Protein AF-A0A0S8E078-F1 (afdb_monomer_lite)

Secondary structure (DSSP, 8-state):
--------------HHHHTSSB-TTS-B-SS-HHHHHHHHS--S-HHHHTT----------SS--SS--HHHHHHHHHHHHH-GGGGGGHHHHHHHHH-TTTT--BTTB-TT-HHHHHHHHHHHHHHHHT-TTT------TTSPPSSHHHHHHHHHHHHHHHHH-TTSTTHHHHHHHHHHHHHHIIIIIB-TTS-BSS-TTTHHHHHHHHHHHHHHHHHHTTS--GGG-HHHHHHHHHHHHTPPSPPP--GGGT-SSPPPGGG--------SS--TTT----THHHHHHHHTTT-HHHHHHHHHHHHHHHTTPPP-TT-HHHHHHH--TTS---------EEETTTEEEEEES-SSTT-EEEEEE-S---SS--S-TT-EEEEETTEEEE-SS-S-S-TT-GGGSSS---TT----PPEEEEEEE--SS--EEEEEE-SS---------------PPPP--

Foldseek 3Di:
DDFDDDDDDDDDDDPVQQQAQADPVGDGHPGRNVVVVCVVPHVDDCVLPVPQPLGDDQPFDPADQQQDDLVCLVVLLVQLCPDPLNVVCNVVSVCRNVVVCVPQDDPPPGCVPVSPVSVVLSCLLSCQQRPPPSQPQDDDVLDHRQQVLVVLVRLLSLCSSLLRRVPRPCSVVSNVSSVVVVCCQLPPQADLQQDGQADLQPRVLSSLLSVLLSQSRCVSVVNDQCLPPSNSLSNLVNQLQQWAQFAFDDVLLVDPDTQDPQRTATFHANFFDHDSNRRFNQSLQLLLQSNCPPPLPSSQCSLQNNCRRPNNHHDQPVHRVSSSSRGRNVRHHDHDDHAWDQDQAFGTKHWDDPPDLQIWIKGAGFAADDHRGALAHRFMWIDGSSYTDAGAQGDDDCNNDNVSTPDDDDPPPDGRWHKGWPDWDDDPVDTDTDMDTDPDRPPSPDDDDDDDDDDDDDDDD

Radius of gyration: 25.48 Å; chains: 1; bounding box: 65×64×65 Å

Structure (mmCIF, N/CA/C/O backbone):
data_AF-A0A0S8E078-F1
#
_entry.id   AF-A0A0S8E078-F1
#
loop_
_atom_site.group_PDB
_atom_site.id
_atom_site.type_symbol
_atom_site.label_atom_id
_atom_site.label_alt_id
_atom_site.label_comp_id
_atom_site.label_asym_id
_atom_site.label_entity_id
_atom_site.label_seq_id
_atom_site.pdbx_PDB_ins_code
_atom_site.Cartn_x
_atom_site.Cartn_y
_atom_site.Cartn_z
_atom_site.occupancy
_atom_site.B_iso_or_equiv
_atom_site.auth_seq_id
_atom_site.auth_comp_id
_atom_site.auth_asym_id
_atom_site.auth_atom_id
_atom_site.pdbx_PDB_model_num
ATOM 1 N N . MET A 1 1 ? -24.178 9.352 31.967 1.00 35.56 1 MET A N 1
ATOM 2 C CA . MET A 1 1 ? -24.873 9.676 30.703 1.00 35.56 1 MET A CA 1
ATOM 3 C C . MET A 1 1 ? -24.328 10.993 30.181 1.00 35.56 1 MET A C 1
ATOM 5 O O . MET A 1 1 ? -24.439 11.988 30.884 1.00 35.56 1 MET A O 1
ATOM 9 N N . ALA A 1 2 ? -23.691 10.998 29.011 1.00 31.86 2 ALA A N 1
ATOM 10 C CA . ALA A 1 2 ? -23.343 12.235 28.316 1.00 31.86 2 ALA A CA 1
ATOM 11 C C . ALA A 1 2 ? -24.502 12.584 27.372 1.00 31.86 2 ALA A C 1
ATOM 13 O O . ALA A 1 2 ? -24.969 11.716 26.642 1.00 31.86 2 ALA A O 1
ATOM 14 N N . ARG A 1 3 ? -24.996 13.823 27.424 1.00 33.81 3 ARG A N 1
ATOM 15 C CA . ARG A 1 3 ? -26.060 14.322 26.546 1.00 33.81 3 ARG A CA 1
ATOM 16 C C . ARG A 1 3 ? -25.437 15.324 25.580 1.00 33.81 3 ARG A C 1
ATOM 18 O O . ARG A 1 3 ? -24.834 16.295 26.033 1.00 33.81 3 ARG A O 1
ATOM 25 N N . ALA A 1 4 ? -25.553 15.081 24.278 1.00 34.31 4 ALA A N 1
ATOM 26 C CA . ALA A 1 4 ? -25.228 16.087 23.274 1.00 34.31 4 ALA A CA 1
ATOM 27 C C . ALA A 1 4 ? -26.279 17.210 23.342 1.00 34.31 4 ALA A C 1
ATOM 29 O O . ALA A 1 4 ? -27.469 16.950 23.529 1.00 34.31 4 ALA A O 1
ATOM 30 N N . VAL A 1 5 ? -25.835 18.466 23.285 1.00 36.66 5 VAL A N 1
ATOM 31 C CA . VAL A 1 5 ? -26.705 19.649 23.277 1.00 36.66 5 VAL A CA 1
ATOM 32 C C . VAL A 1 5 ? -26.365 20.454 22.033 1.00 36.66 5 VAL A C 1
ATOM 34 O O . VAL A 1 5 ? -25.207 20.806 21.814 1.00 36.66 5 VAL A O 1
ATOM 37 N N . ARG A 1 6 ? -27.380 20.733 21.213 1.00 48.06 6 ARG A N 1
ATOM 38 C CA . ARG A 1 6 ? -27.223 21.449 19.948 1.00 48.06 6 ARG A CA 1
ATOM 39 C C . ARG A 1 6 ? -27.369 22.956 20.150 1.00 48.06 6 ARG A C 1
ATOM 41 O O . ARG A 1 6 ? -28.337 23.415 20.751 1.00 48.06 6 ARG A O 1
ATOM 48 N N . HIS A 1 7 ? -26.452 23.721 19.564 1.00 48.81 7 HIS A N 1
ATOM 49 C CA . HIS A 1 7 ? -26.564 25.171 19.425 1.00 48.81 7 HIS A CA 1
ATOM 50 C C . HIS A 1 7 ? -26.656 25.523 17.940 1.00 48.81 7 HIS A C 1
ATOM 52 O O . HIS A 1 7 ? -25.786 25.150 17.155 1.00 48.81 7 HIS A O 1
ATOM 58 N N . TRP A 1 8 ? -27.708 26.240 17.551 1.00 48.28 8 TRP A N 1
ATOM 59 C CA . TRP A 1 8 ? -27.861 26.758 16.193 1.00 48.28 8 TRP A CA 1
ATOM 60 C C . TRP A 1 8 ? -27.457 28.229 16.148 1.00 48.28 8 TRP A C 1
ATOM 62 O O . TRP A 1 8 ? -27.857 29.007 17.012 1.00 48.28 8 TRP A O 1
ATOM 72 N N . LEU A 1 9 ? -26.702 28.613 15.117 1.00 54.69 9 LEU A N 1
ATOM 73 C CA . LEU A 1 9 ? -26.406 30.008 14.804 1.00 54.69 9 LEU A CA 1
ATOM 74 C C . LEU A 1 9 ? -26.975 30.328 13.423 1.00 54.69 9 LEU A C 1
ATOM 76 O O . LEU A 1 9 ? -26.415 29.923 12.406 1.00 54.69 9 LEU A O 1
ATOM 80 N N . LEU A 1 10 ? -28.076 31.073 13.394 1.00 54.59 10 LEU A N 1
ATOM 81 C CA . LEU A 1 10 ? -28.542 31.738 12.184 1.00 54.59 10 LEU A CA 1
ATOM 82 C C . LEU A 1 10 ? -27.888 33.121 12.137 1.00 54.59 10 LEU A C 1
ATOM 84 O O . LEU A 1 10 ? -28.194 33.981 12.958 1.00 54.59 10 LEU A O 1
ATOM 88 N N . ALA A 1 11 ? -26.971 33.324 11.194 1.00 58.12 11 ALA A N 1
ATOM 89 C CA . ALA A 1 11 ? -26.363 34.625 10.949 1.00 58.12 11 ALA A CA 1
ATOM 90 C C . ALA A 1 11 ? -26.954 35.232 9.673 1.00 58.12 11 ALA A C 1
ATOM 92 O O . ALA A 1 11 ? -26.975 34.587 8.626 1.00 58.12 11 ALA A O 1
ATOM 93 N N . VAL A 1 12 ? -27.407 36.481 9.758 1.00 53.91 12 VAL A N 1
ATOM 94 C CA . VAL A 1 12 ? -27.869 37.291 8.624 1.00 53.91 12 VAL A CA 1
ATOM 95 C C . VAL A 1 12 ? -27.044 38.573 8.627 1.00 53.91 12 VAL A C 1
ATOM 97 O O . VAL A 1 12 ? -26.856 39.177 9.681 1.00 53.91 12 VAL A O 1
ATOM 100 N N . GLY A 1 13 ? -26.503 38.982 7.482 1.00 61.31 13 GLY A N 1
ATOM 101 C CA . GLY A 1 13 ? -25.686 40.191 7.415 1.00 61.31 13 GLY A CA 1
ATOM 102 C C . GLY A 1 13 ? -25.222 40.547 6.008 1.00 61.31 13 GLY A C 1
ATOM 103 O O . GLY A 1 13 ? -25.427 39.799 5.052 1.00 61.31 13 GLY A O 1
ATOM 104 N N . ASP A 1 14 ? -24.610 41.725 5.884 1.00 62.34 14 ASP A N 1
ATOM 105 C CA . ASP A 1 14 ? -24.116 42.242 4.609 1.00 62.34 14 ASP A CA 1
ATOM 106 C C . ASP A 1 14 ? -22.886 41.449 4.140 1.00 62.34 14 ASP A C 1
ATOM 108 O O . ASP A 1 14 ? -21.826 41.450 4.776 1.00 62.34 14 ASP A O 1
ATOM 112 N N . LYS A 1 15 ? -23.006 40.832 2.958 1.00 62.50 15 LYS A N 1
ATOM 113 C CA . LYS A 1 15 ? -21.943 40.085 2.273 1.00 62.50 15 LYS A CA 1
ATOM 114 C C . LYS A 1 15 ? -20.612 40.854 2.202 1.00 62.50 15 LYS A C 1
A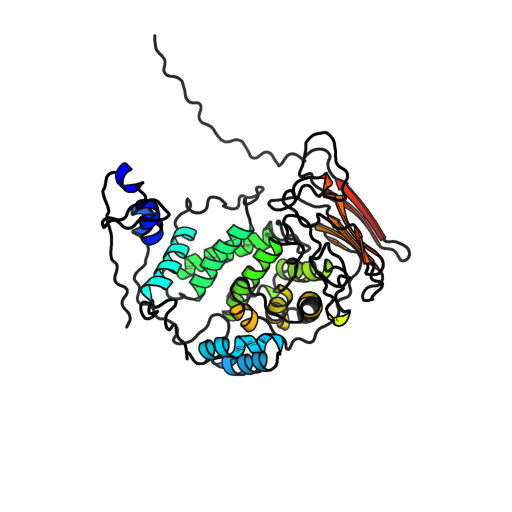TOM 116 O O . LYS A 1 15 ? -19.557 40.226 2.231 1.00 62.50 15 LYS A O 1
ATOM 121 N N . ARG A 1 16 ? -20.635 42.190 2.132 1.00 69.94 16 ARG A N 1
ATOM 122 C CA . ARG A 1 16 ? -19.431 43.042 2.075 1.00 69.94 16 ARG A CA 1
ATOM 123 C C . ARG A 1 16 ? -18.678 43.089 3.403 1.00 69.94 16 ARG A C 1
ATOM 125 O O . ARG A 1 16 ? -17.448 43.045 3.415 1.00 69.94 16 ARG A O 1
ATOM 132 N N . GLN A 1 17 ? -19.395 43.145 4.523 1.00 66.19 17 GLN A N 1
ATOM 133 C CA . GLN A 1 17 ? -18.802 43.102 5.866 1.00 66.19 17 GLN A CA 1
ATOM 134 C C . GLN A 1 17 ? -18.223 41.712 6.157 1.00 66.19 17 GLN A C 1
ATOM 136 O O . GLN A 1 17 ? -17.189 41.559 6.799 1.00 66.19 17 GLN A O 1
ATOM 141 N N . TRP A 1 18 ? -18.857 40.692 5.59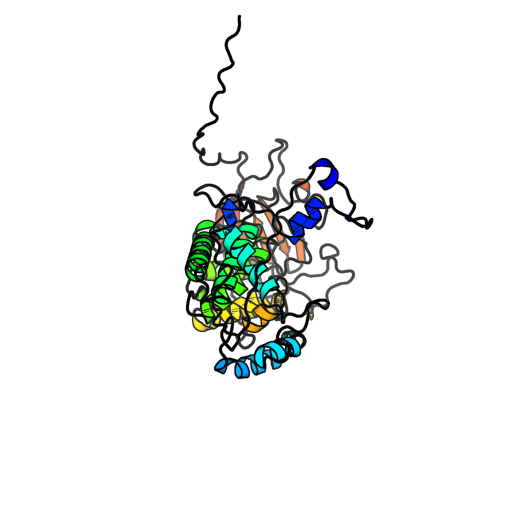2 1.00 62.62 18 TRP A N 1
ATOM 142 C CA . TRP A 1 18 ? -18.525 39.282 5.754 1.00 62.62 18 TRP A CA 1
ATOM 143 C C . TRP A 1 18 ? -17.223 38.881 5.039 1.00 62.62 18 TRP A C 1
ATOM 145 O O . TRP A 1 18 ? -16.538 37.939 5.449 1.00 62.62 18 TRP A O 1
ATOM 155 N N . THR A 1 19 ? -16.831 39.633 4.007 1.00 66.00 19 THR A N 1
ATOM 156 C CA . THR A 1 19 ? -15.552 39.465 3.302 1.00 66.00 19 THR A CA 1
ATOM 157 C C . THR A 1 19 ? -14.361 40.169 3.965 1.00 66.00 19 THR A C 1
ATOM 159 O O . THR A 1 19 ? -13.233 40.020 3.498 1.00 66.00 19 THR A O 1
ATOM 162 N N . GLN A 1 20 ? -14.569 40.926 5.047 1.00 70.69 20 GLN A N 1
ATOM 163 C CA . GLN A 1 20 ? -13.486 41.648 5.720 1.00 70.69 20 GLN A CA 1
ATOM 164 C C . GLN A 1 20 ? -12.628 40.713 6.586 1.00 70.69 20 GLN A C 1
ATOM 166 O O . GLN A 1 20 ? -13.127 39.773 7.200 1.00 70.69 20 GLN A O 1
ATOM 171 N N . LEU A 1 21 ? -11.325 40.992 6.676 1.00 66.94 21 LEU A N 1
ATOM 172 C CA . LEU A 1 21 ? -10.350 40.255 7.500 1.00 66.94 21 LEU A CA 1
ATOM 173 C C . LEU A 1 21 ? -10.396 40.655 8.989 1.00 66.94 21 LEU A C 1
ATOM 175 O O . LEU A 1 21 ? -9.359 40.689 9.651 1.00 66.94 21 LEU A O 1
ATOM 179 N N . ARG A 1 22 ? -11.559 41.054 9.516 1.00 65.25 22 ARG A N 1
ATOM 180 C CA . ARG A 1 22 ? -11.689 41.574 10.886 1.00 65.25 22 ARG A CA 1
ATOM 181 C C . ARG A 1 22 ? -12.854 40.933 11.627 1.00 65.25 22 ARG A C 1
ATOM 183 O O . ARG A 1 22 ? -13.957 40.837 11.102 1.00 65.25 22 ARG A O 1
ATOM 190 N N . TYR A 1 23 ? -12.586 40.538 12.866 1.00 57.78 23 TYR A N 1
ATOM 191 C CA . TYR A 1 23 ? -13.578 40.077 13.833 1.00 57.78 23 TYR A CA 1
ATOM 192 C C . TYR A 1 23 ? -14.400 41.268 14.369 1.00 57.78 23 TYR A C 1
ATOM 194 O O . TYR A 1 23 ? -13.836 42.357 14.543 1.00 57.78 23 TYR A O 1
ATOM 202 N N . PRO A 1 24 ? -15.684 41.086 14.725 1.00 53.03 24 PRO A N 1
ATOM 203 C CA . PRO A 1 24 ? -16.381 41.996 15.632 1.00 53.03 24 PRO A CA 1
ATOM 204 C C . PRO A 1 24 ? -15.608 42.048 16.961 1.00 53.03 24 PRO A C 1
ATOM 206 O O . PRO A 1 24 ? -15.564 41.059 17.686 1.00 53.03 24 PRO A O 1
ATOM 209 N N . GLY A 1 25 ? -14.907 43.154 17.232 1.00 60.78 25 GLY A N 1
ATOM 210 C CA . GLY A 1 25 ? -13.951 43.269 18.348 1.00 60.78 25 GLY A CA 1
ATOM 211 C C . GLY A 1 25 ? -12.499 43.568 17.944 1.00 60.78 25 GLY A C 1
ATOM 212 O O . GLY A 1 25 ? -11.635 43.657 18.808 1.00 60.78 25 GLY A O 1
ATOM 213 N N . GLY A 1 26 ? -12.206 43.749 16.650 1.00 62.81 26 GLY A N 1
ATOM 214 C CA . GLY A 1 26 ? -10.960 44.376 16.179 1.00 62.81 26 GLY A CA 1
ATOM 215 C C . GLY A 1 26 ? -9.787 43.437 15.873 1.00 62.81 26 GLY A C 1
ATOM 216 O O . GLY A 1 26 ? -8.813 43.877 15.264 1.00 62.81 26 GLY A O 1
ATOM 217 N N . ALA A 1 27 ? -9.874 42.146 16.204 1.00 63.56 27 ALA A N 1
ATOM 218 C CA . ALA A 1 27 ? -8.835 41.175 15.855 1.00 63.56 27 ALA A CA 1
ATOM 219 C C . ALA A 1 27 ? -8.795 40.901 14.337 1.00 63.56 27 ALA A C 1
ATOM 221 O O . ALA A 1 27 ? -9.830 40.662 13.710 1.00 63.56 27 ALA A O 1
ATOM 222 N N . GLN A 1 28 ? -7.600 40.919 13.738 1.00 67.12 28 GLN A N 1
ATOM 223 C CA . GLN A 1 28 ? -7.392 40.562 12.330 1.00 67.12 28 GLN A CA 1
ATOM 224 C C . GLN A 1 28 ? -7.300 39.041 12.150 1.00 67.12 28 GLN A C 1
ATOM 226 O O . GLN A 1 28 ? -6.591 38.358 12.889 1.00 67.12 28 GLN A O 1
ATOM 231 N N . THR A 1 29 ? -7.976 38.505 11.136 1.00 64.12 29 THR A N 1
ATOM 232 C CA . THR A 1 29 ? -7.933 37.082 10.770 1.00 64.12 29 THR A CA 1
ATOM 233 C C . THR A 1 29 ? -7.214 36.893 9.434 1.00 64.12 29 THR A C 1
ATOM 235 O O . THR A 1 29 ? -7.281 37.747 8.557 1.00 64.12 29 THR A O 1
ATOM 238 N N . ARG A 1 30 ? -6.539 35.749 9.235 1.00 63.75 30 ARG A N 1
ATOM 239 C CA . ARG A 1 30 ? -5.894 35.413 7.942 1.00 63.75 30 ARG A CA 1
ATOM 240 C C . ARG A 1 30 ? -6.888 35.146 6.805 1.00 63.75 30 ARG A C 1
ATOM 242 O O . ARG A 1 30 ? -6.503 35.162 5.643 1.00 63.75 30 ARG A O 1
ATOM 249 N N . TYR A 1 31 ? -8.146 34.891 7.149 1.00 61.66 31 TYR A N 1
ATOM 250 C CA . TYR A 1 31 ? -9.237 34.628 6.216 1.00 61.66 31 TYR A CA 1
ATOM 251 C C . TYR A 1 31 ? -10.376 35.608 6.478 1.00 61.66 31 TYR A C 1
ATOM 253 O O . TYR A 1 31 ? -10.518 36.043 7.623 1.00 61.66 31 TYR A O 1
ATOM 261 N N . PRO A 1 32 ? -11.201 35.944 5.472 1.00 70.75 32 PRO A N 1
ATOM 262 C CA . PRO A 1 32 ? -12.408 36.731 5.685 1.00 70.75 32 PRO A CA 1
ATOM 263 C C . PRO A 1 32 ? -13.243 36.183 6.843 1.00 70.75 32 PRO A C 1
ATOM 265 O O . PRO A 1 32 ? -13.343 34.963 6.995 1.00 70.75 32 PRO A O 1
ATOM 268 N N . TYR A 1 33 ? -13.844 37.057 7.650 1.00 65.69 33 TYR A N 1
ATOM 269 C CA . TYR A 1 33 ? -14.580 36.678 8.860 1.00 65.69 33 TYR A CA 1
ATOM 270 C C . TYR A 1 33 ? -15.631 35.596 8.587 1.00 65.69 33 TYR A C 1
ATOM 272 O O . TYR A 1 33 ? -15.758 34.642 9.352 1.00 65.69 33 TYR A O 1
ATOM 280 N N . LEU A 1 34 ? -16.306 35.656 7.438 1.00 61.72 34 LEU A N 1
ATOM 281 C CA . LEU A 1 34 ? -17.243 34.610 7.053 1.00 61.72 34 LEU A CA 1
ATOM 282 C C . LEU A 1 34 ? -16.585 33.315 6.609 1.00 61.72 34 LEU A C 1
ATOM 284 O O . LEU A 1 34 ? -17.122 32.257 6.881 1.00 61.72 34 LEU A O 1
ATOM 288 N N . ALA A 1 35 ? -15.437 33.359 5.936 1.00 57.00 35 ALA A N 1
ATOM 289 C CA . ALA A 1 35 ? -14.691 32.141 5.633 1.00 57.00 35 ALA A CA 1
ATOM 290 C C . ALA A 1 35 ? -14.230 31.461 6.933 1.00 57.00 35 ALA A C 1
ATOM 292 O O . ALA A 1 35 ? -14.242 30.234 7.021 1.00 57.00 35 ALA A O 1
ATOM 293 N N . HIS A 1 36 ? -13.906 32.254 7.960 1.00 61.88 36 HIS A N 1
ATOM 294 C CA . HIS A 1 36 ? -13.602 31.773 9.304 1.00 61.88 36 HIS A CA 1
ATOM 295 C C . HIS A 1 36 ? -14.834 31.185 10.017 1.00 61.88 36 HIS A C 1
ATOM 297 O O . HIS A 1 36 ? -14.773 30.063 10.508 1.00 61.88 36 HIS A O 1
ATOM 303 N N . LEU A 1 37 ? -15.978 31.881 10.028 1.00 59.62 37 LEU A N 1
ATOM 304 C CA . LEU A 1 37 ? -17.227 31.338 10.580 1.00 59.62 37 LEU A CA 1
ATOM 305 C C . LEU A 1 37 ? -17.712 30.101 9.807 1.00 59.62 37 LEU A C 1
ATOM 307 O O . LEU A 1 37 ? -18.125 29.131 10.429 1.00 59.62 37 LEU A O 1
ATOM 311 N N . ARG A 1 38 ? -17.594 30.077 8.475 1.00 58.53 38 ARG A N 1
ATOM 312 C CA . ARG A 1 38 ? -17.922 28.921 7.617 1.00 58.53 38 ARG A CA 1
ATOM 313 C C . ARG A 1 38 ? -17.049 27.711 7.932 1.00 58.53 38 ARG A C 1
ATOM 315 O O . ARG A 1 38 ? -17.571 26.610 8.052 1.00 58.53 38 ARG A O 1
ATOM 322 N N . THR A 1 39 ? -15.744 27.910 8.141 1.00 53.66 39 THR A N 1
ATOM 323 C CA . THR A 1 39 ? -14.845 26.823 8.578 1.00 53.66 39 THR A CA 1
ATOM 324 C C . THR A 1 39 ? -15.112 26.365 10.011 1.00 53.66 39 THR A C 1
ATOM 326 O O . THR A 1 39 ? -14.786 25.229 10.346 1.00 53.66 39 THR A O 1
ATOM 329 N N . LYS A 1 40 ? -15.702 27.212 10.865 1.00 52.97 40 LYS A N 1
ATOM 330 C CA . LYS A 1 40 ? -15.987 26.887 12.271 1.00 52.97 40 LYS A CA 1
ATOM 331 C C . LYS A 1 40 ? -17.383 26.308 12.517 1.00 52.97 40 LYS A C 1
ATOM 333 O O . LYS A 1 40 ? -17.514 25.486 13.417 1.00 52.97 40 LYS A O 1
ATOM 338 N N . VAL A 1 41 ? -18.408 26.715 11.763 1.00 56.16 41 VAL A N 1
ATOM 339 C CA . VAL A 1 41 ? -19.818 26.447 12.098 1.00 56.16 41 VAL A CA 1
ATOM 340 C C . VAL A 1 41 ? -20.442 25.387 11.186 1.00 56.16 41 VAL A C 1
ATOM 342 O O . VAL A 1 41 ? -20.814 24.355 11.730 1.00 56.16 41 VAL A O 1
ATOM 345 N N . CYS A 1 42 ? -20.507 25.565 9.859 1.00 54.62 42 CYS A N 1
ATOM 346 C CA . CYS A 1 42 ? -20.803 24.569 8.796 1.00 54.62 42 CYS A CA 1
ATOM 347 C C . CYS A 1 42 ? -21.031 25.335 7.468 1.00 54.62 42 CYS A C 1
ATOM 349 O O . CYS A 1 42 ? -21.510 26.465 7.523 1.00 54.62 42 CYS A O 1
ATOM 351 N N . ASP A 1 43 ? -20.743 24.752 6.295 1.00 61.78 43 ASP A N 1
ATOM 352 C CA . ASP A 1 43 ? -21.048 25.347 4.968 1.00 61.78 43 ASP A CA 1
ATOM 353 C C . ASP A 1 43 ? -22.272 24.712 4.276 1.00 61.78 43 ASP A C 1
ATOM 355 O O . ASP A 1 43 ? -22.565 24.993 3.116 1.00 61.78 43 ASP A O 1
ATOM 359 N N . LEU A 1 44 ? -22.980 23.815 4.967 1.00 63.22 44 LEU A N 1
ATOM 360 C CA . LEU A 1 44 ? -24.079 23.057 4.374 1.00 63.22 44 LEU A CA 1
ATOM 361 C C . LEU A 1 44 ? -25.421 23.777 4.579 1.00 63.22 44 LEU A C 1
ATOM 363 O O . LEU A 1 44 ? -25.713 24.197 5.703 1.00 63.22 44 LEU A O 1
ATOM 367 N N . PRO A 1 45 ? -26.254 23.914 3.526 1.00 65.25 45 PRO A N 1
ATOM 368 C CA . PRO A 1 45 ? -27.599 24.469 3.648 1.00 65.25 45 PRO A CA 1
ATOM 369 C C . PRO A 1 45 ? -28.428 23.716 4.694 1.00 65.25 45 PRO A C 1
ATOM 371 O O . PRO A 1 45 ? -28.337 22.492 4.786 1.00 65.25 45 PRO A O 1
ATOM 374 N N . LEU A 1 46 ? -29.286 24.429 5.435 1.00 66.88 46 LEU A N 1
ATOM 375 C CA . LEU A 1 46 ? -30.152 23.826 6.458 1.00 66.88 46 LEU A CA 1
ATOM 376 C C . LEU A 1 46 ? -30.979 22.662 5.894 1.00 66.88 46 LEU A C 1
ATOM 378 O O . LEU A 1 46 ? -31.085 21.622 6.535 1.00 66.88 46 LEU A O 1
ATOM 382 N N . ASP A 1 47 ? -31.490 22.801 4.671 1.00 69.06 47 ASP A N 1
ATOM 383 C CA . ASP A 1 47 ? -32.250 21.745 3.997 1.00 69.06 47 ASP A CA 1
ATOM 384 C C . ASP A 1 47 ? -31.467 20.451 3.776 1.00 69.06 47 ASP A C 1
ATOM 386 O O . ASP A 1 47 ? -32.085 19.397 3.678 1.00 69.06 47 ASP A O 1
ATOM 390 N N . LYS A 1 48 ? -30.130 20.509 3.737 1.00 69.38 48 LYS A N 1
ATOM 391 C CA . LYS A 1 48 ? -29.282 19.319 3.618 1.00 69.38 48 LYS A CA 1
ATOM 392 C C . LYS A 1 48 ? -29.017 18.641 4.957 1.00 69.38 48 LYS A C 1
ATOM 394 O O . LYS A 1 48 ? -28.749 17.447 4.968 1.00 69.38 48 LYS A O 1
ATOM 399 N N . VAL A 1 49 ? -29.063 19.389 6.063 1.00 72.81 49 VAL A N 1
ATOM 400 C CA . VAL A 1 49 ? -28.630 18.910 7.391 1.00 72.81 49 VAL A CA 1
ATOM 401 C C . VAL A 1 49 ? -29.763 18.735 8.400 1.00 72.81 49 VAL A C 1
ATOM 403 O O . VAL A 1 49 ? -29.546 18.170 9.469 1.00 72.81 49 VAL A O 1
ATOM 406 N N . LYS A 1 50 ? -30.971 19.226 8.099 1.00 72.88 50 LYS A N 1
ATOM 407 C CA . LYS A 1 50 ? -32.122 19.176 9.017 1.00 72.88 50 LYS A CA 1
ATOM 408 C C . LYS A 1 50 ? -32.549 17.751 9.375 1.00 72.88 50 LYS A C 1
ATOM 410 O O . LYS A 1 50 ? -32.980 17.529 10.501 1.00 72.88 50 LYS A O 1
ATOM 415 N N . ASP A 1 51 ? -32.345 16.807 8.458 1.00 78.31 51 ASP A N 1
ATOM 416 C CA . ASP A 1 51 ? -32.711 15.395 8.626 1.00 78.31 51 ASP A CA 1
ATOM 417 C C . ASP A 1 51 ? -31.551 14.546 9.178 1.00 78.31 51 ASP A C 1
ATOM 419 O O . ASP A 1 51 ? -31.633 13.319 9.243 1.00 78.31 51 ASP A O 1
ATOM 423 N N . TRP A 1 52 ? -30.436 15.174 9.569 1.00 80.56 52 TRP A N 1
ATOM 424 C CA . TRP A 1 52 ? -29.319 14.458 10.172 1.00 80.56 52 TRP A CA 1
ATOM 425 C C . TRP A 1 52 ? -29.655 14.066 11.616 1.00 80.56 52 TRP A C 1
ATOM 427 O O . TRP A 1 52 ? -29.897 14.921 12.475 1.00 80.56 52 TRP A O 1
ATOM 437 N N . HIS A 1 53 ? -29.602 12.766 11.913 1.00 78.38 53 HIS A N 1
ATOM 438 C CA . HIS A 1 53 ? -29.577 12.249 13.280 1.00 78.38 53 HIS A CA 1
ATOM 439 C C . HIS A 1 53 ? -28.226 12.601 13.902 1.00 78.38 53 HIS A C 1
ATOM 441 O O . HIS A 1 53 ? -27.241 11.900 13.691 1.00 78.38 53 HIS A O 1
ATOM 447 N N . LEU A 1 54 ? -28.168 13.733 14.600 1.00 75.00 54 LEU A N 1
ATOM 448 C CA . LEU A 1 54 ? -26.986 14.151 15.363 1.00 75.00 54 LEU A CA 1
ATOM 449 C C . LEU A 1 54 ? -27.122 13.847 16.856 1.00 75.00 54 LEU A C 1
ATOM 451 O O . LEU A 1 54 ? -26.132 13.802 17.575 1.00 75.00 54 LEU A O 1
ATOM 455 N N . ASP A 1 55 ? -28.351 13.591 17.299 1.00 74.94 55 ASP A N 1
ATOM 456 C CA . ASP A 1 55 ? -28.686 13.257 18.672 1.00 74.94 55 ASP A CA 1
ATOM 457 C C . ASP A 1 55 ? -29.217 11.818 18.700 1.00 74.94 55 ASP A C 1
ATOM 459 O O . ASP A 1 55 ? -30.221 11.504 18.060 1.00 74.94 55 ASP A O 1
ATOM 463 N N . TRP A 1 56 ? -28.538 10.931 19.426 1.00 79.31 56 TRP A N 1
ATOM 464 C CA . TRP A 1 56 ? -29.011 9.579 19.720 1.00 79.31 56 TRP A CA 1
ATOM 465 C C . TRP A 1 56 ? -28.480 9.135 21.080 1.00 79.31 56 TRP A C 1
ATOM 467 O O . TRP A 1 56 ? -27.501 9.681 21.597 1.00 79.31 56 TRP A O 1
ATOM 477 N N . GLU A 1 57 ? -29.135 8.149 21.686 1.00 77.94 57 GLU A N 1
ATOM 478 C CA . GLU A 1 57 ? -28.610 7.520 22.892 1.00 77.94 57 GLU A CA 1
ATOM 479 C C . GLU A 1 57 ? -27.407 6.656 22.509 1.00 77.94 57 GLU A C 1
ATOM 481 O O . GLU A 1 57 ? -27.556 5.525 22.048 1.00 77.94 57 GLU A O 1
ATOM 486 N N . GLN A 1 58 ? -26.211 7.220 22.672 1.00 68.75 58 GLN A N 1
ATOM 487 C CA . GLN A 1 58 ? -24.980 6.530 22.333 1.00 68.75 58 GLN A CA 1
ATOM 488 C C . GLN A 1 58 ? -24.678 5.438 23.364 1.00 68.75 58 GLN A C 1
ATOM 490 O O . GLN A 1 58 ? -24.242 5.702 24.489 1.00 68.75 58 GLN A O 1
ATOM 495 N N . LYS A 1 59 ? -24.849 4.189 22.951 1.00 70.06 59 LYS A N 1
ATOM 496 C CA . LYS A 1 59 ? -24.381 2.994 23.646 1.00 70.06 59 LYS A CA 1
ATOM 497 C C . LYS A 1 59 ? -22.950 2.737 23.206 1.00 70.06 59 LYS A C 1
ATOM 499 O O . LYS A 1 59 ? -22.667 1.795 22.465 1.00 70.06 59 LYS A O 1
ATOM 504 N N . LEU A 1 60 ? -22.035 3.604 23.649 1.00 58.81 60 LEU A N 1
ATOM 505 C CA . LEU A 1 60 ? -20.620 3.359 23.410 1.00 58.81 60 LEU A CA 1
ATOM 506 C C . LEU A 1 60 ? -20.257 1.984 23.980 1.00 58.81 60 LEU A C 1
ATOM 508 O O . LEU A 1 60 ? -20.568 1.699 25.140 1.00 58.81 60 LEU A O 1
ATOM 512 N N . PRO A 1 61 ? -19.577 1.135 23.196 1.00 56.75 61 PRO A N 1
ATOM 513 C CA . PRO A 1 61 ? -18.798 0.057 23.768 1.00 56.75 61 PRO A CA 1
ATOM 514 C C . PRO A 1 61 ? -17.983 0.563 24.958 1.00 56.75 61 PRO A C 1
ATOM 516 O O . PRO A 1 61 ? -17.285 1.566 24.825 1.00 56.75 61 PRO A O 1
ATOM 519 N N . GLY A 1 62 ? -18.016 -0.137 26.091 1.00 55.94 62 GLY A N 1
ATOM 520 C CA . GLY A 1 62 ? -17.126 0.176 27.213 1.00 55.94 62 GLY A CA 1
ATOM 521 C C . GLY A 1 62 ? -15.639 -0.024 26.890 1.00 55.94 62 GLY A C 1
ATOM 522 O O . GLY A 1 62 ? -14.795 0.357 27.693 1.00 55.94 62 GLY A O 1
ATOM 523 N N . GLU A 1 63 ? -15.308 -0.617 25.736 1.00 58.72 63 GLU A N 1
ATOM 524 C CA . GLU A 1 63 ? -13.964 -1.091 25.403 1.00 58.72 63 GLU A CA 1
ATOM 525 C C . GLU A 1 63 ? -13.629 -0.897 23.909 1.00 58.72 63 GLU A C 1
ATOM 527 O O . GLU A 1 63 ? -14.531 -0.913 23.058 1.00 58.72 63 GLU A O 1
ATOM 532 N N . PRO A 1 64 ? -12.338 -0.729 23.552 1.00 59.81 64 PRO A N 1
ATOM 533 C CA . PRO A 1 64 ? -11.909 -0.589 22.165 1.00 59.81 64 PRO A CA 1
ATOM 534 C C . PRO A 1 64 ? -12.148 -1.893 21.396 1.00 59.81 64 PRO A C 1
ATOM 536 O O . PRO A 1 64 ? -11.586 -2.924 21.742 1.00 59.81 64 PRO A O 1
ATOM 539 N N . ARG A 1 65 ? -12.953 -1.839 20.325 1.00 74.19 65 ARG A N 1
ATOM 540 C CA . ARG A 1 65 ? -13.286 -3.010 19.485 1.00 74.19 65 ARG A CA 1
ATOM 541 C C . ARG A 1 65 ? -12.767 -2.940 18.053 1.00 74.19 65 ARG A C 1
ATOM 543 O O . ARG A 1 65 ? -12.984 -3.859 17.275 1.00 74.19 65 ARG A O 1
ATOM 550 N N . LEU A 1 66 ? -12.104 -1.849 17.669 1.00 86.88 66 LEU A N 1
ATOM 551 C CA . LEU A 1 66 ? -11.831 -1.608 16.251 1.00 86.88 66 LEU A CA 1
ATOM 552 C C . LEU A 1 66 ? -10.803 -2.590 15.663 1.00 86.88 66 LEU A C 1
ATOM 554 O O . LEU A 1 66 ? -10.968 -3.017 14.527 1.00 86.88 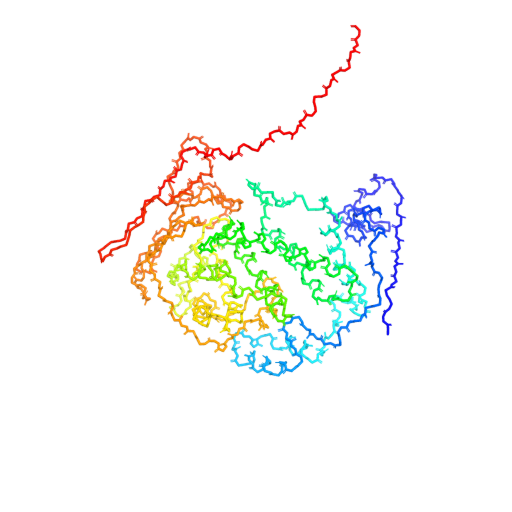66 LEU A O 1
ATOM 558 N N . PHE A 1 67 ? -9.773 -2.963 16.430 1.00 90.44 67 PHE A N 1
ATOM 559 C CA . PHE A 1 67 ? -8.648 -3.779 15.939 1.00 90.44 67 PHE A CA 1
ATOM 560 C C . PHE A 1 67 ? -8.288 -4.980 16.815 1.00 90.44 67 PHE A C 1
ATOM 562 O O . PHE A 1 67 ? -7.436 -5.774 16.426 1.00 90.44 67 PHE A O 1
ATOM 569 N N . PHE A 1 68 ? -8.858 -5.074 18.012 1.00 88.56 68 PHE A N 1
ATOM 570 C CA . PHE A 1 68 ? -8.636 -6.178 18.935 1.00 88.56 68 PHE A CA 1
ATOM 571 C C . PHE A 1 68 ? -9.830 -6.297 19.887 1.00 88.56 68 PHE A C 1
ATOM 573 O O . PHE A 1 68 ? -10.628 -5.364 20.001 1.00 88.56 68 PHE A O 1
ATOM 580 N N . SER A 1 69 ? -9.972 -7.452 20.531 1.00 88.00 69 SER A N 1
ATOM 581 C CA . SER A 1 69 ? -10.897 -7.669 21.646 1.00 88.00 69 SER A CA 1
ATOM 582 C C . SER A 1 69 ? -10.154 -7.590 22.992 1.00 88.00 69 SER A C 1
ATOM 584 O O . SER A 1 69 ? -8.928 -7.755 23.019 1.00 88.00 69 SER A O 1
ATOM 586 N N . PRO A 1 70 ? -10.848 -7.365 24.120 1.00 84.44 70 PRO A N 1
ATOM 587 C CA . PRO A 1 70 ? -10.229 -7.349 25.451 1.00 84.44 70 PRO A CA 1
ATOM 588 C C . PRO A 1 70 ? -9.400 -8.604 25.741 1.00 84.44 70 PRO A C 1
ATOM 590 O O . PRO A 1 70 ? -8.294 -8.520 26.272 1.00 84.44 70 PRO A O 1
ATOM 593 N N . GLU A 1 71 ? -9.878 -9.767 25.300 1.00 88.69 71 GLU A N 1
ATOM 594 C CA . GLU A 1 71 ? -9.198 -11.054 25.469 1.00 88.69 71 GLU A CA 1
ATOM 595 C C . GLU A 1 71 ? -7.878 -11.108 24.685 1.00 88.69 71 GLU A C 1
ATOM 597 O O . GLU A 1 71 ? -6.922 -11.772 25.087 1.00 88.69 71 GLU A O 1
ATOM 602 N N . GLN A 1 72 ? -7.787 -10.372 23.574 1.00 90.38 72 GLN A N 1
ATOM 603 C CA . GLN A 1 72 ? -6.578 -10.284 22.758 1.00 90.38 72 GLN A CA 1
ATOM 604 C C . GLN A 1 72 ? -5.561 -9.273 23.306 1.00 90.38 72 GLN A C 1
ATOM 606 O O . GLN A 1 72 ? -4.381 -9.370 22.955 1.00 90.38 72 GLN A O 1
ATOM 611 N N . ALA A 1 73 ? -5.967 -8.340 24.177 1.00 89.44 73 ALA A N 1
ATOM 612 C CA . ALA A 1 73 ? -5.155 -7.204 24.621 1.00 89.44 73 ALA A CA 1
ATOM 613 C C . ALA A 1 73 ? -3.782 -7.615 25.177 1.00 89.44 73 ALA A C 1
ATOM 615 O O . ALA A 1 73 ? -2.756 -7.044 24.799 1.00 89.44 73 ALA A O 1
ATOM 616 N N . GLN A 1 74 ? -3.733 -8.648 26.025 1.00 91.06 74 GLN A N 1
ATOM 617 C CA . GLN A 1 74 ? -2.476 -9.118 26.615 1.00 91.06 74 GLN A CA 1
ATOM 618 C C . GLN A 1 74 ? -1.545 -9.754 25.571 1.00 91.06 74 GLN A C 1
ATOM 620 O O . GLN A 1 74 ? -0.335 -9.517 25.586 1.00 91.06 74 GLN A O 1
ATOM 625 N N . SER A 1 75 ? -2.094 -10.559 24.655 1.00 93.25 75 SER A N 1
ATOM 626 C CA . SER A 1 75 ? -1.311 -11.180 23.577 1.00 93.25 75 SER A CA 1
ATOM 627 C C . SER A 1 75 ? -0.751 -10.125 22.616 1.00 93.25 75 SER A C 1
ATOM 629 O O . SER A 1 75 ? 0.421 -10.172 22.239 1.00 93.25 75 SER A O 1
ATOM 631 N N . LEU A 1 76 ? -1.563 -9.112 22.307 1.00 93.19 76 LEU A N 1
ATOM 632 C CA . LEU A 1 76 ? -1.208 -7.976 21.474 1.00 93.19 76 LEU A CA 1
ATOM 633 C C . LEU A 1 76 ? -0.101 -7.136 22.113 1.00 93.19 76 LEU A C 1
ATOM 635 O O . LEU A 1 76 ? 0.869 -6.794 21.438 1.00 93.19 76 LEU A O 1
ATOM 639 N N . TRP A 1 77 ? -0.205 -6.859 23.414 1.00 93.81 77 TRP A N 1
ATOM 640 C CA . TRP A 1 77 ? 0.837 -6.169 24.171 1.00 93.81 77 TRP A CA 1
ATOM 641 C C . TRP A 1 77 ? 2.183 -6.887 24.064 1.00 93.81 77 TRP A C 1
ATOM 643 O O . TRP A 1 77 ? 3.159 -6.289 23.616 1.00 93.81 77 TRP A O 1
ATOM 653 N N . LYS A 1 78 ? 2.218 -8.187 24.392 1.00 95.50 78 LYS A N 1
ATOM 654 C CA . LYS A 1 78 ? 3.442 -9.003 24.329 1.00 95.50 78 LYS A CA 1
ATOM 655 C C . LYS A 1 78 ? 4.047 -9.010 22.924 1.00 95.50 78 LYS A C 1
ATOM 657 O O . LYS A 1 78 ? 5.260 -8.893 22.772 1.00 95.50 78 LYS A O 1
ATOM 662 N N . ARG A 1 79 ? 3.205 -9.101 21.889 1.00 95.38 79 ARG A N 1
ATOM 663 C CA . ARG A 1 79 ? 3.631 -9.050 20.482 1.00 95.38 79 ARG A CA 1
ATOM 664 C C . ARG A 1 79 ? 4.317 -7.728 20.133 1.00 95.38 79 ARG A C 1
ATOM 666 O O . ARG A 1 79 ? 5.341 -7.727 19.458 1.00 95.38 79 ARG A O 1
ATOM 673 N N . ILE A 1 80 ? 3.744 -6.609 20.570 1.00 95.12 80 ILE A N 1
ATOM 674 C CA . ILE A 1 80 ? 4.274 -5.262 20.313 1.00 95.12 80 ILE A CA 1
ATOM 675 C C . ILE A 1 80 ? 5.566 -5.038 21.105 1.00 95.12 80 ILE A C 1
ATOM 677 O O . ILE A 1 80 ? 6.522 -4.485 20.569 1.00 95.12 80 ILE A O 1
ATOM 681 N N . GLU A 1 81 ? 5.617 -5.503 22.352 1.00 96.75 81 GLU A N 1
ATOM 682 C CA . GLU A 1 81 ? 6.787 -5.406 23.228 1.00 96.75 81 GLU A CA 1
ATOM 683 C C . GLU A 1 81 ? 7.990 -6.194 22.696 1.00 96.75 81 GLU A C 1
ATOM 685 O O . GLU A 1 81 ? 9.124 -5.710 22.751 1.00 96.75 81 GLU A O 1
ATOM 690 N N . ALA A 1 82 ? 7.742 -7.374 22.123 1.00 97.12 82 ALA A N 1
ATOM 691 C CA . ALA A 1 82 ? 8.775 -8.234 21.556 1.00 97.12 82 ALA A CA 1
ATOM 692 C C . ALA A 1 82 ? 9.384 -7.699 20.245 1.00 97.12 82 ALA A C 1
ATOM 694 O O . ALA A 1 82 ? 10.476 -8.121 19.863 1.00 97.12 82 ALA A O 1
ATOM 695 N N . HIS A 1 83 ? 8.715 -6.778 19.543 1.00 97.38 83 HIS A N 1
ATOM 696 C CA . HIS A 1 83 ? 9.185 -6.252 18.258 1.00 97.38 83 HIS A CA 1
ATOM 697 C C . HIS A 1 83 ? 9.842 -4.880 18.425 1.00 97.38 83 HIS A C 1
ATOM 699 O O . HIS A 1 83 ? 9.166 -3.866 18.587 1.00 97.38 83 HIS A O 1
ATOM 705 N N . GLU A 1 84 ? 11.174 -4.831 18.337 1.00 97.44 84 GLU A N 1
ATOM 706 C CA . GLU A 1 84 ? 11.983 -3.611 18.521 1.00 97.44 84 GLU A CA 1
ATOM 707 C C . GLU A 1 84 ? 11.446 -2.366 17.781 1.00 97.44 84 GLU A C 1
ATOM 709 O O . GLU A 1 84 ? 11.241 -1.333 18.424 1.00 97.44 84 GLU A O 1
ATOM 714 N N . PRO A 1 85 ? 11.117 -2.422 16.469 1.00 96.75 85 PRO A N 1
ATOM 715 C CA . PRO A 1 85 ? 10.546 -1.276 15.756 1.00 96.75 85 PRO A CA 1
ATOM 716 C C . PRO A 1 85 ? 9.230 -0.731 16.330 1.00 96.75 85 PRO A C 1
ATOM 718 O O . PRO A 1 85 ? 8.856 0.395 15.995 1.00 96.75 85 PRO A O 1
ATOM 721 N N . PHE A 1 86 ? 8.509 -1.504 17.149 1.00 97.00 86 PHE A N 1
ATOM 722 C CA . PHE A 1 86 ? 7.241 -1.097 17.754 1.00 97.00 86 PHE A CA 1
ATOM 723 C C . PHE A 1 86 ? 7.377 -0.540 19.172 1.00 97.00 86 PHE A C 1
ATOM 725 O O . PHE A 1 86 ? 6.477 0.177 19.618 1.00 97.00 86 PHE A O 1
ATOM 732 N N . LYS A 1 87 ? 8.506 -0.766 19.855 1.00 95.88 87 LYS A N 1
ATOM 733 C CA . LYS A 1 87 ? 8.746 -0.263 21.217 1.00 95.88 87 LYS A CA 1
ATOM 734 C C . LYS A 1 87 ? 8.472 1.237 21.409 1.00 95.88 87 LYS A C 1
ATOM 736 O O . LYS A 1 87 ? 7.849 1.577 22.417 1.00 95.88 87 LYS A O 1
ATOM 741 N N . PRO A 1 88 ? 8.807 2.142 20.461 1.00 96.25 88 PRO A N 1
ATOM 742 C CA . PRO A 1 88 ? 8.487 3.569 20.592 1.00 96.25 88 PRO A CA 1
ATOM 743 C C . PRO A 1 88 ? 6.989 3.889 20.730 1.00 96.25 88 PRO A C 1
ATOM 745 O O . PRO A 1 88 ? 6.629 5.003 21.108 1.00 96.25 88 PRO A O 1
ATOM 748 N N . TYR A 1 89 ? 6.108 2.940 20.410 1.00 94.44 89 TYR A N 1
ATOM 749 C CA . TYR A 1 89 ? 4.658 3.107 20.458 1.00 94.44 89 TYR A CA 1
ATOM 750 C C . TYR A 1 89 ? 4.006 2.438 21.676 1.00 94.44 89 TYR A C 1
ATOM 752 O O . TYR A 1 89 ? 2.805 2.618 21.875 1.00 94.44 89 TYR A O 1
ATOM 760 N N . LEU A 1 90 ? 4.771 1.723 22.514 1.00 92.81 90 LEU A N 1
ATOM 761 C CA . LEU A 1 90 ? 4.244 0.965 23.656 1.00 92.81 90 LEU A CA 1
ATOM 762 C C . LEU A 1 90 ? 3.443 1.828 24.626 1.00 92.81 90 LEU A C 1
ATOM 764 O O . LEU A 1 90 ? 2.363 1.425 25.026 1.00 92.81 90 LEU A O 1
ATOM 768 N N . SER A 1 91 ? 3.903 3.032 24.973 1.00 90.31 91 SER A N 1
ATOM 769 C CA . SER A 1 91 ? 3.164 3.906 25.900 1.00 90.31 91 SER A CA 1
ATOM 770 C C . SER A 1 91 ? 1.780 4.293 25.367 1.00 90.31 91 SER A C 1
ATOM 772 O O . SER A 1 91 ? 0.796 4.251 26.101 1.00 90.31 91 SER A O 1
ATOM 774 N N . LYS A 1 92 ? 1.687 4.605 24.068 1.00 89.25 92 LYS A N 1
ATOM 775 C CA . LYS A 1 92 ? 0.423 4.938 23.396 1.00 89.25 92 LYS A CA 1
ATOM 776 C C . LYS A 1 92 ? -0.498 3.727 23.299 1.00 89.25 92 LYS A C 1
ATOM 778 O O . LYS A 1 92 ? -1.690 3.853 23.546 1.00 89.25 92 LYS A O 1
ATOM 783 N N . VAL A 1 93 ? 0.053 2.563 22.959 1.00 88.19 93 VAL A N 1
ATOM 784 C CA . VAL A 1 93 ? -0.702 1.305 22.929 1.00 88.19 93 VAL A CA 1
ATOM 785 C C . VAL A 1 93 ? -1.196 0.951 24.331 1.00 88.19 93 VAL A C 1
ATOM 787 O O . VAL A 1 93 ? -2.361 0.605 24.475 1.00 88.19 93 VAL A O 1
ATOM 790 N N . LYS A 1 94 ? -0.363 1.105 25.369 1.00 87.19 94 LYS A N 1
ATOM 791 C CA . LYS A 1 94 ? -0.735 0.824 26.762 1.00 87.19 94 LYS A CA 1
ATOM 792 C C . LYS A 1 94 ? -1.967 1.619 27.152 1.00 87.19 94 LYS A C 1
ATOM 794 O O . LYS A 1 94 ? -2.933 1.022 27.599 1.00 87.19 94 LYS A O 1
ATOM 799 N N . GLY A 1 95 ? -1.956 2.928 26.897 1.00 83.56 95 GLY A N 1
ATOM 800 C CA . GLY A 1 95 ? -3.090 3.787 27.226 1.00 83.56 95 GLY A CA 1
ATOM 801 C C . GLY A 1 95 ? -4.379 3.438 26.477 1.00 83.56 95 GLY A C 1
ATOM 802 O O . GLY A 1 95 ? -5.467 3.638 27.008 1.00 83.56 95 GLY A O 1
ATOM 803 N N . LEU A 1 96 ? -4.280 2.862 25.273 1.00 81.94 96 LEU A N 1
ATOM 804 C CA . LEU A 1 96 ? -5.442 2.321 24.561 1.00 81.94 96 LEU A CA 1
ATOM 805 C C . LEU A 1 96 ? -5.944 1.007 25.167 1.00 81.94 96 LEU A C 1
ATOM 807 O O . LEU A 1 96 ? -7.150 0.801 25.221 1.00 81.94 96 LEU A O 1
ATOM 811 N N . LEU A 1 97 ? -5.040 0.127 25.605 1.00 80.25 97 LEU A N 1
ATOM 812 C CA . LEU A 1 97 ? -5.390 -1.176 26.178 1.00 80.25 97 LEU A CA 1
ATOM 813 C C . LEU A 1 97 ? -5.944 -1.064 27.601 1.00 80.25 97 LEU A C 1
ATOM 815 O O . LEU A 1 97 ? -6.846 -1.811 27.958 1.00 80.25 97 LEU A O 1
ATOM 819 N N . THR A 1 98 ? -5.405 -0.155 28.414 1.00 75.50 98 THR A N 1
ATOM 820 C CA . THR A 1 98 ? -5.813 0.029 29.816 1.00 75.50 98 THR A CA 1
ATOM 821 C C . THR A 1 98 ? -6.898 1.091 29.984 1.00 75.50 98 THR A C 1
ATOM 823 O O . THR A 1 98 ? -7.430 1.257 31.077 1.00 75.50 98 THR A O 1
ATOM 826 N N . GLY A 1 99 ? -7.191 1.865 28.933 1.00 67.19 99 GLY A N 1
ATOM 827 C CA . GLY A 1 99 ? -8.005 3.079 29.026 1.00 67.19 99 GLY A CA 1
ATOM 828 C C . GLY A 1 99 ? -7.306 4.240 29.755 1.00 67.19 99 GLY A C 1
ATOM 829 O O . GLY A 1 99 ? -7.860 5.342 29.835 1.00 67.19 99 GLY A O 1
ATOM 830 N N . GLU A 1 100 ? -6.081 4.042 30.263 1.00 60.47 100 GLU A N 1
ATOM 831 C CA . GLU A 1 100 ? -5.283 5.072 30.931 1.00 60.47 100 GLU A CA 1
ATOM 832 C C . GLU A 1 100 ? -4.783 6.089 29.898 1.00 60.47 100 GLU A C 1
ATOM 834 O O . GLU A 1 100 ? -3.780 5.898 29.215 1.00 60.47 100 GLU A O 1
ATOM 839 N N . GLY A 1 101 ? -5.504 7.198 29.764 1.00 50.59 101 GLY A N 1
ATOM 840 C CA . GLY A 1 101 ? -5.245 8.199 28.726 1.00 50.59 101 GLY A CA 1
ATOM 841 C C . GLY A 1 101 ? -6.437 8.455 27.812 1.00 50.59 101 GLY A C 1
ATOM 842 O O . GLY A 1 101 ? -6.304 9.265 26.892 1.00 50.59 101 GLY A O 1
ATOM 843 N N . GLY A 1 102 ? -7.593 7.826 28.095 1.00 47.03 102 GLY A N 1
ATOM 844 C CA . GLY A 1 102 ? -8.894 8.208 27.544 1.00 47.03 102 GLY A CA 1
ATOM 845 C C . GLY A 1 102 ? -8.982 9.726 27.425 1.00 47.03 102 GLY A C 1
ATOM 846 O O . GLY A 1 102 ? -8.699 10.433 28.391 1.00 47.03 102 GLY A O 1
ATOM 847 N N . ALA A 1 103 ? -9.227 10.183 26.196 1.00 43.56 103 ALA A N 1
ATOM 848 C CA . ALA A 1 103 ? -8.875 11.492 25.663 1.00 43.56 103 ALA A CA 1
ATOM 849 C C . ALA A 1 103 ? -8.768 12.612 26.725 1.00 43.56 103 ALA A C 1
ATOM 851 O O . ALA A 1 103 ? -9.716 13.328 27.044 1.00 43.56 103 ALA A O 1
ATOM 852 N N . LYS A 1 104 ? -7.566 12.787 27.280 1.00 38.50 104 LYS A N 1
ATOM 853 C CA . LYS A 1 104 ? -7.225 13.972 28.067 1.00 38.50 104 LYS A CA 1
ATOM 854 C C . LYS A 1 104 ? -6.633 14.991 27.110 1.00 38.50 104 LYS A C 1
ATOM 856 O O . LYS A 1 104 ? -5.455 14.945 26.790 1.00 38.50 104 LYS A O 1
ATOM 861 N N . THR A 1 105 ? -7.507 15.879 26.644 1.00 35.31 105 THR A N 1
ATOM 862 C CA . THR A 1 105 ? -7.206 17.168 26.000 1.00 35.31 105 THR A CA 1
ATOM 863 C C . THR A 1 105 ? -6.224 17.164 24.824 1.00 35.31 105 THR A C 1
ATOM 865 O O . THR A 1 105 ? -5.014 17.092 25.012 1.00 35.31 105 THR A O 1
ATOM 868 N N . VAL A 1 106 ? -6.719 17.419 23.610 1.00 35.31 106 VAL A N 1
ATOM 869 C CA . VAL A 1 106 ? -5.869 17.927 22.518 1.00 35.31 106 VAL A CA 1
ATOM 870 C C . VAL A 1 106 ? -5.891 19.456 22.611 1.00 35.31 106 VAL A C 1
ATOM 872 O O . VAL A 1 106 ? -6.950 20.062 22.479 1.00 35.31 106 VAL A O 1
ATOM 875 N N . ASN A 1 107 ? -4.742 20.087 22.878 1.00 33.09 107 ASN A N 1
ATOM 876 C CA . ASN A 1 107 ? -4.582 21.551 22.967 1.00 33.09 107 ASN A CA 1
ATOM 877 C C . ASN A 1 107 ? -5.518 22.258 23.973 1.00 33.09 107 ASN A C 1
ATOM 879 O O . ASN A 1 107 ? -6.107 23.288 23.658 1.00 33.09 107 ASN A O 1
ATOM 883 N N . GLY A 1 108 ? -5.692 21.702 25.176 1.00 29.66 108 GLY A N 1
ATOM 884 C CA . GLY A 1 108 ? -6.526 22.321 26.219 1.00 29.66 108 GLY A CA 1
ATOM 885 C C . GLY A 1 108 ? -8.040 22.205 25.998 1.00 29.66 108 GLY A C 1
ATOM 886 O O . GLY A 1 108 ? -8.808 22.662 26.839 1.00 29.66 108 GLY A O 1
ATOM 887 N N . VAL A 1 109 ? -8.492 21.547 24.924 1.00 31.55 109 VAL A N 1
ATOM 888 C CA . VAL A 1 109 ? -9.910 21.221 24.716 1.00 31.55 109 VAL A CA 1
ATOM 889 C C . VAL A 1 109 ? -10.194 19.871 25.354 1.00 31.55 109 VAL A C 1
ATOM 891 O O . VAL A 1 109 ? -9.737 18.843 24.856 1.00 31.55 109 VAL A O 1
ATOM 894 N N . SER A 1 110 ? -10.908 19.858 26.478 1.00 29.53 110 SER A N 1
ATOM 895 C CA . SER A 1 110 ? -11.272 18.628 27.179 1.00 29.53 110 SER A CA 1
ATOM 896 C C . SER A 1 110 ? -12.091 17.720 26.263 1.00 29.53 110 SER A C 1
ATOM 898 O O . SER A 1 110 ? -13.178 18.068 25.805 1.00 29.53 110 SER A O 1
ATOM 900 N N . ALA A 1 111 ? -11.601 16.504 26.025 1.00 36.69 111 ALA A N 1
ATOM 901 C CA . ALA A 1 111 ? -12.371 15.488 25.313 1.00 36.69 111 ALA A CA 1
ATOM 902 C C . ALA A 1 111 ? -13.452 14.823 26.192 1.00 36.69 111 ALA A C 1
ATOM 904 O O . ALA A 1 111 ? -14.117 13.883 25.771 1.00 36.69 111 ALA A O 1
ATOM 905 N N . HIS A 1 112 ? -13.738 15.424 27.355 1.00 31.22 112 HIS A N 1
ATOM 906 C CA . HIS A 1 112 ? -15.033 15.312 28.028 1.00 31.22 112 HIS A CA 1
ATOM 907 C C . HIS A 1 112 ? -16.169 16.055 27.301 1.00 31.22 112 HIS A C 1
ATOM 909 O O . HIS A 1 112 ? -17.325 15.913 27.684 1.00 31.22 112 HIS A O 1
ATOM 915 N N . THR A 1 113 ? -15.887 16.768 26.207 1.00 35.22 113 THR A N 1
ATOM 916 C CA . THR A 1 113 ? -16.906 17.120 25.208 1.00 35.22 113 THR A CA 1
ATOM 917 C C . THR A 1 113 ? -16.883 16.104 24.066 1.00 35.22 113 THR A C 1
ATOM 919 O O . THR A 1 113 ? -16.443 16.397 22.956 1.00 35.22 113 THR A O 1
ATOM 922 N N . GLY A 1 114 ? -17.379 14.889 24.325 1.00 34.84 114 GLY A N 1
ATOM 923 C CA . GLY A 1 114 ? -17.619 13.875 23.286 1.00 34.84 114 GLY A CA 1
ATOM 924 C C . GLY A 1 114 ? -18.399 14.409 22.073 1.00 34.84 114 GLY A C 1
ATOM 925 O O . GLY A 1 114 ? -18.243 13.877 20.982 1.00 34.84 114 GLY A O 1
ATOM 926 N N . GLY A 1 115 ? -19.126 15.524 22.233 1.00 39.19 115 GLY A N 1
ATOM 927 C CA . GLY A 1 115 ? -19.780 16.267 21.156 1.00 39.19 115 GLY A CA 1
ATOM 928 C C . GLY A 1 115 ? -18.850 16.692 20.017 1.00 39.19 115 GLY A C 1
ATOM 929 O O . GLY A 1 115 ? -19.154 16.395 18.881 1.00 39.19 115 GLY A O 1
ATOM 930 N N . ASN A 1 116 ? -17.670 17.283 20.247 1.00 48.41 116 ASN A N 1
ATOM 931 C CA . ASN A 1 116 ? -16.924 17.902 19.130 1.00 48.41 116 ASN A CA 1
ATOM 932 C C . ASN A 1 116 ? -16.305 16.907 18.131 1.00 48.41 116 ASN A C 1
ATOM 934 O O . ASN A 1 116 ? -16.249 17.190 16.936 1.00 48.41 116 ASN A O 1
ATOM 938 N N . MET A 1 117 ? -15.806 15.758 18.600 1.00 51.53 117 MET A N 1
ATOM 939 C CA . MET A 1 117 ? -15.220 14.749 17.705 1.00 51.53 117 MET A CA 1
ATOM 940 C C . MET A 1 117 ? -16.303 13.893 17.055 1.00 51.53 117 MET A C 1
ATOM 942 O O . MET A 1 117 ? -16.206 13.582 15.872 1.00 51.53 117 MET A O 1
ATOM 946 N N . VAL A 1 118 ? -17.345 13.542 17.812 1.00 54.78 118 VAL A N 1
ATOM 947 C CA . VAL A 1 118 ? -18.502 12.835 17.267 1.00 54.78 118 VAL A CA 1
ATOM 948 C C . VAL A 1 118 ? -19.206 13.728 16.246 1.00 54.78 118 VAL A C 1
ATOM 950 O O . VAL A 1 118 ? -19.351 13.299 15.114 1.00 54.78 118 VAL A O 1
ATOM 953 N N . ASP A 1 119 ? -19.485 14.996 16.545 1.00 56.75 119 ASP A N 1
ATOM 954 C CA . ASP A 1 119 ? -20.062 15.958 15.594 1.00 56.75 119 ASP A CA 1
ATOM 955 C C . ASP A 1 119 ? -19.205 16.124 14.335 1.00 56.75 119 ASP A C 1
ATOM 957 O O . ASP A 1 119 ? -19.745 16.234 13.234 1.00 56.75 119 ASP A O 1
ATOM 961 N N . LEU A 1 120 ? -17.872 16.128 14.460 1.00 59.91 120 LEU A N 1
ATOM 962 C CA . LEU A 1 120 ? -16.978 16.164 13.301 1.00 59.91 120 LEU A CA 1
ATOM 963 C C . LEU A 1 120 ? -17.100 14.890 12.454 1.00 59.91 120 LEU A C 1
ATOM 965 O O . LEU A 1 120 ? -17.191 14.983 11.231 1.00 59.91 120 LEU A O 1
ATOM 969 N N . LEU A 1 121 ? -17.127 13.718 13.091 1.00 62.09 121 LEU A N 1
ATOM 970 C CA . LEU A 1 121 ? -17.318 12.438 12.410 1.00 62.09 121 LEU A CA 1
ATOM 971 C C . LEU A 1 121 ? -18.683 12.389 11.720 1.00 62.09 121 LEU A C 1
ATOM 973 O O . LEU A 1 121 ? -18.745 12.084 10.534 1.00 62.09 121 LEU A O 1
ATOM 977 N N . LEU A 1 122 ? -19.753 12.787 12.410 1.00 63.88 122 LEU A N 1
ATOM 978 C CA . LEU A 1 122 ? -21.102 12.868 11.857 1.00 63.88 122 LEU A CA 1
ATOM 979 C C . LEU A 1 122 ? -21.141 13.794 10.644 1.00 63.88 122 LEU A C 1
ATOM 981 O O . LEU A 1 122 ? -21.668 13.404 9.606 1.00 63.88 122 LEU A O 1
ATOM 985 N N . ARG A 1 123 ? -20.529 14.983 10.725 1.00 65.31 123 ARG A N 1
ATOM 986 C CA . ARG A 1 123 ? -20.429 15.890 9.573 1.00 65.31 123 ARG A CA 1
ATOM 987 C C . ARG A 1 123 ? -19.804 15.183 8.383 1.00 65.31 123 ARG A C 1
ATOM 989 O O . ARG A 1 123 ? -20.378 15.257 7.307 1.00 65.31 123 ARG A O 1
ATOM 996 N N . VAL A 1 124 ? -18.695 14.464 8.552 1.00 66.12 124 VAL A N 1
ATOM 997 C CA . VAL A 1 124 ? -18.091 13.687 7.456 1.00 66.12 124 VAL A CA 1
ATOM 998 C C . VAL A 1 124 ? -19.064 12.620 6.949 1.00 66.12 124 VAL A C 1
ATOM 1000 O O . VAL A 1 124 ? -19.384 12.601 5.766 1.00 66.12 124 VAL A O 1
ATOM 1003 N N . GLY A 1 125 ? -19.599 11.785 7.838 1.00 62.12 125 GLY A N 1
ATOM 1004 C CA . GLY A 1 125 ? -20.527 10.709 7.501 1.00 62.12 125 GLY A CA 1
ATOM 1005 C C . GLY A 1 125 ? -21.715 11.145 6.664 1.00 62.12 125 GLY A C 1
ATOM 1006 O O . GLY A 1 125 ? -22.010 10.572 5.615 1.00 62.12 125 GLY A O 1
ATOM 1007 N N . TYR A 1 126 ? -22.387 12.193 7.119 1.00 68.69 126 TYR A N 1
ATOM 1008 C CA . TYR A 1 126 ? -23.545 12.719 6.431 1.00 68.69 126 TYR A CA 1
ATOM 1009 C C . TYR A 1 126 ? -23.184 13.499 5.163 1.00 68.69 126 TYR A C 1
ATOM 1011 O O . TYR A 1 126 ? -23.834 13.290 4.140 1.00 68.69 126 TYR A O 1
ATOM 1019 N N . SER A 1 127 ? -22.141 14.336 5.176 1.00 63.31 127 SER A N 1
ATOM 1020 C CA . SER A 1 127 ? -21.723 15.076 3.968 1.00 63.31 127 SER A CA 1
ATOM 1021 C C . SER A 1 127 ? -21.368 14.128 2.826 1.00 63.31 127 SER A C 1
ATOM 1023 O O . SER A 1 127 ? -21.619 14.432 1.671 1.00 63.31 127 SER A O 1
ATOM 1025 N N . VAL A 1 128 ? -20.801 12.964 3.144 1.00 65.75 128 VAL A N 1
ATOM 1026 C CA . VAL A 1 128 ? -20.402 11.973 2.142 1.00 65.75 128 VAL A CA 1
ATOM 1027 C C . VAL A 1 128 ? -21.579 11.159 1.626 1.00 65.75 128 VAL A C 1
ATOM 1029 O O . VAL A 1 128 ? -21.698 10.940 0.424 1.00 65.75 128 VAL A O 1
ATOM 1032 N N . VAL A 1 129 ? -22.428 10.664 2.528 1.00 64.88 129 VAL A N 1
ATOM 1033 C CA . VAL A 1 129 ? -23.450 9.669 2.166 1.00 64.88 129 VAL A CA 1
ATOM 1034 C C . VAL A 1 129 ? -24.779 10.310 1.772 1.00 64.88 129 VAL A C 1
ATOM 1036 O O . VAL A 1 129 ? -25.537 9.714 1.011 1.00 64.88 129 VAL A O 1
ATOM 1039 N N . THR A 1 130 ? -25.073 11.513 2.271 1.00 60.69 130 THR A N 1
ATOM 1040 C CA . THR A 1 130 ? -26.371 12.178 2.055 1.00 60.69 130 THR A CA 1
ATOM 1041 C C . THR A 1 130 ? -26.302 13.395 1.138 1.00 60.69 130 THR A C 1
ATOM 1043 O O . THR A 1 130 ? -27.324 13.753 0.558 1.00 60.69 130 THR A O 1
ATOM 1046 N N . ASP A 1 131 ? -25.124 13.995 0.937 1.00 64.44 131 ASP A N 1
ATOM 1047 C CA . ASP A 1 131 ? -24.954 15.135 0.032 1.00 64.44 131 ASP A CA 1
ATOM 1048 C C . ASP A 1 131 ? -24.191 14.743 -1.245 1.00 64.44 131 ASP A C 1
ATOM 1050 O O . ASP A 1 131 ? -22.967 14.844 -1.332 1.00 64.44 131 ASP A O 1
ATOM 1054 N N . GLY A 1 132 ? -24.938 14.329 -2.273 1.00 58.25 132 GLY A N 1
ATOM 1055 C CA . GLY A 1 132 ? -24.388 13.970 -3.586 1.00 58.25 132 GLY A CA 1
ATOM 1056 C C . GLY A 1 132 ? -23.654 15.105 -4.316 1.00 58.25 132 GLY A C 1
ATOM 1057 O O . GLY A 1 132 ? -22.922 14.826 -5.265 1.00 58.25 132 GLY A O 1
ATOM 1058 N N . ASP A 1 133 ? -23.798 16.363 -3.876 1.00 60.72 133 ASP A N 1
ATOM 1059 C CA . ASP A 1 133 ? -23.084 17.506 -4.460 1.00 60.72 133 ASP A CA 1
ATOM 1060 C C . ASP A 1 133 ? -21.709 17.739 -3.818 1.00 60.72 133 ASP A C 1
ATOM 1062 O O . ASP A 1 133 ? -20.865 18.423 -4.408 1.00 60.72 133 ASP A O 1
ATOM 1066 N N . TYR A 1 134 ? -21.481 17.212 -2.607 1.00 62.34 134 TYR A N 1
ATOM 1067 C CA . TYR A 1 134 ? -20.264 17.471 -1.833 1.00 62.34 134 TYR A CA 1
ATOM 1068 C C . TYR A 1 134 ? -19.035 16.808 -2.460 1.00 62.34 134 TYR A C 1
ATOM 1070 O O . TYR A 1 134 ? -17.925 17.339 -2.387 1.00 62.34 134 TYR A O 1
ATOM 1078 N N . TRP A 1 135 ? -19.235 15.667 -3.125 1.00 65.38 135 TRP A N 1
ATOM 1079 C CA . TRP A 1 135 ? -18.166 14.917 -3.769 1.00 65.38 135 TRP A CA 1
ATOM 1080 C C . TRP A 1 135 ? -18.463 14.648 -5.245 1.00 65.38 135 TRP A C 1
ATOM 1082 O O . TRP A 1 135 ? -19.085 13.658 -5.624 1.00 65.38 135 TRP A O 1
ATOM 1092 N N . GLN A 1 136 ? -17.974 15.536 -6.111 1.00 59.03 136 GLN A N 1
ATOM 1093 C CA . GLN A 1 136 ? -18.249 15.508 -7.555 1.00 59.03 136 GLN A CA 1
ATOM 1094 C C . GLN A 1 136 ? -17.461 14.432 -8.324 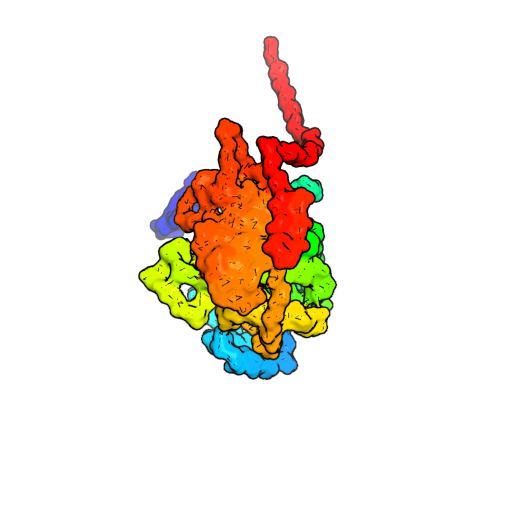1.00 59.03 136 GLN A C 1
ATOM 1096 O O . GLN A 1 136 ? -17.635 14.276 -9.533 1.00 59.03 136 GLN A O 1
ATOM 1101 N N . TYR A 1 137 ? -16.608 13.666 -7.641 1.00 61.34 137 TYR A N 1
ATOM 1102 C CA . TYR A 1 137 ? -15.736 12.656 -8.247 1.00 61.34 137 TYR A CA 1
ATOM 1103 C C . TYR A 1 137 ? -16.330 11.245 -8.203 1.00 61.34 137 TYR A C 1
ATOM 1105 O O . TYR A 1 137 ? -15.609 10.256 -8.076 1.00 61.34 137 TYR A O 1
ATOM 1113 N N . ALA A 1 138 ? -17.656 11.144 -8.319 1.00 57.16 138 ALA A N 1
ATOM 1114 C CA . ALA A 1 138 ? -18.352 9.868 -8.376 1.00 57.16 138 ALA A CA 1
ATOM 1115 C C . ALA A 1 138 ? -17.829 8.999 -9.534 1.00 57.16 138 ALA A C 1
ATOM 1117 O O . ALA A 1 138 ? -17.723 9.445 -10.686 1.00 57.16 138 ALA A O 1
ATOM 1118 N N . TRP A 1 139 ? -17.525 7.734 -9.226 1.00 57.47 139 TRP A N 1
ATOM 1119 C CA . TRP A 1 139 ? -17.137 6.758 -10.237 1.00 57.47 139 TRP A CA 1
ATOM 1120 C C . TRP A 1 139 ? -18.243 6.599 -11.280 1.00 57.47 139 TRP A C 1
ATOM 1122 O O . TRP A 1 139 ? -19.417 6.423 -10.955 1.00 57.47 139 TRP A O 1
ATOM 1132 N N . ASN A 1 140 ? -17.854 6.609 -12.549 1.00 56.56 140 ASN A N 1
ATOM 1133 C CA . ASN A 1 140 ? -18.749 6.407 -13.676 1.00 56.56 140 ASN A CA 1
ATOM 1134 C C . ASN A 1 140 ? -18.210 5.247 -14.511 1.00 56.56 140 ASN A C 1
ATOM 1136 O O . ASN A 1 140 ? -17.061 5.284 -14.935 1.00 56.56 140 ASN A O 1
ATOM 1140 N N . LYS A 1 141 ? -19.030 4.231 -14.799 1.00 51.34 141 LYS A N 1
ATOM 1141 C CA . LYS A 1 141 ? -18.602 3.062 -15.584 1.00 51.34 141 LYS A CA 1
ATOM 1142 C C . LYS A 1 141 ? -18.002 3.480 -16.932 1.00 51.34 141 LYS A C 1
ATOM 1144 O O . LYS A 1 141 ? -18.638 4.191 -17.705 1.00 51.34 141 LYS A O 1
ATOM 1149 N N . GLY A 1 142 ? -16.778 3.030 -17.216 1.00 50.22 142 GLY A N 1
ATOM 1150 C CA . GLY A 1 142 ? -16.048 3.376 -18.447 1.00 50.22 142 GLY A CA 1
ATOM 1151 C C . GLY A 1 142 ? -15.456 4.792 -18.462 1.00 50.22 142 GLY A C 1
ATOM 1152 O O . GLY A 1 142 ? -14.769 5.159 -19.412 1.00 50.22 142 GLY A O 1
ATOM 1153 N N . ARG A 1 143 ? -15.686 5.570 -17.404 1.00 51.12 143 ARG A N 1
ATOM 1154 C CA . ARG A 1 143 ? -14.938 6.777 -17.074 1.00 51.12 143 ARG A CA 1
ATOM 1155 C C . ARG A 1 143 ? -14.101 6.483 -15.837 1.00 51.12 143 ARG A C 1
ATOM 1157 O O . ARG A 1 143 ? -14.261 5.477 -15.155 1.00 51.12 143 ARG A O 1
ATOM 1164 N N . THR A 1 144 ? -13.180 7.370 -15.570 1.00 50.62 144 THR A N 1
ATOM 1165 C CA . THR A 1 144 ? -12.314 7.301 -14.407 1.00 50.62 144 THR A CA 1
ATOM 1166 C C . THR A 1 144 ? -12.813 8.286 -13.361 1.00 50.62 144 THR A C 1
ATOM 1168 O O . THR A 1 144 ? -13.319 9.354 -13.720 1.00 50.62 144 THR A O 1
ATOM 1171 N N . SER A 1 145 ? -12.697 7.950 -12.077 1.00 57.03 145 SER A N 1
ATOM 1172 C CA . SER A 1 145 ? -12.851 8.955 -11.027 1.00 57.03 145 SER A CA 1
ATOM 1173 C C . SER A 1 145 ? -11.639 9.873 -11.097 1.00 57.03 145 SER A C 1
ATOM 1175 O O . SER A 1 145 ? -10.514 9.408 -10.940 1.00 57.03 145 SER A O 1
ATOM 1177 N N . TYR A 1 146 ? -11.842 11.160 -11.358 1.00 62.62 146 TYR A N 1
ATOM 1178 C CA . TYR A 1 146 ? -10.772 12.138 -11.183 1.00 62.62 146 TYR A CA 1
ATOM 1179 C C . TYR A 1 146 ? -10.308 12.061 -9.720 1.00 62.62 146 TYR A C 1
ATOM 1181 O O . TYR A 1 146 ? -11.133 12.248 -8.831 1.00 62.62 146 TYR A O 1
ATOM 1189 N N . LEU A 1 147 ? -9.029 11.729 -9.500 1.00 72.62 147 LEU A N 1
ATOM 1190 C CA . LEU A 1 147 ? -8.393 11.543 -8.185 1.00 72.62 147 LEU A CA 1
ATOM 1191 C C . LEU A 1 147 ? -8.905 10.339 -7.341 1.00 72.62 147 LEU A C 1
ATOM 1193 O O . LEU A 1 147 ? -9.531 10.541 -6.294 1.00 72.62 147 LEU A O 1
ATOM 1197 N N . PRO A 1 148 ? -8.641 9.080 -7.760 1.00 78.06 148 PRO A N 1
ATOM 1198 C CA . PRO A 1 148 ? -9.069 7.870 -7.046 1.00 78.06 148 PRO A CA 1
ATOM 1199 C C . PRO A 1 148 ? -8.680 7.823 -5.560 1.00 78.06 148 PRO A C 1
ATOM 1201 O O . PRO A 1 148 ? -9.531 7.493 -4.735 1.00 78.06 148 PRO A O 1
ATOM 1204 N N . ASN A 1 149 ? -7.455 8.215 -5.186 1.00 83.75 149 ASN A N 1
ATOM 1205 C CA . ASN A 1 149 ? -6.998 8.214 -3.793 1.00 83.75 149 ASN A CA 1
ATOM 1206 C C . ASN A 1 149 ? -7.899 9.020 -2.859 1.00 83.75 149 ASN A C 1
ATOM 1208 O O . ASN A 1 149 ? -8.167 8.578 -1.747 1.00 83.75 149 ASN A O 1
ATOM 1212 N N . PHE A 1 150 ? -8.396 10.178 -3.296 1.00 84.00 150 PHE A N 1
ATOM 1213 C CA . PHE A 1 150 ? -9.301 10.971 -2.470 1.00 84.00 150 PHE A CA 1
ATOM 1214 C C . PHE A 1 150 ? -10.676 10.303 -2.336 1.00 84.00 150 PHE A C 1
ATOM 1216 O O . PHE A 1 150 ? -11.329 10.439 -1.303 1.00 84.00 150 PHE A O 1
ATOM 1223 N N . GLY A 1 151 ? -11.112 9.551 -3.353 1.00 82.75 151 GLY A N 1
ATOM 1224 C CA . GLY A 1 151 ? -12.268 8.664 -3.228 1.00 82.75 151 GLY A CA 1
ATOM 1225 C C . GLY A 1 151 ? -12.057 7.631 -2.119 1.00 82.75 151 GLY A C 1
ATOM 1226 O O . GLY A 1 151 ? -12.947 7.434 -1.290 1.00 82.75 151 GLY A O 1
ATOM 1227 N N . SER A 1 152 ? -10.858 7.047 -2.045 1.00 86.75 152 SER A N 1
ATOM 1228 C CA . SER A 1 152 ? -10.479 6.112 -0.984 1.00 86.75 152 SER A CA 1
ATOM 1229 C C . SER A 1 152 ? -10.427 6.731 0.407 1.00 86.75 152 SER A C 1
ATOM 1231 O O . SER A 1 152 ? -10.930 6.111 1.345 1.00 86.75 152 SER A O 1
ATOM 1233 N N . ASP A 1 153 ? -9.903 7.953 0.553 1.00 86.06 153 ASP A N 1
ATOM 1234 C CA . ASP A 1 153 ? -9.939 8.705 1.818 1.00 86.06 153 ASP A CA 1
ATOM 1235 C C . ASP A 1 153 ? -11.383 8.807 2.348 1.00 86.06 153 ASP A C 1
ATOM 1237 O O . ASP A 1 153 ? -11.652 8.624 3.540 1.00 86.06 153 ASP A O 1
ATOM 1241 N N . LEU A 1 154 ? -12.325 9.060 1.433 1.00 84.44 154 LEU A N 1
ATOM 1242 C CA . LEU A 1 154 ? -13.725 9.324 1.729 1.00 84.44 154 LEU A CA 1
ATOM 1243 C C . LEU A 1 154 ? -14.450 8.101 2.294 1.00 84.44 154 LEU A C 1
ATOM 1245 O O . LEU A 1 154 ? -14.951 8.127 3.422 1.00 84.44 154 LEU A O 1
ATOM 1249 N N . TYR A 1 155 ? -14.511 7.016 1.519 1.00 87.25 155 TYR A N 1
ATOM 1250 C CA . TYR A 1 155 ? -15.261 5.833 1.935 1.00 87.25 155 TYR A CA 1
ATOM 1251 C C . TYR A 1 155 ? -14.593 5.122 3.110 1.00 87.25 155 TYR A C 1
ATOM 1253 O O . TYR A 1 155 ? -15.272 4.469 3.903 1.00 87.25 155 TYR A O 1
ATOM 1261 N N . LEU A 1 156 ? -13.278 5.284 3.276 1.00 90.00 156 LEU A N 1
ATOM 1262 C CA . LEU A 1 156 ? -12.568 4.782 4.438 1.00 90.00 156 LEU A CA 1
ATOM 1263 C C . LEU A 1 156 ? -12.946 5.519 5.714 1.00 90.00 156 LEU A C 1
ATOM 1265 O O . LEU A 1 156 ? -13.204 4.866 6.726 1.00 90.00 156 LEU A O 1
ATOM 1269 N N . ALA A 1 157 ? -13.008 6.852 5.677 1.00 86.56 157 ALA A N 1
ATOM 1270 C CA . ALA A 1 157 ? -13.443 7.635 6.827 1.00 86.56 157 ALA A CA 1
ATOM 1271 C C . ALA A 1 157 ? -14.869 7.243 7.244 1.00 86.56 157 ALA A C 1
ATOM 1273 O O . ALA A 1 157 ? -15.125 6.997 8.425 1.00 86.56 157 ALA A O 1
ATOM 1274 N N . VAL A 1 158 ? -15.772 7.095 6.269 1.00 87.94 158 VAL A N 1
ATOM 1275 C CA . VAL A 1 158 ? -17.157 6.663 6.506 1.00 87.94 158 VAL A CA 1
ATOM 1276 C C . VAL A 1 158 ? -17.229 5.235 7.057 1.00 87.94 158 VAL A C 1
ATOM 1278 O O . VAL A 1 158 ? -17.956 4.988 8.020 1.00 87.94 158 VAL A O 1
ATOM 1281 N N . GLY A 1 159 ? -16.452 4.303 6.502 1.00 91.94 159 GLY A N 1
ATOM 1282 C CA . GLY A 1 159 ? -16.405 2.916 6.964 1.00 91.94 159 GLY A CA 1
ATOM 1283 C C . GLY A 1 159 ? -15.873 2.783 8.393 1.00 91.94 159 GLY A C 1
ATOM 1284 O O . GLY A 1 159 ? -16.482 2.102 9.216 1.00 91.94 159 GLY A O 1
ATOM 1285 N N . LEU A 1 160 ? -14.780 3.478 8.726 1.00 90.75 160 LEU A N 1
ATOM 1286 C CA . LEU A 1 160 ? -14.237 3.495 10.088 1.00 90.75 160 LEU A CA 1
ATOM 1287 C C . LEU A 1 160 ? -15.209 4.141 11.079 1.00 90.75 160 LEU A C 1
ATOM 1289 O O . LEU A 1 160 ? -15.372 3.638 12.188 1.00 90.75 160 LEU A O 1
ATOM 1293 N N . MET A 1 161 ? -15.889 5.218 10.685 1.00 87.62 161 MET A N 1
ATOM 1294 C CA . MET A 1 161 ? -16.911 5.844 11.520 1.00 87.62 161 MET A CA 1
ATOM 1295 C C . MET A 1 161 ? -18.070 4.883 11.808 1.00 87.62 161 MET A C 1
ATOM 1297 O O . MET A 1 161 ? -18.500 4.797 12.955 1.00 87.62 161 MET A O 1
ATOM 1301 N N . ALA A 1 162 ? -18.542 4.128 10.814 1.00 89.75 162 ALA A N 1
ATOM 1302 C CA . ALA A 1 162 ? -19.583 3.123 11.022 1.00 89.75 162 ALA A CA 1
ATOM 1303 C C . ALA A 1 162 ? -19.156 2.036 12.030 1.00 89.75 162 ALA A C 1
ATOM 1305 O O . ALA A 1 162 ? -19.955 1.620 12.865 1.00 89.75 162 ALA A O 1
ATOM 1306 N N . LEU A 1 163 ? -17.880 1.629 12.022 1.00 89.94 163 LEU A N 1
ATOM 1307 C CA . LEU A 1 163 ? -17.337 0.685 13.012 1.00 89.94 163 LEU A CA 1
ATOM 1308 C C . LEU A 1 163 ? -17.226 1.283 14.421 1.00 89.94 163 LEU A C 1
ATOM 1310 O O . LEU A 1 163 ? -17.410 0.574 15.407 1.00 89.94 163 LEU A O 1
ATOM 1314 N N . VAL A 1 164 ? -16.901 2.574 14.526 1.00 85.56 164 VAL A N 1
ATOM 1315 C CA . VAL A 1 164 ? -16.772 3.279 15.813 1.00 85.56 164 VAL A CA 1
ATOM 1316 C C . VAL A 1 164 ? -18.138 3.605 16.421 1.00 85.56 164 VAL A C 1
ATOM 1318 O O . VAL A 1 164 ? -18.279 3.598 17.643 1.00 85.56 164 VAL A O 1
ATOM 1321 N N . LEU A 1 165 ? -19.142 3.865 15.582 1.00 85.75 165 LEU A N 1
ATOM 1322 C CA . LEU A 1 165 ? -20.505 4.229 15.971 1.00 85.75 165 LEU A CA 1
ATOM 1323 C C . LEU A 1 165 ? -21.506 3.168 15.478 1.00 85.75 165 LEU A C 1
ATOM 1325 O O . LEU A 1 165 ? -22.362 3.476 14.647 1.00 85.75 165 LEU A O 1
ATOM 1329 N N . PRO A 1 166 ? -21.408 1.901 15.921 1.00 86.75 166 PRO A N 1
ATOM 1330 C CA . PRO A 1 166 ? -22.211 0.811 15.363 1.00 86.75 166 PRO A CA 1
ATOM 1331 C C . PRO A 1 166 ? -23.712 0.938 15.669 1.00 86.75 166 PRO A C 1
ATOM 1333 O O . PRO A 1 166 ? -24.535 0.378 14.951 1.00 86.75 166 PRO A O 1
ATOM 1336 N N . ASP A 1 167 ? -24.073 1.669 16.723 1.00 86.56 167 ASP A N 1
ATOM 1337 C CA . ASP A 1 167 ? -25.442 1.892 17.195 1.00 86.56 167 ASP A CA 1
ATOM 1338 C C . ASP A 1 167 ? -26.094 3.160 16.619 1.00 86.56 167 ASP A C 1
ATOM 1340 O O . ASP A 1 167 ? -27.283 3.398 16.829 1.00 86.56 167 ASP A O 1
ATOM 1344 N N . HIS A 1 168 ? -25.332 3.977 15.889 1.00 87.00 168 HIS A N 1
ATOM 1345 C CA . HIS A 1 168 ? -25.861 5.177 15.259 1.00 87.00 168 HIS A CA 1
ATOM 1346 C C . HIS A 1 168 ? -26.905 4.806 14.181 1.00 87.00 168 HIS A C 1
ATOM 1348 O O . HIS A 1 168 ? -26.637 3.900 13.381 1.00 87.00 168 HIS A O 1
ATOM 1354 N N . PRO A 1 169 ? -28.048 5.521 14.064 1.00 88.88 169 PRO A N 1
ATOM 1355 C CA . PRO A 1 169 ? -29.132 5.172 13.132 1.00 88.88 169 PRO A CA 1
ATOM 1356 C C . PRO A 1 169 ? -28.693 4.965 11.674 1.00 88.88 169 PRO A C 1
ATOM 1358 O O . PRO A 1 169 ? -29.208 4.093 10.977 1.00 88.88 169 PRO A O 1
ATOM 1361 N N . ASN A 1 170 ? -27.685 5.720 11.227 1.00 86.88 170 ASN A N 1
ATOM 1362 C CA . ASN A 1 170 ? -27.167 5.646 9.857 1.00 86.88 170 ASN A CA 1
ATOM 1363 C C . ASN A 1 170 ? -25.928 4.753 9.699 1.00 86.88 170 ASN A C 1
ATOM 1365 O O . ASN A 1 170 ? -25.421 4.610 8.588 1.00 86.88 170 ASN A O 1
ATOM 1369 N N . SER A 1 171 ? -25.436 4.125 10.770 1.00 88.62 171 SER A N 1
ATOM 1370 C CA . SER A 1 171 ? -24.202 3.328 10.733 1.00 88.62 171 SER A CA 1
ATOM 1371 C C . SER A 1 171 ? -24.248 2.212 9.691 1.00 88.62 171 SER A C 1
ATOM 1373 O O . SER A 1 171 ? -23.320 2.033 8.901 1.00 88.62 171 SER A O 1
ATOM 1375 N N . LYS A 1 172 ? -25.390 1.523 9.591 1.00 91.69 172 LYS A N 1
ATOM 1376 C CA . LYS A 1 172 ? -25.610 0.484 8.579 1.00 91.69 172 LYS A CA 1
ATOM 1377 C C . LYS A 1 172 ? -25.508 1.032 7.153 1.00 91.69 172 LYS A C 1
ATOM 1379 O O . LYS A 1 172 ? -24.885 0.396 6.307 1.00 91.69 172 LYS A O 1
ATOM 1384 N N . GLN A 1 173 ? -26.089 2.203 6.891 1.00 89.31 173 GLN A N 1
ATOM 1385 C CA . GLN A 1 173 ? -26.034 2.848 5.577 1.00 89.31 173 GLN A CA 1
ATOM 1386 C C . GLN A 1 173 ? -24.600 3.272 5.229 1.00 89.31 173 GLN A C 1
ATOM 1388 O O . GLN A 1 173 ? -24.137 3.040 4.115 1.00 89.31 173 GLN A O 1
ATOM 1393 N N . TRP A 1 174 ? -23.877 3.845 6.191 1.00 89.56 174 TRP A N 1
ATOM 1394 C CA . TRP A 1 174 ? -22.473 4.225 6.043 1.00 89.56 174 TRP A CA 1
ATOM 1395 C C . TRP A 1 174 ? -21.575 3.024 5.746 1.00 89.56 174 TRP A C 1
ATOM 1397 O O . TRP A 1 174 ? -20.763 3.071 4.823 1.00 89.56 174 TRP A O 1
ATOM 1407 N N . MET A 1 175 ? -21.766 1.922 6.474 1.00 94.06 175 MET A N 1
ATOM 1408 C CA . MET A 1 175 ? -21.042 0.679 6.228 1.00 94.06 175 MET A CA 1
ATOM 1409 C C . MET A 1 175 ? -21.345 0.122 4.832 1.00 94.06 175 MET A C 1
ATOM 1411 O O . MET A 1 175 ? -20.428 -0.239 4.100 1.00 94.06 175 MET A O 1
ATOM 1415 N N . GLN A 1 176 ? -22.617 0.092 4.424 1.00 93.44 176 GLN A N 1
ATOM 1416 C CA . GLN A 1 176 ? -23.010 -0.357 3.083 1.00 93.44 176 GLN A CA 1
ATOM 1417 C C . GLN A 1 176 ? -22.371 0.492 1.980 1.00 93.44 176 GLN A C 1
ATOM 1419 O O . GLN A 1 176 ? -21.855 -0.063 1.011 1.00 93.44 176 GLN A O 1
ATOM 1424 N N . TYR A 1 177 ? -22.358 1.817 2.144 1.00 89.44 177 TYR A N 1
ATOM 1425 C CA . TYR A 1 177 ? -21.664 2.722 1.232 1.00 89.44 177 TYR A CA 1
ATOM 1426 C C . TYR A 1 177 ? -20.172 2.376 1.140 1.00 89.44 177 TYR A C 1
ATOM 1428 O O . TYR A 1 177 ? -19.676 2.119 0.042 1.00 89.44 177 TYR A O 1
ATOM 1436 N N . ALA A 1 178 ? -19.484 2.271 2.281 1.00 92.38 178 ALA A N 1
ATOM 1437 C CA . ALA A 1 178 ? -18.056 1.972 2.324 1.00 92.38 178 ALA A CA 1
ATOM 1438 C C . ALA A 1 178 ? -17.707 0.631 1.660 1.00 92.38 178 ALA A C 1
ATOM 1440 O O . ALA A 1 178 ? -16.762 0.555 0.878 1.00 92.38 178 ALA A O 1
ATOM 1441 N N . LEU A 1 179 ? -18.499 -0.415 1.914 1.00 95.12 179 LEU A N 1
ATOM 1442 C CA . LEU A 1 179 ? -18.321 -1.721 1.276 1.00 95.12 179 LEU A CA 1
ATOM 1443 C C . LEU A 1 179 ? -18.590 -1.670 -0.234 1.00 95.12 179 LEU A C 1
ATOM 1445 O O . LEU A 1 179 ? -17.898 -2.341 -0.997 1.00 95.12 179 LEU A O 1
ATOM 1449 N N . SER A 1 180 ? -19.557 -0.862 -0.680 1.00 91.88 180 SER A N 1
ATOM 1450 C CA . SER A 1 180 ? -19.848 -0.699 -2.109 1.00 91.88 180 SER A CA 1
ATOM 1451 C C . SER A 1 180 ? -18.723 0.016 -2.863 1.00 91.88 180 SER A C 1
ATOM 1453 O O . SER A 1 180 ? -18.403 -0.364 -3.988 1.00 91.88 180 SER A O 1
ATOM 1455 N N . GLU A 1 181 ? -18.085 1.015 -2.249 1.00 90.00 181 GLU A N 1
ATOM 1456 C CA . GLU A 1 181 ? -16.922 1.686 -2.833 1.00 90.00 181 GLU A CA 1
ATOM 1457 C C . GLU A 1 181 ? -15.679 0.793 -2.791 1.00 90.00 181 GLU A C 1
ATOM 1459 O O . GLU A 1 181 ? -14.933 0.726 -3.765 1.00 90.00 181 GLU A O 1
ATOM 1464 N N . LEU A 1 182 ? -15.498 0.017 -1.720 1.00 93.06 182 LEU A N 1
ATOM 1465 C CA . LEU A 1 182 ? -14.421 -0.965 -1.634 1.00 93.06 182 LEU A CA 1
ATOM 1466 C C . LEU A 1 182 ? -14.553 -2.081 -2.691 1.00 93.06 182 LEU A C 1
ATOM 1468 O O . LEU A 1 182 ? -13.551 -2.512 -3.262 1.00 93.06 182 LEU A O 1
ATOM 1472 N N . ASP A 1 183 ? -15.773 -2.532 -3.005 1.00 93.00 183 ASP A N 1
ATOM 1473 C CA . ASP A 1 183 ? -16.006 -3.448 -4.131 1.00 93.00 183 ASP A CA 1
ATOM 1474 C C . ASP A 1 183 ? -15.610 -2.801 -5.467 1.00 93.00 183 ASP A C 1
ATOM 1476 O O . ASP A 1 183 ? -14.956 -3.446 -6.291 1.00 93.00 183 ASP A O 1
ATOM 1480 N N . LYS A 1 184 ? -15.924 -1.513 -5.676 1.00 89.81 184 LYS A N 1
ATOM 1481 C CA . LYS A 1 184 ? -15.484 -0.777 -6.875 1.00 89.81 184 LYS A CA 1
ATOM 1482 C C . LYS A 1 184 ? -13.963 -0.671 -6.947 1.00 89.81 184 LYS A C 1
ATOM 1484 O O . LYS A 1 184 ? -13.413 -0.891 -8.025 1.00 89.81 184 LYS A O 1
ATOM 1489 N N . GLU A 1 185 ? -13.293 -0.404 -5.828 1.00 90.69 185 GLU A N 1
ATOM 1490 C CA . GLU A 1 185 ? -11.831 -0.366 -5.731 1.00 90.69 185 GLU A CA 1
ATOM 1491 C C . GLU A 1 185 ? -11.213 -1.677 -6.220 1.00 90.69 185 GLU A C 1
ATOM 1493 O O . GLU A 1 185 ? -10.422 -1.693 -7.168 1.00 90.69 185 GLU A O 1
ATOM 1498 N N . PHE A 1 186 ? -11.654 -2.806 -5.664 1.00 92.81 186 PHE A N 1
ATOM 1499 C CA . PHE A 1 186 ? -11.148 -4.108 -6.083 1.00 92.81 186 PHE A CA 1
ATOM 1500 C C . PHE A 1 186 ? -11.527 -4.478 -7.518 1.00 92.81 186 PHE A C 1
ATOM 1502 O O . PHE A 1 186 ? -10.757 -5.158 -8.200 1.00 92.81 186 PHE A O 1
ATOM 1509 N N . ARG A 1 187 ? -12.710 -4.075 -7.986 1.00 89.50 187 ARG A N 1
ATOM 1510 C CA . ARG A 1 187 ? -13.229 -4.474 -9.297 1.00 89.50 187 ARG A CA 1
ATOM 1511 C C . ARG A 1 187 ? -12.660 -3.647 -10.445 1.00 89.50 187 ARG A C 1
ATOM 1513 O O . ARG A 1 187 ? -12.437 -4.201 -11.524 1.00 89.50 187 ARG A O 1
ATOM 1520 N N . TYR A 1 188 ? -12.456 -2.349 -10.233 1.00 85.50 188 TYR A N 1
ATOM 1521 C CA . TYR A 1 188 ? -12.183 -1.390 -11.303 1.00 85.50 188 TYR A CA 1
ATOM 1522 C C . TYR A 1 188 ? -10.843 -0.671 -11.170 1.00 85.50 188 TYR A C 1
ATOM 1524 O O . TYR A 1 188 ? -10.215 -0.435 -12.202 1.00 85.50 188 TYR A O 1
ATOM 1532 N N . TYR A 1 189 ? -10.392 -0.350 -9.955 1.00 87.69 189 TYR A N 1
ATOM 1533 C CA . TYR A 1 189 ? -9.154 0.415 -9.755 1.00 87.69 189 TYR A CA 1
ATOM 1534 C C . TYR A 1 189 ? -7.921 -0.467 -9.583 1.00 87.69 189 TYR A C 1
ATOM 1536 O O . TYR A 1 189 ? -6.816 -0.053 -9.921 1.00 87.69 189 TYR A O 1
ATOM 1544 N N . ILE A 1 190 ? -8.101 -1.708 -9.132 1.00 91.25 190 ILE A N 1
ATOM 1545 C CA . ILE A 1 190 ? -7.018 -2.685 -9.016 1.00 91.25 190 ILE A CA 1
ATOM 1546 C C . ILE A 1 190 ? -7.120 -3.670 -10.173 1.00 91.25 190 ILE A C 1
ATOM 1548 O O . ILE A 1 190 ? -8.100 -4.399 -10.313 1.00 91.25 190 ILE A O 1
ATOM 1552 N N . SER A 1 191 ? -6.093 -3.718 -11.013 1.00 92.50 191 SER A N 1
ATOM 1553 C CA . SER A 1 191 ? -5.992 -4.638 -12.150 1.00 92.50 191 SER A CA 1
ATOM 1554 C C . SER A 1 191 ? -5.815 -6.110 -11.711 1.00 92.50 191 SER A C 1
ATOM 1556 O O . SER A 1 191 ? -5.538 -6.382 -10.541 1.00 92.50 191 SER A O 1
ATOM 1558 N N . PRO A 1 192 ? -6.014 -7.105 -12.606 1.00 94.75 192 PRO A N 1
ATOM 1559 C CA . PRO A 1 192 ? -5.984 -8.519 -12.211 1.00 94.75 192 PRO A CA 1
ATOM 1560 C C . PRO A 1 192 ? -4.638 -8.986 -11.653 1.00 94.75 192 PRO A C 1
ATOM 1562 O O . PRO A 1 192 ? -4.594 -9.960 -10.910 1.00 94.75 192 PRO A O 1
ATOM 1565 N N . ASP A 1 193 ? -3.552 -8.306 -12.018 1.00 95.31 193 ASP A N 1
ATOM 1566 C CA . ASP A 1 193 ? -2.204 -8.572 -11.515 1.00 95.31 193 ASP A CA 1
ATOM 1567 C C . ASP A 1 193 ? -1.805 -7.688 -10.327 1.00 95.31 193 ASP A C 1
ATOM 1569 O O . ASP A 1 193 ? -0.691 -7.833 -9.831 1.00 95.31 193 ASP A O 1
ATOM 1573 N N . GLY A 1 194 ? -2.715 -6.836 -9.843 1.00 95.19 194 GLY A N 1
ATOM 1574 C CA . GLY A 1 194 ? -2.556 -6.066 -8.616 1.00 95.19 194 GLY A CA 1
ATOM 1575 C C . GLY A 1 194 ? -2.045 -4.637 -8.784 1.00 95.19 194 GLY A C 1
ATOM 1576 O O . GLY A 1 194 ? -1.973 -3.923 -7.783 1.00 95.19 194 GLY A O 1
ATOM 1577 N N . ALA A 1 195 ? -1.718 -4.191 -10.001 1.00 93.06 195 ALA A N 1
ATOM 157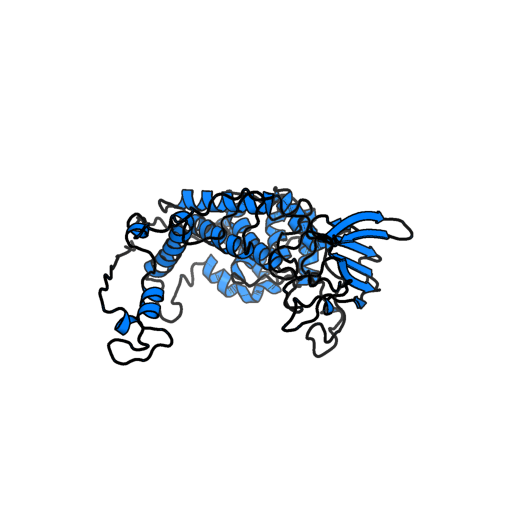8 C CA . ALA A 1 195 ? -1.390 -2.784 -10.232 1.00 93.06 195 ALA A CA 1
ATOM 1579 C C . ALA A 1 195 ? -2.635 -1.901 -10.041 1.00 93.06 195 ALA A C 1
ATOM 1581 O O . ALA A 1 195 ? -3.716 -2.258 -10.521 1.00 93.06 195 ALA A O 1
ATOM 1582 N N . GLY A 1 196 ? -2.478 -0.773 -9.353 1.00 89.94 196 GLY A N 1
ATOM 1583 C CA . GLY A 1 196 ? -3.531 0.220 -9.145 1.00 89.94 196 GLY A CA 1
ATOM 1584 C C . GLY A 1 196 ? -3.642 1.200 -10.310 1.00 89.94 196 GLY A C 1
ATOM 1585 O O . GLY A 1 196 ? -2.729 1.309 -11.128 1.00 89.94 196 GLY A O 1
ATOM 1586 N N . GLU A 1 197 ? -4.767 1.910 -10.385 1.00 85.94 197 GLU A N 1
ATOM 1587 C CA . GLU A 1 197 ? -5.022 2.891 -11.447 1.00 85.94 197 GLU A CA 1
ATOM 1588 C C . GLU A 1 197 ? -4.110 4.126 -11.327 1.00 85.94 197 GLU A C 1
ATOM 1590 O O . GLU A 1 197 ? -3.669 4.677 -12.335 1.00 85.94 197 GLU A O 1
ATOM 1595 N N . GLU A 1 198 ? -3.763 4.533 -10.105 1.00 87.31 198 GLU A N 1
ATOM 1596 C CA . GLU A 1 198 ? -2.839 5.643 -9.859 1.00 87.31 198 GLU A CA 1
ATOM 1597 C C . GLU A 1 198 ? -1.375 5.215 -9.848 1.00 87.31 198 GLU A C 1
ATOM 1599 O O . GLU A 1 198 ? -1.039 4.029 -9.864 1.00 87.31 198 GLU A O 1
ATOM 1604 N N . ASN A 1 199 ? -0.472 6.195 -9.858 1.00 88.56 199 ASN A N 1
ATOM 1605 C CA . ASN A 1 199 ? 0.940 5.900 -9.993 1.00 88.56 199 ASN A CA 1
ATOM 1606 C C . ASN A 1 199 ? 1.455 5.103 -8.784 1.00 88.56 199 ASN A C 1
ATOM 1608 O O . ASN A 1 199 ? 1.124 5.350 -7.618 1.00 88.56 199 ASN A O 1
ATOM 1612 N N . ILE A 1 200 ? 2.307 4.129 -9.080 1.00 89.69 200 ILE A N 1
ATOM 1613 C CA . ILE A 1 200 ? 2.736 3.122 -8.109 1.00 89.69 200 ILE A CA 1
ATOM 1614 C C . ILE A 1 200 ? 3.684 3.695 -7.053 1.00 89.69 200 ILE A C 1
ATOM 1616 O O . ILE A 1 200 ? 3.780 3.163 -5.953 1.00 89.69 200 ILE A O 1
ATOM 1620 N N . ALA A 1 201 ? 4.385 4.783 -7.366 1.00 87.00 201 ALA A N 1
ATOM 1621 C CA . ALA A 1 201 ? 5.461 5.305 -6.536 1.00 87.00 201 ALA A CA 1
ATOM 1622 C C . ALA A 1 201 ? 4.985 6.195 -5.379 1.00 87.00 201 ALA A C 1
ATOM 1624 O O . ALA A 1 201 ? 5.777 6.478 -4.474 1.00 87.00 201 ALA A O 1
ATOM 1625 N N . ASN A 1 202 ? 3.719 6.633 -5.385 1.00 87.50 202 ASN A N 1
ATOM 1626 C CA . ASN A 1 202 ? 3.188 7.512 -4.345 1.00 87.50 202 ASN A CA 1
ATOM 1627 C C . ASN A 1 202 ? 1.691 7.328 -4.083 1.00 87.50 202 ASN A C 1
ATOM 1629 O O . ASN A 1 202 ? 1.330 6.940 -2.974 1.00 87.50 202 ASN A O 1
ATOM 1633 N N . TYR A 1 203 ? 0.822 7.591 -5.062 1.00 88.69 203 TYR A N 1
ATOM 1634 C CA . TYR A 1 203 ? -0.615 7.700 -4.795 1.00 88.69 203 TYR A CA 1
ATOM 1635 C C . TYR A 1 203 ? -1.297 6.340 -4.644 1.00 88.69 203 TYR A C 1
ATOM 1637 O O . TYR A 1 203 ? -2.090 6.162 -3.722 1.00 88.69 203 TYR A O 1
ATOM 1645 N N . TYR A 1 204 ? -0.889 5.317 -5.402 1.00 90.75 204 TYR A N 1
ATOM 1646 C CA . TYR A 1 204 ? -1.381 3.965 -5.126 1.00 90.75 204 TYR A CA 1
ATOM 1647 C C . TYR A 1 204 ? -0.867 3.432 -3.773 1.00 90.75 204 TYR A C 1
ATOM 1649 O O . TYR A 1 204 ? -1.619 2.812 -3.020 1.00 90.75 204 TYR A O 1
ATOM 1657 N N . LEU A 1 205 ? 0.380 3.753 -3.396 1.00 89.06 205 LEU A N 1
ATOM 1658 C CA . LEU A 1 205 ? 0.897 3.466 -2.050 1.00 89.06 205 LEU A CA 1
ATOM 1659 C C . LEU A 1 205 ? 0.082 4.187 -0.965 1.00 89.06 205 LEU A C 1
ATOM 1661 O O . LEU A 1 205 ? -0.207 3.601 0.077 1.00 89.06 205 LEU A O 1
ATOM 1665 N N . TRP A 1 206 ? -0.298 5.444 -1.196 1.00 88.00 206 TRP A N 1
ATOM 1666 C CA . TRP A 1 206 ? -1.131 6.234 -0.288 1.00 88.00 206 TRP A CA 1
ATOM 1667 C C . TRP A 1 206 ? -2.496 5.585 -0.054 1.00 88.00 206 TRP A C 1
ATOM 1669 O O . TRP A 1 206 ? -2.879 5.353 1.096 1.00 88.00 206 TRP A O 1
ATOM 1679 N N . THR A 1 207 ? -3.195 5.224 -1.129 1.00 90.25 207 THR A N 1
ATOM 1680 C CA . THR A 1 207 ? -4.465 4.494 -1.062 1.00 90.25 207 THR A CA 1
ATOM 1681 C C . THR A 1 207 ? -4.304 3.185 -0.293 1.00 90.25 207 THR A C 1
ATOM 1683 O O . THR A 1 207 ? -5.068 2.897 0.631 1.00 90.25 207 THR A O 1
ATOM 1686 N N . TRP A 1 208 ? -3.249 2.419 -0.584 1.00 90.62 208 TRP A N 1
ATOM 1687 C CA . TRP A 1 208 ? -3.020 1.118 0.045 1.00 90.62 208 TRP A CA 1
ATOM 1688 C C . TRP A 1 208 ? -2.714 1.200 1.547 1.00 90.62 208 TRP A C 1
ATOM 1690 O O . TRP A 1 208 ? -3.154 0.343 2.324 1.00 90.62 208 TRP A O 1
ATOM 1700 N N . ARG A 1 209 ? -2.015 2.256 1.990 1.00 88.38 209 ARG A N 1
ATOM 1701 C CA . ARG A 1 209 ? -1.788 2.538 3.422 1.00 88.38 209 ARG A CA 1
ATOM 1702 C C . ARG A 1 209 ? -3.096 2.675 4.172 1.00 88.38 209 ARG A C 1
ATOM 1704 O O . ARG A 1 209 ? -3.261 2.087 5.234 1.00 88.38 209 ARG A O 1
ATOM 1711 N N . GLN A 1 210 ? -4.026 3.432 3.612 1.00 90.12 210 GLN A N 1
ATOM 1712 C CA . GLN A 1 210 ? -5.318 3.669 4.239 1.00 90.12 210 GLN A CA 1
ATOM 1713 C C . GLN A 1 210 ? -6.159 2.410 4.215 1.00 90.12 210 GLN A C 1
ATOM 1715 O O . GLN A 1 210 ? -6.605 1.956 5.266 1.00 90.12 210 GLN A O 1
ATOM 1720 N N . LEU A 1 211 ? -6.289 1.788 3.043 1.00 93.38 211 LEU A N 1
ATOM 1721 C CA . LEU A 1 211 ? -7.041 0.550 2.886 1.00 93.38 211 LEU A CA 1
ATOM 1722 C C . LEU A 1 211 ? -6.609 -0.511 3.894 1.00 93.38 211 LEU A C 1
ATOM 1724 O O . LEU A 1 211 ? -7.466 -1.129 4.508 1.00 93.38 211 LEU A O 1
ATOM 1728 N N . THR A 1 212 ? -5.309 -0.654 4.158 1.00 94.69 212 THR A N 1
ATOM 1729 C CA . THR A 1 212 ? -4.799 -1.561 5.199 1.00 94.69 212 THR A CA 1
ATOM 1730 C C . THR A 1 212 ? -5.491 -1.349 6.554 1.00 94.69 212 THR A C 1
ATOM 1732 O O . THR A 1 212 ? -5.837 -2.324 7.217 1.00 94.69 212 THR A O 1
ATOM 1735 N N . VAL A 1 213 ? -5.727 -0.097 6.960 1.00 94.44 213 VAL A N 1
ATOM 1736 C CA . VAL A 1 213 ? -6.399 0.244 8.222 1.00 94.44 213 VAL A CA 1
ATOM 1737 C C . VAL A 1 213 ? -7.863 -0.188 8.207 1.00 94.44 213 VAL A C 1
ATOM 1739 O O . VAL A 1 213 ? -8.292 -0.898 9.114 1.00 94.44 213 VAL A O 1
ATOM 1742 N N . LEU A 1 214 ? -8.625 0.188 7.176 1.00 95.38 214 LEU A N 1
ATOM 1743 C CA . LEU A 1 214 ? -10.030 -0.217 7.065 1.00 95.38 214 LEU A CA 1
ATOM 1744 C C . LEU A 1 214 ? -10.170 -1.739 6.975 1.00 95.38 214 LEU A C 1
ATOM 1746 O O . LEU A 1 214 ? -10.985 -2.317 7.681 1.00 95.38 214 LEU A O 1
ATOM 1750 N N . LEU A 1 215 ? -9.359 -2.394 6.147 1.00 97.19 215 LEU A N 1
ATOM 1751 C CA . LEU A 1 215 ? -9.401 -3.841 5.946 1.00 97.19 215 LEU A CA 1
ATOM 1752 C C . LEU A 1 215 ? -9.043 -4.608 7.220 1.00 97.19 215 LEU A C 1
ATOM 1754 O O . LEU A 1 215 ? -9.701 -5.594 7.537 1.00 97.19 215 LEU A O 1
ATOM 1758 N N . GLY A 1 216 ? -8.049 -4.136 7.978 1.00 96.06 216 GLY A N 1
ATOM 1759 C CA . GLY A 1 216 ? -7.730 -4.695 9.290 1.00 96.06 216 GLY A CA 1
ATOM 1760 C C . GLY A 1 216 ? -8.905 -4.579 10.266 1.00 96.06 216 GLY A C 1
ATOM 1761 O O . GLY A 1 216 ? -9.236 -5.549 10.945 1.00 96.06 216 GLY A O 1
ATOM 1762 N N . ALA A 1 217 ? -9.578 -3.424 10.285 1.00 95.50 217 ALA A N 1
ATOM 1763 C CA . ALA A 1 217 ? -10.746 -3.203 11.133 1.00 95.50 217 ALA A CA 1
ATOM 1764 C C . ALA A 1 217 ? -11.947 -4.074 10.721 1.00 95.50 217 ALA A C 1
ATOM 1766 O O . ALA A 1 217 ? -12.579 -4.703 11.569 1.00 95.50 217 ALA A O 1
ATOM 1767 N N . LEU A 1 218 ? -12.244 -4.154 9.419 1.00 96.88 218 LEU A N 1
ATOM 1768 C CA . LEU A 1 218 ? -13.332 -4.972 8.878 1.00 96.88 218 LEU A CA 1
ATOM 1769 C C . LEU A 1 218 ? -13.109 -6.468 9.129 1.00 96.88 218 LEU A C 1
ATOM 1771 O O . LEU A 1 218 ? -14.063 -7.155 9.498 1.00 96.88 218 LEU A O 1
ATOM 1775 N N . LYS A 1 219 ? -11.870 -6.959 8.971 1.00 96.44 219 LYS A N 1
ATOM 1776 C CA . LYS A 1 219 ? -11.516 -8.359 9.249 1.00 96.44 219 LYS A CA 1
ATOM 1777 C C . LYS A 1 219 ? -11.726 -8.681 10.723 1.00 96.44 219 LYS A C 1
ATOM 1779 O O . LYS A 1 219 ? -12.385 -9.664 11.042 1.00 96.44 219 LYS A O 1
ATOM 1784 N N . HIS A 1 220 ? -11.205 -7.836 11.615 1.00 94.88 220 HIS A N 1
ATOM 1785 C CA . HIS A 1 220 ? -11.340 -8.029 13.061 1.00 94.88 220 HIS A CA 1
ATOM 1786 C C . HIS A 1 220 ? -12.806 -8.046 13.517 1.00 94.88 220 HIS A C 1
ATOM 1788 O O . HIS A 1 220 ? -13.192 -8.861 14.347 1.00 94.88 220 HIS A O 1
ATOM 1794 N N . ASN A 1 221 ? -13.643 -7.195 12.921 1.00 93.56 221 ASN A N 1
ATOM 1795 C CA . ASN A 1 221 ? -15.074 -7.135 13.226 1.00 93.56 221 ASN A CA 1
ATOM 1796 C C . ASN A 1 221 ? -15.912 -8.195 12.483 1.00 93.56 221 ASN A C 1
ATOM 1798 O O . ASN A 1 221 ? -17.137 -8.157 12.555 1.00 93.56 221 ASN A O 1
ATOM 1802 N N . GLY A 1 222 ? -15.285 -9.129 11.756 1.00 94.25 222 GLY A N 1
ATOM 1803 C CA . GLY A 1 222 ? -15.980 -10.212 11.054 1.00 94.25 222 GLY A CA 1
ATOM 1804 C C . GLY A 1 222 ? -16.871 -9.755 9.892 1.00 94.25 222 GLY A C 1
ATOM 1805 O O . GLY A 1 222 ? -17.766 -10.490 9.487 1.00 94.25 222 GLY A O 1
ATOM 1806 N N . ILE A 1 223 ? -16.655 -8.546 9.364 1.00 96.38 223 ILE A N 1
ATOM 1807 C CA . ILE A 1 223 ? -17.489 -7.956 8.303 1.00 96.38 223 ILE A CA 1
ATOM 1808 C C . ILE A 1 223 ? -16.953 -8.311 6.915 1.00 96.38 223 ILE A C 1
ATOM 1810 O O . ILE A 1 223 ? -17.725 -8.643 6.018 1.00 96.38 223 ILE A O 1
ATOM 1814 N N . LEU A 1 224 ? -15.635 -8.227 6.722 1.00 97.06 224 LEU A N 1
ATOM 1815 C CA . LEU A 1 224 ? -14.986 -8.551 5.453 1.00 97.06 224 LEU A CA 1
ATOM 1816 C C . LEU A 1 224 ? -13.558 -9.029 5.699 1.00 97.06 224 LEU A C 1
ATOM 1818 O O . LEU A 1 224 ? -12.745 -8.284 6.245 1.00 97.06 224 LEU A O 1
ATOM 1822 N N . ASP A 1 225 ? -13.226 -10.220 5.204 1.00 97.38 225 ASP A N 1
ATOM 1823 C CA . ASP A 1 225 ? -11.841 -10.683 5.129 1.00 97.38 225 ASP A CA 1
ATOM 1824 C C . ASP A 1 225 ? -11.281 -10.520 3.710 1.00 97.38 225 ASP A C 1
ATOM 1826 O O . ASP A 1 225 ? -11.398 -11.402 2.852 1.00 97.38 225 ASP A O 1
ATOM 1830 N N . ALA A 1 226 ? -10.629 -9.381 3.466 1.00 97.06 226 ALA A N 1
ATOM 1831 C CA . ALA A 1 226 ? -9.991 -9.105 2.182 1.00 97.06 226 ALA A CA 1
ATOM 1832 C C . ALA A 1 226 ? -8.843 -10.069 1.852 1.00 97.06 226 ALA A C 1
ATOM 1834 O O . ALA A 1 226 ? -8.495 -10.192 0.680 1.00 97.06 226 ALA A O 1
ATOM 1835 N N . ALA A 1 227 ? -8.291 -10.805 2.826 1.00 97.81 227 ALA A N 1
ATOM 1836 C CA . ALA A 1 227 ? -7.253 -11.797 2.562 1.00 97.81 227 ALA A CA 1
ATOM 1837 C C . ALA A 1 227 ? -7.729 -12.901 1.607 1.00 97.81 227 ALA A C 1
ATOM 1839 O O . ALA A 1 227 ? -6.919 -13.487 0.893 1.00 97.81 227 ALA A O 1
ATOM 1840 N N . THR A 1 228 ? -9.038 -13.147 1.541 1.00 96.56 228 THR A N 1
ATOM 1841 C CA . THR A 1 228 ? -9.655 -14.115 0.623 1.00 96.56 228 THR A CA 1
ATOM 1842 C C . THR A 1 228 ? -9.934 -13.537 -0.770 1.00 96.56 228 THR A C 1
ATOM 1844 O O . THR A 1 228 ? -10.163 -14.287 -1.718 1.00 96.56 228 THR A O 1
ATOM 1847 N N . HIS A 1 229 ? -9.876 -12.211 -0.935 1.00 97.62 229 HIS A N 1
ATOM 1848 C CA . HIS A 1 229 ? -10.223 -11.560 -2.191 1.00 97.62 229 HIS A CA 1
ATOM 1849 C C . HIS A 1 229 ? -9.061 -11.635 -3.203 1.00 97.62 229 HIS A C 1
ATOM 1851 O O . HIS A 1 229 ? -7.958 -11.153 -2.915 1.00 97.62 229 HIS A O 1
ATOM 1857 N N . PRO A 1 230 ? -9.274 -12.146 -4.434 1.00 97.44 230 PRO A N 1
ATOM 1858 C CA . PRO A 1 230 ? -8.187 -12.384 -5.389 1.00 97.44 230 PRO A CA 1
ATOM 1859 C C . PRO A 1 230 ? -7.447 -11.103 -5.792 1.00 97.44 230 PRO A C 1
ATOM 1861 O O . PRO A 1 230 ? -6.231 -11.122 -5.960 1.00 97.44 230 PRO A O 1
ATOM 1864 N N . ARG A 1 231 ? -8.148 -9.965 -5.892 1.00 96.69 231 ARG A N 1
ATOM 1865 C CA . ARG A 1 231 ? -7.520 -8.669 -6.227 1.00 96.69 231 ARG A CA 1
ATOM 1866 C C . ARG A 1 231 ? -6.674 -8.113 -5.089 1.00 96.69 231 ARG A C 1
ATOM 1868 O O . ARG A 1 231 ? -5.649 -7.499 -5.357 1.00 96.69 231 ARG A O 1
ATOM 1875 N N . TYR A 1 232 ? -7.061 -8.373 -3.840 1.00 97.50 232 TYR A N 1
ATOM 1876 C CA . TYR A 1 232 ? -6.263 -7.973 -2.686 1.00 97.50 232 TYR A CA 1
ATOM 1877 C C . TYR A 1 232 ? -4.964 -8.782 -2.638 1.00 97.50 232 TYR A C 1
ATOM 1879 O O . TYR A 1 232 ? -3.883 -8.203 -2.561 1.00 97.50 232 TYR A O 1
ATOM 1887 N N . GLN A 1 233 ? -5.047 -10.108 -2.798 1.00 98.31 233 GLN A N 1
ATOM 1888 C CA . GLN A 1 233 ? -3.857 -10.961 -2.876 1.00 98.31 233 GLN A CA 1
ATOM 1889 C C . GLN A 1 233 ? -2.954 -10.583 -4.061 1.00 98.31 233 GLN A C 1
ATOM 1891 O O . GLN A 1 233 ? -1.735 -10.496 -3.902 1.00 98.31 233 GLN A O 1
ATOM 1896 N N . ALA A 1 234 ? -3.538 -10.301 -5.232 1.00 97.81 234 ALA A N 1
ATOM 1897 C CA . ALA A 1 234 ? -2.795 -9.830 -6.396 1.00 97.81 234 ALA A CA 1
ATOM 1898 C C . ALA A 1 234 ? -2.074 -8.504 -6.110 1.00 97.81 234 ALA A C 1
ATOM 1900 O O . ALA A 1 234 ? -0.887 -8.401 -6.399 1.00 97.81 234 ALA A O 1
ATOM 1901 N N . ALA A 1 235 ? -2.737 -7.527 -5.480 1.00 97.00 235 ALA A N 1
ATOM 1902 C CA . ALA A 1 235 ? -2.127 -6.257 -5.081 1.00 97.00 235 ALA A CA 1
ATOM 1903 C C . ALA A 1 235 ? -0.990 -6.442 -4.063 1.00 97.00 235 ALA A C 1
ATOM 1905 O O . ALA A 1 235 ? 0.087 -5.871 -4.225 1.00 97.00 235 ALA A O 1
ATOM 1906 N N . CYS A 1 236 ? -1.172 -7.290 -3.044 1.00 98.00 236 CYS A N 1
ATOM 1907 C CA . CYS A 1 236 ? -0.095 -7.631 -2.111 1.00 98.00 236 CYS A CA 1
ATOM 1908 C C . CYS A 1 236 ? 1.114 -8.228 -2.843 1.00 98.00 236 CYS A C 1
ATOM 1910 O O . CYS A 1 236 ? 2.246 -7.806 -2.604 1.00 98.00 236 CYS A O 1
ATOM 1912 N N . ARG A 1 237 ? 0.883 -9.160 -3.778 1.00 97.94 237 ARG A N 1
ATOM 1913 C CA . ARG A 1 237 ? 1.954 -9.759 -4.582 1.00 97.94 237 ARG A CA 1
ATOM 1914 C C . ARG A 1 237 ? 2.605 -8.742 -5.521 1.00 97.94 237 ARG A C 1
ATOM 1916 O O . ARG A 1 237 ? 3.828 -8.740 -5.628 1.00 97.94 237 ARG A O 1
ATOM 1923 N N . PHE A 1 238 ? 1.827 -7.873 -6.161 1.00 97.69 238 PHE A N 1
ATOM 1924 C CA . PHE A 1 238 ? 2.306 -6.832 -7.072 1.00 97.69 238 PHE A CA 1
ATOM 1925 C C . PHE A 1 238 ? 3.394 -5.970 -6.433 1.00 97.69 238 PHE A C 1
ATOM 1927 O O . PHE A 1 238 ? 4.472 -5.815 -7.007 1.00 97.69 238 PHE A O 1
ATOM 1934 N N . TRP A 1 239 ? 3.154 -5.487 -5.210 1.00 96.56 239 TRP A N 1
ATOM 1935 C CA . TRP A 1 239 ? 4.122 -4.666 -4.485 1.00 96.56 239 TRP A CA 1
ATOM 1936 C C . TRP A 1 239 ? 5.460 -5.372 -4.261 1.00 96.56 239 TRP A C 1
ATOM 1938 O O . TRP A 1 239 ? 6.502 -4.731 -4.348 1.00 96.56 239 TRP A O 1
ATOM 1948 N N . ILE A 1 240 ? 5.440 -6.686 -4.017 1.00 97.94 240 ILE A N 1
ATOM 1949 C CA . ILE A 1 240 ? 6.646 -7.506 -3.840 1.00 97.94 240 ILE A CA 1
ATOM 1950 C C . ILE A 1 240 ? 7.368 -7.699 -5.184 1.00 97.94 240 ILE A C 1
ATOM 1952 O O . ILE A 1 240 ? 8.594 -7.598 -5.250 1.00 97.94 240 ILE A O 1
ATOM 1956 N N . GLU A 1 241 ? 6.622 -7.952 -6.263 1.00 97.69 241 GLU A N 1
ATOM 1957 C CA . GLU A 1 241 ? 7.179 -8.224 -7.597 1.00 97.69 241 GLU A CA 1
ATOM 1958 C C . GLU A 1 241 ? 7.997 -7.054 -8.143 1.00 97.69 241 GLU A C 1
ATOM 1960 O O . GLU A 1 241 ? 9.060 -7.255 -8.742 1.00 97.69 241 GLU A O 1
ATOM 1965 N N . ILE A 1 242 ? 7.544 -5.825 -7.905 1.00 96.12 242 ILE A N 1
ATOM 1966 C CA . ILE A 1 242 ? 8.176 -4.625 -8.457 1.00 96.12 242 ILE A CA 1
ATOM 1967 C C . ILE A 1 242 ? 9.327 -4.080 -7.606 1.00 96.12 242 ILE A C 1
ATOM 1969 O O . ILE A 1 242 ? 9.955 -3.108 -8.012 1.00 96.12 242 ILE A O 1
ATOM 1973 N N . LEU A 1 243 ? 9.642 -4.685 -6.454 1.00 95.75 243 LEU A N 1
ATOM 1974 C CA . LEU A 1 243 ? 10.708 -4.190 -5.580 1.00 95.75 243 LEU A CA 1
ATOM 1975 C C . LEU A 1 243 ? 12.058 -4.121 -6.296 1.00 95.75 243 LEU A C 1
ATOM 1977 O O . LEU A 1 243 ? 12.596 -5.134 -6.741 1.00 95.75 243 LEU A O 1
ATOM 1981 N N . THR A 1 244 ? 12.672 -2.943 -6.330 1.00 94.12 244 THR A N 1
ATOM 1982 C CA . THR A 1 244 ? 14.015 -2.778 -6.899 1.00 94.12 244 THR A CA 1
ATOM 1983 C C . THR A 1 244 ? 15.046 -3.635 -6.146 1.00 94.12 244 THR A C 1
ATOM 1985 O O . THR A 1 244 ? 14.804 -4.054 -5.003 1.00 94.12 244 THR A O 1
ATOM 1988 N N . PRO A 1 245 ? 16.249 -3.848 -6.706 1.00 93.62 245 PRO A N 1
ATOM 1989 C CA . PRO A 1 245 ? 17.407 -4.234 -5.912 1.00 93.62 245 PRO A CA 1
ATOM 1990 C C . PRO A 1 245 ? 17.617 -3.253 -4.743 1.00 93.62 245 PRO A C 1
ATOM 1992 O O . PRO A 1 245 ? 17.171 -2.098 -4.820 1.00 93.62 245 PRO A O 1
ATOM 1995 N N . PRO A 1 246 ? 18.287 -3.671 -3.652 1.00 89.69 246 PRO A N 1
ATOM 1996 C CA . PRO A 1 246 ? 18.625 -2.761 -2.567 1.00 89.69 246 PRO A CA 1
ATOM 1997 C C . PRO A 1 246 ? 19.457 -1.591 -3.097 1.00 89.69 246 PRO A C 1
ATOM 1999 O O . PRO A 1 246 ? 20.546 -1.794 -3.633 1.00 89.69 246 PRO A O 1
ATOM 2002 N N . GLN A 1 247 ? 18.940 -0.373 -2.951 1.00 77.44 247 GLN A N 1
ATOM 2003 C CA . GLN A 1 247 ? 19.510 0.816 -3.577 1.00 77.44 247 GLN A CA 1
ATOM 2004 C C . GLN A 1 247 ? 20.948 1.065 -3.099 1.00 77.44 247 GLN A C 1
ATOM 2006 O O . GLN A 1 247 ? 21.179 1.184 -1.888 1.00 77.44 247 GLN A O 1
ATOM 2011 N N . PRO A 1 248 ? 21.932 1.160 -4.008 1.00 65.81 248 PRO A N 1
ATOM 2012 C CA . PRO A 1 248 ? 23.249 1.675 -3.677 1.00 65.81 248 PRO A CA 1
ATOM 2013 C C . PRO A 1 248 ? 23.257 3.213 -3.738 1.00 65.81 248 PRO A C 1
ATOM 2015 O O . PRO A 1 248 ? 22.376 3.837 -4.324 1.00 65.81 248 PRO A O 1
ATOM 2018 N N . LYS A 1 249 ? 24.279 3.808 -3.109 1.00 63.47 249 LYS A N 1
ATOM 2019 C CA . LYS A 1 249 ? 24.662 5.235 -3.144 1.00 63.47 249 LYS A CA 1
ATOM 2020 C C . LYS A 1 249 ? 24.191 5.955 -4.420 1.00 63.47 249 LYS A C 1
ATOM 2022 O O . LYS A 1 249 ? 24.679 5.587 -5.476 1.00 63.47 249 LYS A O 1
ATOM 2027 N N . LEU A 1 250 ? 23.405 7.032 -4.315 1.00 53.62 250 LEU A N 1
ATOM 2028 C CA . LEU A 1 250 ? 23.420 8.152 -5.275 1.00 53.62 250 LEU A CA 1
ATOM 2029 C C . LEU A 1 250 ? 22.828 9.424 -4.656 1.00 53.62 250 LEU A C 1
ATOM 2031 O O . LEU A 1 250 ? 21.886 9.360 -3.868 1.00 53.62 250 LEU A O 1
ATOM 2035 N N . SER A 1 251 ? 23.353 10.576 -5.080 1.00 45.28 251 SER A N 1
ATOM 2036 C CA . SER A 1 251 ? 22.783 11.913 -4.850 1.00 45.28 251 SER A CA 1
ATOM 2037 C C . SER A 1 251 ? 21.328 12.011 -5.324 1.00 45.28 251 SER A C 1
ATOM 2039 O O . SER A 1 251 ? 20.524 12.685 -4.687 1.00 45.28 251 SER A O 1
ATOM 2041 N N . ALA A 1 252 ? 20.972 11.248 -6.365 1.00 52.34 252 ALA A N 1
ATOM 2042 C CA . ALA A 1 252 ? 19.600 11.039 -6.827 1.00 52.34 252 ALA A CA 1
ATOM 2043 C C . ALA A 1 252 ? 18.637 10.589 -5.707 1.00 52.34 252 ALA A C 1
ATOM 2045 O O . ALA A 1 252 ? 17.468 10.949 -5.734 1.00 52.34 252 ALA A O 1
ATOM 2046 N N . TYR A 1 253 ? 19.123 9.862 -4.689 1.00 54.59 253 TYR A N 1
ATOM 2047 C CA . TYR A 1 253 ? 18.344 9.388 -3.533 1.00 54.59 253 TYR A CA 1
ATOM 2048 C C . TYR A 1 253 ? 18.426 10.304 -2.298 1.00 54.59 253 TYR A C 1
ATOM 2050 O O . TYR A 1 253 ? 18.108 9.864 -1.193 1.00 54.59 253 TYR A O 1
ATOM 2058 N N . ALA A 1 254 ? 18.850 11.565 -2.459 1.00 54.81 254 ALA A N 1
ATOM 2059 C CA . ALA A 1 254 ? 18.950 12.566 -1.388 1.00 54.81 254 ALA A CA 1
ATOM 2060 C C . ALA A 1 254 ? 19.821 12.144 -0.180 1.00 54.81 254 ALA A C 1
ATOM 2062 O O . ALA A 1 254 ? 19.621 12.617 0.938 1.00 54.81 254 ALA A O 1
ATOM 2063 N N . ALA A 1 255 ? 20.799 11.257 -0.389 1.00 56.38 255 ALA A N 1
ATOM 2064 C CA . ALA A 1 255 ? 21.765 10.871 0.636 1.00 56.38 255 ALA A CA 1
ATOM 2065 C C . ALA A 1 255 ? 23.077 11.647 0.448 1.00 56.38 255 ALA A C 1
ATOM 2067 O O . ALA A 1 255 ? 23.701 11.574 -0.610 1.00 56.38 255 ALA A O 1
ATOM 2068 N N . SER A 1 256 ? 23.521 12.355 1.490 1.00 63.16 256 SER A N 1
ATOM 2069 C CA . SER A 1 256 ? 24.791 13.099 1.505 1.00 63.16 256 SER A CA 1
ATOM 2070 C C . SER A 1 256 ? 26.032 12.198 1.584 1.00 63.16 256 SER A C 1
ATOM 2072 O O . SER A 1 256 ? 27.143 12.659 1.340 1.00 63.16 256 SER A O 1
ATOM 2074 N N . ALA A 1 257 ? 25.859 10.908 1.896 1.00 64.25 257 ALA A N 1
ATOM 2075 C CA . ALA A 1 257 ? 26.931 9.923 2.008 1.00 64.25 257 ALA A CA 1
ATOM 2076 C C . ALA A 1 257 ? 26.489 8.539 1.485 1.00 64.25 257 ALA A C 1
ATOM 2078 O O . ALA A 1 257 ? 25.289 8.249 1.432 1.00 64.25 257 ALA A O 1
ATOM 2079 N N . PRO A 1 258 ? 27.431 7.649 1.108 1.00 69.88 258 PRO A N 1
ATOM 2080 C CA . PRO A 1 258 ? 27.111 6.273 0.737 1.00 69.88 258 PRO A CA 1
ATOM 2081 C C . PRO A 1 258 ? 26.345 5.539 1.846 1.00 69.88 258 PRO A C 1
ATOM 2083 O O . PRO A 1 258 ? 26.787 5.489 2.993 1.00 69.88 258 PRO A O 1
ATOM 2086 N N . ILE A 1 259 ? 25.220 4.914 1.491 1.00 76.12 259 ILE A N 1
ATOM 2087 C CA . ILE A 1 259 ? 24.444 4.088 2.421 1.00 76.12 259 ILE A CA 1
ATOM 2088 C C . ILE A 1 259 ? 25.235 2.808 2.719 1.00 76.12 259 ILE A C 1
ATOM 2090 O O . ILE A 1 259 ? 25.595 2.056 1.799 1.00 76.12 259 ILE A O 1
ATOM 2094 N N . LYS A 1 260 ? 25.500 2.555 4.007 1.00 79.56 260 LYS A N 1
ATOM 2095 C CA . LYS A 1 260 ? 26.196 1.344 4.461 1.00 79.56 260 LYS A CA 1
ATOM 2096 C C . LYS A 1 260 ? 25.431 0.101 3.980 1.00 79.56 260 LYS A C 1
ATOM 2098 O O . LYS A 1 260 ? 24.202 0.154 3.942 1.00 79.56 260 LYS A O 1
ATOM 2103 N N . PRO A 1 261 ? 26.095 -1.010 3.605 1.00 80.00 261 PRO A N 1
ATOM 2104 C CA . PRO A 1 261 ? 25.425 -2.194 3.058 1.00 80.00 261 PRO A CA 1
ATOM 2105 C C . PRO A 1 261 ? 24.207 -2.655 3.865 1.00 80.00 261 PRO A C 1
ATOM 2107 O O . PRO A 1 261 ? 23.148 -2.888 3.289 1.00 80.00 261 PRO A O 1
ATOM 2110 N N . GLN A 1 262 ? 24.322 -2.675 5.193 1.00 81.69 262 GLN A N 1
ATOM 2111 C CA . GLN A 1 262 ? 23.232 -3.014 6.102 1.00 81.69 262 GLN A CA 1
ATOM 2112 C C . GLN A 1 262 ? 22.027 -2.079 5.956 1.00 81.69 262 GLN A C 1
ATOM 2114 O O . GLN A 1 262 ? 20.889 -2.510 6.130 1.00 81.69 262 GLN A O 1
ATOM 2119 N N . ASP A 1 263 ? 22.239 -0.804 5.638 1.00 81.75 263 ASP A N 1
ATOM 2120 C CA . ASP A 1 263 ? 21.220 0.244 5.578 1.00 81.75 263 ASP A CA 1
ATOM 2121 C C . ASP A 1 263 ? 20.542 0.369 4.208 1.00 81.75 263 ASP A C 1
ATOM 2123 O O . ASP A 1 263 ? 19.564 1.106 4.083 1.00 81.75 263 ASP A O 1
ATOM 2127 N N . ARG A 1 264 ? 20.994 -0.394 3.204 1.00 85.38 264 ARG A N 1
ATOM 2128 C CA . ARG A 1 264 ? 20.377 -0.420 1.873 1.00 85.38 264 ARG A CA 1
ATOM 2129 C C . ARG A 1 264 ? 18.977 -1.021 1.936 1.00 85.38 264 ARG A C 1
ATOM 2131 O O . ARG A 1 264 ? 18.722 -1.967 2.685 1.00 85.38 264 ARG A O 1
ATOM 2138 N N . ARG A 1 265 ? 18.061 -0.455 1.152 1.00 88.25 265 ARG A N 1
ATOM 2139 C CA . ARG A 1 265 ? 16.650 -0.859 1.103 1.00 88.25 265 ARG A CA 1
ATOM 2140 C C . ARG A 1 265 ? 16.189 -1.044 -0.323 1.00 88.25 265 ARG A C 1
ATOM 2142 O O . ARG A 1 265 ? 16.644 -0.332 -1.217 1.00 88.25 265 ARG A O 1
ATOM 2149 N N . ARG A 1 266 ? 15.254 -1.968 -0.505 1.00 92.19 266 ARG A N 1
ATOM 2150 C CA . ARG A 1 266 ? 14.455 -2.064 -1.728 1.00 92.19 266 ARG A CA 1
ATOM 2151 C C . ARG A 1 266 ? 13.400 -0.959 -1.732 1.00 92.19 266 ARG A C 1
ATOM 2153 O O . ARG A 1 266 ? 12.941 -0.549 -0.662 1.00 92.19 266 ARG A O 1
ATOM 2160 N N . ARG A 1 267 ? 13.017 -0.476 -2.913 1.00 90.31 267 ARG A N 1
ATOM 2161 C CA . ARG A 1 267 ? 11.960 0.533 -3.088 1.00 90.31 267 ARG A CA 1
ATOM 2162 C C . ARG A 1 267 ? 11.017 0.150 -4.216 1.00 90.31 267 ARG A C 1
ATOM 2164 O O . ARG A 1 267 ? 11.265 -0.811 -4.940 1.00 90.31 267 ARG A O 1
ATOM 2171 N N . ILE A 1 268 ? 9.961 0.939 -4.361 1.00 92.12 268 ILE A N 1
ATOM 2172 C CA . ILE A 1 268 ? 9.090 0.916 -5.530 1.00 92.12 268 ILE A CA 1
ATOM 2173 C C . ILE A 1 268 ? 9.720 1.752 -6.661 1.00 92.12 268 ILE A C 1
ATOM 2175 O O . ILE A 1 268 ? 10.227 2.842 -6.378 1.00 92.12 268 ILE A O 1
ATOM 2179 N N . PRO A 1 269 ? 9.706 1.282 -7.923 1.00 91.25 269 PRO A N 1
ATOM 2180 C CA . PRO A 1 269 ? 10.149 2.070 -9.065 1.00 91.25 269 PRO A CA 1
ATOM 2181 C C . PRO A 1 269 ? 9.393 3.408 -9.132 1.00 91.25 269 PRO A C 1
ATOM 2183 O O . PRO A 1 269 ? 8.174 3.421 -8.957 1.00 91.25 269 PRO A O 1
ATOM 2186 N N . PRO A 1 270 ? 10.093 4.527 -9.351 1.00 88.31 270 PRO A N 1
ATOM 2187 C CA . PRO A 1 270 ? 9.583 5.882 -9.167 1.00 88.31 270 PRO A CA 1
ATOM 2188 C C . PRO A 1 270 ? 8.758 6.403 -10.364 1.00 88.31 270 PRO A C 1
ATOM 2190 O O . PRO A 1 270 ? 8.981 7.512 -10.818 1.00 88.31 270 PRO A O 1
ATOM 2193 N N . PHE A 1 271 ? 7.810 5.620 -10.881 1.00 89.69 271 PHE A N 1
ATOM 2194 C CA . PHE A 1 271 ? 6.953 6.057 -11.996 1.00 89.69 271 PHE A CA 1
ATOM 2195 C C . PHE A 1 271 ? 5.799 6.967 -11.531 1.00 89.69 271 PHE A C 1
ATOM 2197 O O . PHE A 1 271 ? 5.164 6.700 -10.497 1.00 89.69 271 PHE A O 1
ATOM 2204 N N . GLY A 1 272 ? 5.488 8.003 -12.321 1.00 87.62 272 GLY A N 1
ATOM 2205 C CA . GLY A 1 272 ? 4.492 9.050 -12.022 1.00 87.62 272 GLY A CA 1
ATOM 2206 C C . GLY A 1 272 ? 4.840 9.956 -10.833 1.00 87.62 272 GLY A C 1
ATOM 2207 O O . GLY A 1 272 ? 5.960 9.909 -10.341 1.00 87.62 272 GLY A O 1
ATOM 2208 N N . ASP A 1 273 ? 3.895 10.755 -10.328 1.00 85.94 273 ASP A N 1
ATOM 2209 C CA . ASP A 1 273 ? 4.147 11.773 -9.295 1.00 85.94 273 ASP A CA 1
ATOM 2210 C C . ASP A 1 273 ? 4.726 11.142 -8.029 1.00 85.94 273 ASP A C 1
ATOM 2212 O O . ASP A 1 273 ? 4.057 10.368 -7.338 1.00 85.94 273 ASP A O 1
ATOM 2216 N N . HIS A 1 274 ? 5.963 11.477 -7.671 1.00 82.25 274 HIS A N 1
ATOM 2217 C CA . HIS A 1 274 ? 6.608 10.839 -6.532 1.00 82.25 274 HIS A CA 1
ATOM 2218 C C . HIS A 1 274 ? 7.638 11.725 -5.833 1.00 82.25 274 HIS A C 1
ATOM 2220 O O . HIS A 1 274 ? 8.311 12.570 -6.416 1.00 82.25 274 HIS A O 1
ATOM 2226 N N . GLY A 1 275 ? 7.811 11.479 -4.534 1.00 72.25 275 GLY A N 1
ATOM 2227 C CA . GLY A 1 275 ? 9.019 11.877 -3.823 1.00 72.25 275 GLY A CA 1
ATOM 2228 C C . GLY A 1 275 ? 10.000 10.713 -3.847 1.00 72.25 275 GLY A C 1
ATOM 2229 O O . GLY A 1 275 ? 9.728 9.688 -3.229 1.00 72.25 275 GLY A O 1
ATOM 2230 N N . PHE A 1 276 ? 11.141 10.854 -4.517 1.00 62.38 276 PHE A N 1
ATOM 2231 C CA . PHE A 1 276 ? 12.101 9.758 -4.732 1.00 62.38 276 PHE A CA 1
ATOM 2232 C C . PHE A 1 276 ? 12.641 9.129 -3.428 1.00 62.38 276 PHE A C 1
ATOM 2234 O O . PHE A 1 276 ? 13.001 7.958 -3.399 1.00 62.38 276 PHE A O 1
ATOM 2241 N N . SER A 1 277 ? 12.629 9.869 -2.311 1.00 60.75 277 SER A N 1
ATOM 2242 C CA . SER A 1 277 ? 12.966 9.369 -0.966 1.00 60.75 277 SER A CA 1
ATOM 2243 C C . SER A 1 277 ? 11.795 8.716 -0.207 1.00 60.75 277 SER A C 1
ATOM 2245 O O . SER A 1 277 ? 12.004 8.132 0.859 1.00 60.75 277 SER A O 1
ATOM 2247 N N . LYS A 1 278 ? 10.565 8.811 -0.728 1.00 67.94 278 LYS A N 1
ATOM 2248 C CA . LYS A 1 278 ? 9.304 8.418 -0.072 1.00 67.94 278 LYS A CA 1
ATOM 2249 C C . LYS A 1 278 ? 8.619 7.191 -0.693 1.00 67.94 278 LYS A C 1
ATOM 2251 O O . LYS A 1 278 ? 7.613 6.738 -0.148 1.00 67.94 278 LYS A O 1
ATOM 2256 N N . ASN A 1 279 ? 9.180 6.603 -1.751 1.00 76.19 279 ASN A N 1
ATOM 2257 C CA . ASN A 1 279 ? 8.701 5.385 -2.431 1.00 76.19 279 ASN A CA 1
ATOM 2258 C C . ASN A 1 279 ? 8.960 4.082 -1.633 1.00 76.19 279 ASN A C 1
ATOM 2260 O O . ASN A 1 279 ? 9.321 3.033 -2.177 1.00 76.19 279 ASN A O 1
ATOM 2264 N N . VAL A 1 280 ? 8.812 4.154 -0.309 1.00 85.62 280 VAL A N 1
ATOM 2265 C CA . VAL A 1 280 ? 8.924 3.022 0.616 1.00 85.62 280 VAL A CA 1
ATOM 2266 C C . VAL A 1 280 ? 7.555 2.376 0.770 1.00 85.62 280 VAL A C 1
ATOM 2268 O O . VAL A 1 280 ? 6.614 3.040 1.204 1.00 85.62 280 VAL A O 1
ATOM 2271 N N . CYS A 1 281 ? 7.452 1.080 0.479 1.00 88.50 281 CYS A N 1
ATOM 2272 C CA . CYS A 1 281 ? 6.241 0.314 0.761 1.00 88.50 281 CYS A CA 1
ATOM 2273 C C . CYS A 1 281 ? 6.263 -0.156 2.224 1.00 88.50 281 CYS A C 1
ATOM 2275 O O . CYS A 1 281 ? 6.997 -1.086 2.574 1.00 88.50 281 CYS A O 1
ATOM 2277 N N . LEU A 1 282 ? 5.528 0.545 3.094 1.00 89.94 282 LEU A N 1
ATOM 2278 C CA . LEU A 1 282 ? 5.397 0.238 4.529 1.00 89.94 282 LEU A CA 1
ATOM 2279 C C . LEU A 1 282 ? 4.221 -0.718 4.793 1.00 89.94 282 LEU A C 1
ATOM 2281 O O . LEU A 1 282 ? 4.098 -1.300 5.869 1.00 89.94 282 LEU A O 1
ATOM 2285 N N . GLU A 1 283 ? 3.366 -0.898 3.793 1.00 88.81 283 GLU A N 1
ATOM 2286 C CA . GLU A 1 283 ? 2.069 -1.570 3.866 1.00 88.81 283 GLU A CA 1
ATOM 2287 C C . GLU A 1 283 ? 2.241 -3.085 3.948 1.00 88.81 283 GLU A C 1
ATOM 2289 O O . GLU A 1 283 ? 1.369 -3.783 4.461 1.00 88.81 283 GLU A O 1
ATOM 2294 N N . HIS A 1 284 ? 3.408 -3.587 3.537 1.00 96.31 284 HIS A N 1
ATOM 2295 C CA . HIS A 1 284 ? 3.827 -4.967 3.750 1.00 96.31 284 HIS A CA 1
ATOM 2296 C C . HIS A 1 284 ? 3.687 -5.420 5.210 1.00 96.31 284 HIS A C 1
ATOM 2298 O O . HIS A 1 284 ? 3.376 -6.582 5.441 1.00 96.31 284 HIS A O 1
ATOM 2304 N N . GLY A 1 285 ? 3.839 -4.517 6.189 1.00 96.25 285 GLY A N 1
ATOM 2305 C CA . GLY A 1 285 ? 3.603 -4.846 7.595 1.00 96.25 285 GLY A CA 1
ATOM 2306 C C . GLY A 1 285 ? 2.147 -5.194 7.897 1.00 96.25 285 GLY A C 1
ATOM 2307 O O . GLY A 1 285 ? 1.875 -6.202 8.533 1.00 96.25 285 GLY A O 1
ATOM 2308 N N . GLY A 1 286 ? 1.187 -4.412 7.399 1.00 95.88 286 GLY A N 1
ATOM 2309 C CA . GLY A 1 286 ? -0.232 -4.728 7.596 1.00 95.88 286 GLY A CA 1
ATOM 2310 C C . GLY A 1 286 ? -0.668 -5.993 6.852 1.00 95.88 286 GLY A C 1
ATOM 2311 O O . GLY A 1 286 ? -1.506 -6.746 7.344 1.00 95.88 286 GLY A O 1
ATOM 2312 N N . GLN A 1 287 ? -0.035 -6.274 5.709 1.00 97.75 287 GLN A N 1
ATOM 2313 C CA . GLN A 1 287 ? -0.259 -7.507 4.954 1.00 97.75 287 GLN A CA 1
ATOM 2314 C C . GLN A 1 287 ? 0.068 -8.755 5.781 1.00 97.75 287 GLN A C 1
ATOM 2316 O O . GLN A 1 287 ? -0.641 -9.746 5.634 1.00 97.75 287 GLN A O 1
ATOM 2321 N N . THR A 1 288 ? 1.066 -8.720 6.678 1.00 98.25 288 THR A N 1
ATOM 2322 C CA . THR A 1 288 ? 1.399 -9.896 7.500 1.00 98.25 288 THR A CA 1
ATOM 2323 C C . THR A 1 288 ? 0.235 -10.297 8.405 1.00 98.25 288 THR A C 1
ATOM 2325 O O . THR A 1 288 ? -0.130 -11.467 8.440 1.00 98.25 288 THR A O 1
ATOM 2328 N N . GLY A 1 289 ? -0.407 -9.337 9.076 1.00 97.06 289 GLY A N 1
ATOM 2329 C CA . GLY A 1 289 ? -1.536 -9.615 9.966 1.00 97.06 289 GLY A CA 1
ATOM 2330 C C . GLY A 1 289 ? -2.837 -9.935 9.232 1.00 97.06 289 GLY A C 1
ATOM 2331 O O . GLY A 1 289 ? -3.602 -10.792 9.675 1.00 97.06 289 GLY A O 1
ATOM 2332 N N . ILE A 1 290 ? -3.082 -9.297 8.084 1.00 98.06 290 ILE A N 1
ATOM 2333 C CA . ILE A 1 290 ? -4.285 -9.567 7.287 1.00 98.06 290 ILE A CA 1
ATOM 2334 C C . ILE A 1 290 ? -4.191 -10.946 6.615 1.00 98.06 290 ILE A C 1
ATOM 2336 O O . ILE A 1 290 ? -5.158 -11.701 6.654 1.00 98.06 290 ILE A O 1
ATOM 2340 N N . LEU A 1 291 ? -3.041 -11.318 6.045 1.00 98.56 291 LEU A N 1
ATOM 2341 C CA . LEU A 1 291 ? -2.907 -12.535 5.236 1.00 98.56 291 LEU A CA 1
ATOM 2342 C C . LEU A 1 291 ? -2.579 -13.807 6.025 1.00 98.56 291 LEU A C 1
ATOM 2344 O O . LEU A 1 291 ? -2.783 -14.883 5.471 1.00 98.56 291 LEU A O 1
ATOM 2348 N N . LYS A 1 292 ? -2.054 -13.723 7.259 1.00 97.88 292 LYS A N 1
ATOM 2349 C CA . LYS A 1 292 ? -1.432 -14.876 7.950 1.00 97.88 292 LYS A CA 1
ATOM 2350 C C . LYS A 1 292 ? -2.274 -16.155 7.974 1.00 97.88 292 LYS A C 1
ATOM 2352 O O . LYS A 1 292 ? -1.705 -17.231 7.833 1.00 97.88 292 LYS A O 1
ATOM 2357 N N . ASP A 1 293 ? -3.593 -16.033 8.108 1.00 96.94 293 ASP A N 1
ATOM 2358 C CA . ASP A 1 293 ? -4.489 -17.187 8.221 1.00 96.94 293 ASP A CA 1
ATOM 2359 C C . ASP A 1 293 ? -4.906 -17.716 6.838 1.00 96.94 293 ASP A C 1
ATOM 2361 O O . ASP A 1 293 ? -4.860 -18.915 6.585 1.00 96.94 293 ASP A O 1
ATOM 2365 N N . ALA A 1 294 ? -5.276 -16.820 5.916 1.00 98.06 294 ALA A N 1
ATOM 2366 C CA . ALA A 1 294 ? -5.835 -17.191 4.612 1.00 98.06 294 ALA A CA 1
ATOM 2367 C C . ALA A 1 294 ? -4.770 -17.486 3.540 1.00 98.06 294 ALA A C 1
ATOM 2369 O O . ALA A 1 294 ? -5.006 -18.271 2.624 1.00 98.06 294 ALA A O 1
ATOM 2370 N N . ASN A 1 295 ? -3.602 -16.845 3.620 1.00 98.50 295 ASN A N 1
ATOM 2371 C CA . ASN A 1 295 ? -2.480 -17.058 2.708 1.00 98.50 295 ASN A CA 1
ATOM 2372 C C . ASN A 1 295 ? -1.141 -16.888 3.457 1.00 98.50 295 ASN A C 1
ATOM 2374 O O . ASN A 1 295 ? -0.457 -15.867 3.300 1.00 98.50 295 ASN A O 1
ATOM 2378 N N . PRO A 1 296 ? -0.741 -17.883 4.272 1.00 98.44 296 PRO A N 1
ATOM 2379 C CA . PRO A 1 296 ? 0.468 -17.809 5.094 1.00 98.44 296 PRO A CA 1
ATOM 2380 C C . PRO A 1 296 ? 1.749 -17.659 4.266 1.00 98.44 296 PRO A C 1
ATOM 2382 O O . PRO A 1 296 ? 2.703 -17.026 4.716 1.00 98.44 296 PRO A O 1
ATOM 2385 N N . GLN A 1 297 ? 1.781 -18.194 3.038 1.00 98.56 297 GLN A N 1
ATOM 2386 C CA . GLN A 1 297 ? 2.926 -18.002 2.151 1.00 98.56 297 GLN A CA 1
ATOM 2387 C C . GLN A 1 297 ? 3.079 -16.528 1.769 1.00 98.56 297 GLN A C 1
ATOM 2389 O O . GLN A 1 297 ? 4.164 -15.972 1.938 1.00 98.56 297 GLN A O 1
ATOM 2394 N N . LEU A 1 298 ? 2.015 -15.891 1.275 1.00 98.69 298 LEU A N 1
ATOM 2395 C CA . LEU A 1 298 ? 2.079 -14.485 0.886 1.00 98.69 298 LEU A CA 1
ATOM 2396 C C . LEU A 1 298 ? 2.311 -13.585 2.103 1.00 98.69 298 LEU A C 1
ATOM 2398 O O . LEU A 1 298 ? 3.077 -12.637 2.001 1.00 98.69 298 LEU A O 1
ATOM 2402 N N . ALA A 1 299 ? 1.747 -13.918 3.269 1.00 98.75 299 ALA A N 1
ATOM 2403 C CA . ALA A 1 299 ? 2.042 -13.222 4.522 1.00 98.75 299 ALA A CA 1
ATOM 2404 C C . ALA A 1 299 ? 3.542 -13.260 4.869 1.00 98.75 299 ALA A C 1
ATOM 2406 O O . ALA A 1 299 ? 4.122 -12.235 5.230 1.00 98.75 299 ALA A O 1
ATOM 2407 N N . ALA A 1 300 ? 4.186 -14.423 4.725 1.00 98.81 300 ALA A N 1
ATOM 2408 C CA . ALA A 1 300 ? 5.617 -14.593 4.972 1.00 98.81 300 ALA A CA 1
ATOM 2409 C C . ALA A 1 300 ? 6.489 -13.859 3.936 1.00 98.81 300 ALA A C 1
ATOM 2411 O O . ALA A 1 300 ? 7.519 -13.277 4.286 1.00 98.81 300 ALA A O 1
ATOM 2412 N N . GLU A 1 301 ? 6.072 -13.835 2.669 1.00 98.81 301 GLU A N 1
ATOM 2413 C CA . GLU A 1 301 ? 6.726 -13.050 1.615 1.00 98.81 301 GLU A CA 1
ATOM 2414 C C . GLU A 1 301 ? 6.566 -11.536 1.843 1.00 98.81 301 GLU A C 1
ATOM 2416 O O . GLU A 1 301 ? 7.529 -10.781 1.681 1.00 98.81 301 GLU A O 1
ATOM 2421 N N . SER A 1 302 ? 5.396 -11.085 2.306 1.00 98.62 302 SER A N 1
ATOM 2422 C CA . SER A 1 302 ? 5.167 -9.708 2.754 1.00 98.62 302 SER A CA 1
ATOM 2423 C C . SER A 1 302 ? 6.022 -9.367 3.973 1.00 98.62 302 SER A C 1
ATOM 2425 O O . SER A 1 302 ? 6.600 -8.285 4.017 1.00 98.62 302 SER A O 1
ATOM 2427 N N . ALA A 1 303 ? 6.192 -10.285 4.929 1.00 98.62 303 ALA A N 1
ATOM 2428 C CA . ALA A 1 303 ? 7.088 -10.080 6.067 1.00 98.62 303 ALA A CA 1
ATOM 2429 C C . ALA A 1 303 ? 8.544 -9.882 5.607 1.00 98.62 303 ALA A C 1
ATOM 2431 O O . ALA A 1 303 ? 9.222 -8.968 6.079 1.00 98.62 303 ALA A O 1
ATOM 2432 N N . TRP A 1 304 ? 9.019 -10.664 4.629 1.00 98.38 304 TRP A N 1
ATOM 2433 C CA . TRP A 1 304 ? 10.326 -10.432 3.999 1.00 98.38 304 TRP A CA 1
ATOM 2434 C C . TRP A 1 304 ? 10.407 -9.058 3.331 1.00 98.38 304 TRP A C 1
ATOM 2436 O O . TRP A 1 304 ? 11.351 -8.307 3.587 1.00 98.38 304 TRP A O 1
ATOM 2446 N N . ALA A 1 305 ? 9.406 -8.699 2.528 1.00 97.94 305 ALA A N 1
ATOM 2447 C CA . ALA A 1 305 ? 9.373 -7.420 1.829 1.00 97.94 305 ALA A CA 1
ATOM 2448 C C . ALA A 1 305 ? 9.391 -6.242 2.814 1.00 97.94 305 ALA A C 1
ATOM 2450 O O . ALA A 1 305 ? 10.149 -5.292 2.635 1.00 97.94 305 ALA A O 1
ATOM 2451 N N . TRP A 1 306 ? 8.641 -6.345 3.912 1.00 97.50 306 TRP A N 1
ATOM 2452 C CA . TRP A 1 306 ? 8.596 -5.353 4.981 1.00 97.50 306 TRP A CA 1
ATOM 2453 C C . TRP A 1 306 ? 9.962 -5.125 5.643 1.00 97.50 306 TRP A C 1
ATOM 2455 O O . TRP A 1 306 ? 10.345 -3.986 5.938 1.00 97.50 306 TRP A O 1
ATOM 2465 N N . TRP A 1 307 ? 10.742 -6.189 5.847 1.00 96.06 307 TRP A N 1
ATOM 2466 C CA . TRP A 1 307 ? 12.114 -6.072 6.341 1.00 96.06 307 TRP A CA 1
ATOM 2467 C C . TRP A 1 307 ? 13.049 -5.424 5.313 1.00 96.06 307 TRP A C 1
ATOM 2469 O O . TRP A 1 307 ? 13.816 -4.526 5.672 1.00 96.06 307 TRP A O 1
ATOM 2479 N N . GLU A 1 308 ? 12.950 -5.808 4.039 1.00 94.75 308 GLU A N 1
ATOM 2480 C CA . GLU A 1 308 ? 13.810 -5.297 2.962 1.00 94.75 308 GLU A CA 1
ATOM 2481 C C . GLU A 1 308 ? 13.538 -3.827 2.598 1.00 94.75 308 GLU A C 1
ATOM 2483 O O . GLU A 1 308 ? 14.459 -3.112 2.188 1.00 94.75 308 GLU A O 1
ATOM 2488 N N . THR A 1 309 ? 12.297 -3.352 2.737 1.00 92.50 309 THR A N 1
ATOM 2489 C CA . THR A 1 309 ? 11.916 -1.964 2.422 1.00 92.50 309 THR A CA 1
ATOM 2490 C C . THR A 1 309 ? 12.035 -1.040 3.631 1.00 92.50 309 THR A C 1
ATOM 2492 O O . THR A 1 309 ? 12.480 0.107 3.499 1.00 92.50 309 THR A O 1
ATOM 2495 N N . ALA A 1 310 ? 11.665 -1.534 4.816 1.00 91.06 310 ALA A N 1
ATOM 2496 C CA . ALA A 1 310 ? 11.346 -0.693 5.966 1.00 91.06 310 ALA A CA 1
ATOM 2497 C C . ALA A 1 310 ? 11.925 -1.168 7.303 1.00 91.06 310 ALA A C 1
ATOM 2499 O O . ALA A 1 310 ? 11.775 -0.461 8.300 1.00 91.06 310 ALA A O 1
ATOM 2500 N N . ARG A 1 311 ? 12.603 -2.322 7.348 1.00 92.88 311 ARG A N 1
ATOM 2501 C CA . ARG A 1 311 ? 13.065 -2.969 8.589 1.00 92.88 311 ARG A CA 1
ATOM 2502 C C . ARG A 1 311 ? 11.962 -3.165 9.631 1.00 92.88 311 ARG A C 1
ATOM 2504 O O . ARG A 1 311 ? 12.143 -2.826 10.799 1.00 92.88 311 ARG A O 1
ATOM 2511 N N . GLY A 1 312 ? 10.794 -3.633 9.204 1.00 94.69 312 GLY A N 1
ATOM 2512 C CA . GLY A 1 312 ? 9.723 -3.928 10.152 1.00 94.69 312 GLY A CA 1
ATOM 2513 C C . GLY A 1 312 ? 9.105 -2.687 10.815 1.00 94.69 312 GLY A C 1
ATOM 2514 O O . GLY A 1 312 ? 8.425 -2.820 11.830 1.00 94.69 312 GLY A O 1
ATOM 2515 N N . LYS A 1 313 ? 9.357 -1.474 10.299 1.00 95.19 313 LYS A N 1
ATOM 2516 C CA . LYS A 1 313 ? 8.750 -0.236 10.813 1.00 95.19 313 LYS A CA 1
ATOM 2517 C C . LYS A 1 313 ? 7.289 -0.117 10.368 1.00 95.19 313 LYS A C 1
ATOM 2519 O O . LYS A 1 313 ? 7.000 -0.412 9.208 1.00 95.19 313 LYS A O 1
ATOM 2524 N N . PRO A 1 314 ? 6.377 0.360 11.231 1.00 93.62 314 PRO A N 1
ATOM 2525 C CA . PRO A 1 314 ? 4.985 0.548 10.845 1.00 93.62 314 PRO A CA 1
ATOM 2526 C C . PRO A 1 314 ? 4.842 1.713 9.855 1.00 93.62 314 PRO A C 1
ATOM 2528 O O . PRO A 1 314 ? 5.660 2.639 9.839 1.00 93.62 314 PRO A O 1
ATOM 2531 N N . ALA A 1 315 ? 3.776 1.690 9.053 1.00 90.38 315 ALA A N 1
ATOM 2532 C CA . ALA A 1 315 ? 3.359 2.869 8.300 1.00 90.38 315 ALA A CA 1
ATOM 2533 C C . ALA A 1 315 ? 2.845 3.958 9.258 1.00 90.38 315 ALA A C 1
ATOM 2535 O O . ALA A 1 315 ? 2.398 3.647 10.360 1.00 90.38 315 ALA A O 1
ATOM 2536 N N . THR A 1 316 ? 2.944 5.235 8.876 1.00 85.69 316 THR A N 1
ATOM 2537 C CA . THR A 1 316 ? 2.732 6.359 9.810 1.00 85.69 316 THR A CA 1
ATOM 2538 C C . THR A 1 316 ? 1.687 7.383 9.379 1.00 85.69 316 THR A C 1
ATOM 2540 O O . THR A 1 316 ? 1.422 8.303 10.152 1.00 85.69 316 THR A O 1
ATOM 2543 N N . HIS A 1 317 ? 1.096 7.280 8.186 1.00 75.38 317 HIS A N 1
ATOM 2544 C CA . HIS A 1 317 ? 0.303 8.391 7.644 1.00 75.38 317 HIS A CA 1
ATOM 2545 C C . HIS A 1 317 ? -1.091 8.534 8.294 1.00 75.38 317 HIS A C 1
ATOM 2547 O O . HIS A 1 317 ? -1.481 9.664 8.559 1.00 75.38 317 HIS A O 1
ATOM 2553 N N . MET A 1 318 ? -1.766 7.440 8.688 1.00 75.25 318 MET A N 1
ATOM 2554 C CA . MET A 1 318 ? -2.945 7.471 9.591 1.00 75.25 318 MET A CA 1
ATOM 2555 C C . MET A 1 318 ? -2.551 7.525 11.079 1.00 75.25 318 MET A C 1
ATOM 2557 O O . MET A 1 318 ? -3.317 7.145 11.965 1.00 75.25 318 MET A O 1
ATOM 2561 N N . GLY A 1 319 ? -1.312 7.922 11.372 1.00 83.19 319 GLY A N 1
ATOM 2562 C CA . GLY A 1 319 ? -0.654 7.603 12.631 1.00 83.19 319 GLY A CA 1
ATOM 2563 C C . GLY A 1 319 ? -0.154 6.155 12.656 1.00 83.19 319 GLY A C 1
ATOM 2564 O O . GLY A 1 319 ? -0.667 5.269 11.981 1.00 83.19 319 GLY A O 1
ATOM 2565 N N . ALA A 1 320 ? 0.890 5.900 13.445 1.00 89.19 320 ALA A N 1
ATOM 2566 C CA . ALA A 1 320 ? 1.523 4.580 13.486 1.00 89.19 320 ALA A CA 1
ATOM 2567 C C . ALA A 1 320 ? 0.682 3.506 14.191 1.00 89.19 320 ALA A C 1
ATOM 2569 O O . ALA A 1 320 ? 0.851 2.318 13.936 1.00 89.19 320 ALA A O 1
ATOM 2570 N N . ILE A 1 321 ? -0.209 3.920 15.096 1.00 92.44 321 ILE A N 1
ATOM 2571 C CA . ILE A 1 321 ? -0.880 3.005 16.020 1.00 92.44 321 ILE A CA 1
ATOM 2572 C C . ILE A 1 321 ? -1.770 1.984 15.302 1.00 92.44 321 ILE A C 1
ATOM 2574 O O . ILE A 1 321 ? -1.561 0.801 15.553 1.00 92.44 321 ILE A O 1
ATOM 2578 N N . PRO A 1 322 ? -2.674 2.353 14.371 1.00 92.50 322 PRO A N 1
ATOM 2579 C CA . PRO A 1 322 ? -3.469 1.352 13.657 1.00 92.50 322 PRO A CA 1
ATOM 2580 C C . PRO A 1 322 ? -2.602 0.288 12.972 1.00 92.50 322 PRO A C 1
ATOM 2582 O O . PRO A 1 322 ? -2.872 -0.903 13.078 1.00 92.50 322 PRO A O 1
ATOM 2585 N N . HIS A 1 323 ? -1.490 0.692 12.356 1.00 94.44 323 HIS A N 1
ATOM 2586 C CA . HIS A 1 323 ? -0.574 -0.240 11.698 1.00 94.44 323 HIS A CA 1
ATOM 2587 C C . HIS A 1 323 ? 0.167 -1.157 12.675 1.00 94.44 323 HIS A C 1
ATOM 2589 O O . HIS A 1 323 ? 0.391 -2.316 12.345 1.00 94.44 323 HIS A O 1
ATOM 2595 N N . VAL A 1 324 ? 0.518 -0.675 13.871 1.00 95.44 324 VAL A N 1
ATOM 2596 C CA . VAL A 1 324 ? 1.097 -1.501 14.949 1.00 95.44 324 VAL A CA 1
ATOM 2597 C C . VAL A 1 324 ? 0.095 -2.549 15.453 1.00 95.44 324 VAL A C 1
ATOM 2599 O O . VAL A 1 324 ? 0.481 -3.674 15.771 1.00 95.44 324 VAL A O 1
ATOM 2602 N N . LEU A 1 325 ? -1.194 -2.198 15.512 1.00 94.81 325 LEU A N 1
ATOM 2603 C CA . LEU A 1 325 ? -2.257 -3.112 15.944 1.00 94.81 325 LEU A CA 1
ATOM 2604 C C . LEU A 1 325 ? -2.568 -4.177 14.877 1.00 94.81 325 LEU A C 1
ATOM 2606 O O . LEU A 1 325 ? -2.839 -5.325 15.220 1.00 94.81 325 LEU A O 1
ATOM 2610 N N . ILE A 1 326 ? -2.478 -3.823 13.593 1.00 96.19 326 ILE A N 1
ATOM 2611 C CA . ILE A 1 326 ? -2.791 -4.730 12.477 1.00 96.19 326 ILE A CA 1
ATOM 2612 C C . ILE A 1 326 ? -1.611 -5.638 12.131 1.00 96.19 326 ILE A C 1
ATOM 2614 O O . ILE A 1 326 ? -1.800 -6.836 11.940 1.00 96.19 326 ILE A O 1
ATOM 2618 N N . ALA A 1 327 ? -0.399 -5.089 12.031 1.00 97.00 327 ALA A N 1
ATOM 2619 C CA . ALA A 1 327 ? 0.772 -5.846 11.612 1.00 97.00 327 ALA A CA 1
ATOM 2620 C C . ALA A 1 327 ? 1.109 -6.966 12.603 1.00 97.00 327 ALA A C 1
ATOM 2622 O O . ALA A 1 327 ? 1.084 -6.774 13.821 1.00 97.00 327 ALA A O 1
ATOM 2623 N N . ASP A 1 328 ? 1.484 -8.128 12.072 1.00 97.31 328 ASP A N 1
ATOM 2624 C CA . ASP A 1 328 ? 1.919 -9.270 12.868 1.00 97.31 328 ASP A CA 1
ATOM 2625 C C . ASP A 1 328 ? 3.416 -9.540 12.636 1.00 97.31 328 ASP A C 1
ATOM 2627 O O . ASP A 1 328 ? 3.783 -10.143 11.621 1.00 97.31 328 ASP A O 1
ATOM 2631 N N . PRO A 1 329 ? 4.304 -9.064 13.530 1.00 97.25 329 PRO A N 1
ATOM 2632 C CA . PRO A 1 329 ? 5.744 -9.266 13.401 1.00 97.25 329 PRO A CA 1
ATOM 2633 C C . PRO A 1 329 ? 6.191 -10.697 13.731 1.00 97.25 329 PRO A C 1
ATOM 2635 O O . PRO A 1 329 ? 7.364 -11.008 13.547 1.00 97.25 329 PRO A O 1
ATOM 2638 N N . THR A 1 330 ? 5.291 -11.570 14.203 1.00 97.44 330 THR A N 1
ATOM 2639 C CA . THR A 1 330 ? 5.621 -12.977 14.497 1.00 97.44 330 THR A CA 1
ATOM 2640 C C . THR A 1 330 ? 5.650 -13.854 13.246 1.00 97.44 330 THR A C 1
ATOM 2642 O O . THR A 1 330 ? 6.186 -14.961 13.280 1.00 97.44 330 THR A O 1
ATOM 2645 N N . VAL A 1 331 ? 5.118 -13.359 12.123 1.00 98.44 331 VAL A N 1
ATOM 2646 C CA . VAL A 1 331 ? 5.160 -14.060 10.838 1.00 98.44 331 VAL A CA 1
ATOM 2647 C C . VAL A 1 331 ? 6.612 -14.162 10.370 1.00 98.44 331 VAL A C 1
ATOM 2649 O O . VAL A 1 331 ? 7.250 -13.157 10.046 1.00 98.44 331 VAL A O 1
ATOM 2652 N N . ALA A 1 332 ? 7.130 -15.391 10.315 1.00 98.06 332 ALA A N 1
ATOM 2653 C CA . ALA A 1 332 ? 8.497 -15.665 9.895 1.00 98.06 332 ALA A CA 1
ATOM 2654 C C . ALA A 1 332 ? 8.726 -15.206 8.437 1.00 98.06 332 ALA A C 1
ATOM 2656 O O . ALA A 1 332 ? 8.029 -15.678 7.534 1.00 98.06 332 ALA A O 1
ATOM 2657 N N . PRO A 1 333 ? 9.699 -14.314 8.168 1.00 98.38 333 PRO A N 1
ATOM 2658 C CA . PRO A 1 333 ? 9.970 -13.839 6.816 1.00 98.38 333 PRO A CA 1
ATOM 2659 C C . PRO A 1 333 ? 10.406 -14.962 5.872 1.00 98.38 333 PRO A C 1
ATOM 2661 O O . PRO A 1 333 ? 11.366 -15.683 6.147 1.00 98.38 333 PRO A O 1
ATOM 2664 N N . ARG A 1 334 ? 9.767 -15.052 4.703 1.00 98.50 334 ARG A N 1
ATOM 2665 C CA . ARG A 1 334 ? 10.139 -15.977 3.625 1.00 98.50 334 ARG A CA 1
ATOM 2666 C C . ARG A 1 334 ? 10.582 -15.192 2.403 1.00 98.50 334 ARG A C 1
ATOM 2668 O O . ARG A 1 334 ? 9.838 -14.370 1.886 1.00 98.50 334 ARG A O 1
ATOM 2675 N N . THR A 1 335 ? 11.788 -15.464 1.907 1.00 98.25 335 THR A N 1
ATOM 2676 C CA . THR A 1 335 ? 12.250 -14.835 0.660 1.00 98.25 335 THR A CA 1
ATOM 2677 C C . THR A 1 335 ? 11.372 -15.327 -0.506 1.00 98.25 335 THR A C 1
ATOM 2679 O O . THR A 1 335 ? 11.288 -16.543 -0.702 1.00 98.25 335 THR A O 1
ATOM 2682 N N . PRO A 1 336 ? 10.720 -14.435 -1.275 1.00 97.88 336 PRO A N 1
ATOM 2683 C CA . PRO A 1 336 ? 9.918 -14.820 -2.431 1.00 97.88 336 PRO A CA 1
ATOM 2684 C C . PRO A 1 336 ? 10.814 -15.300 -3.572 1.00 97.88 336 PRO A C 1
ATOM 2686 O O . PRO A 1 336 ? 11.992 -14.963 -3.639 1.00 97.88 336 PRO A O 1
ATOM 2689 N N . VAL A 1 337 ? 10.249 -16.031 -4.530 1.00 95.62 337 VAL A N 1
ATOM 2690 C CA . VAL A 1 337 ? 10.912 -16.265 -5.819 1.00 95.62 337 VAL A CA 1
ATOM 2691 C C . VAL A 1 337 ? 10.505 -15.140 -6.763 1.00 95.62 337 VAL A C 1
ATOM 2693 O O . VAL A 1 337 ? 9.349 -15.083 -7.186 1.00 95.62 337 VAL A O 1
ATOM 2696 N N . LEU A 1 338 ? 11.443 -14.241 -7.066 1.00 97.12 338 LEU A N 1
ATOM 2697 C CA . LEU A 1 338 ? 11.233 -13.139 -8.003 1.00 97.12 338 LEU A CA 1
ATOM 2698 C C . LEU A 1 338 ? 11.943 -13.413 -9.327 1.00 97.12 338 LEU A C 1
ATOM 2700 O O . LEU A 1 338 ? 13.130 -13.738 -9.351 1.00 97.12 338 LEU A O 1
ATOM 2704 N N . ARG A 1 339 ? 11.203 -13.271 -10.427 1.00 96.44 339 ARG A N 1
ATOM 2705 C CA . ARG A 1 339 ? 11.655 -13.513 -11.805 1.00 96.44 339 ARG A CA 1
ATOM 2706 C C . ARG A 1 339 ? 11.093 -12.433 -12.722 1.00 96.44 339 ARG A C 1
ATOM 2708 O O . ARG A 1 339 ? 10.309 -11.593 -12.280 1.00 96.44 339 ARG A O 1
ATOM 2715 N N . SER A 1 340 ? 11.481 -12.471 -13.989 1.00 98.25 340 SER A N 1
ATOM 2716 C CA . SER A 1 340 ? 10.845 -11.673 -15.030 1.00 98.25 340 SER A CA 1
ATOM 2717 C C . SER A 1 340 ? 9.351 -11.987 -15.118 1.00 98.25 340 SER A C 1
ATOM 2719 O O . SER A 1 340 ? 8.946 -13.152 -15.096 1.00 98.25 340 SER A O 1
ATOM 2721 N N . ARG A 1 341 ? 8.519 -10.947 -15.201 1.00 97.44 341 ARG A N 1
ATOM 2722 C CA . ARG A 1 341 ? 7.060 -11.057 -15.202 1.00 97.44 341 ARG A CA 1
ATOM 2723 C C . ARG A 1 341 ? 6.418 -9.948 -16.033 1.00 97.44 341 ARG A C 1
ATOM 2725 O O . ARG A 1 341 ? 6.715 -8.769 -15.848 1.00 97.44 341 ARG A O 1
ATOM 2732 N N . ARG A 1 342 ? 5.462 -10.322 -16.889 1.00 97.19 342 ARG A N 1
ATOM 2733 C CA . ARG A 1 342 ? 4.497 -9.379 -17.470 1.00 97.19 342 ARG A CA 1
ATOM 2734 C C . ARG A 1 342 ? 3.454 -9.014 -16.416 1.00 97.19 342 ARG A C 1
ATOM 2736 O O . ARG A 1 342 ? 2.825 -9.898 -15.834 1.00 97.19 342 ARG A O 1
ATOM 2743 N N . LEU A 1 343 ? 3.260 -7.719 -16.208 1.00 95.94 343 LEU A N 1
ATOM 2744 C CA . LEU A 1 343 ? 2.284 -7.140 -15.290 1.00 95.94 343 LEU A CA 1
ATOM 2745 C C . LEU A 1 343 ? 1.380 -6.244 -16.136 1.00 95.94 343 LEU A C 1
ATOM 2747 O O . LEU A 1 343 ? 1.651 -5.066 -16.267 1.00 95.94 343 LEU A O 1
ATOM 2751 N N . ARG A 1 344 ? 0.347 -6.795 -16.776 1.00 91.25 344 ARG A N 1
ATOM 2752 C CA . ARG A 1 344 ? -0.563 -6.080 -17.693 1.00 91.25 344 ARG A CA 1
ATOM 2753 C C . ARG A 1 344 ? -1.049 -4.717 -17.173 1.00 91.25 344 ARG A C 1
ATOM 2755 O O . ARG A 1 344 ? -1.214 -3.811 -17.981 1.00 91.25 344 ARG A O 1
ATOM 2762 N N . GLY A 1 345 ? -1.284 -4.558 -15.870 1.00 91.44 345 GLY A N 1
ATOM 2763 C CA . GLY A 1 345 ? -1.694 -3.278 -15.280 1.00 91.44 345 GLY A CA 1
ATOM 2764 C C . GLY A 1 345 ? -0.582 -2.218 -15.176 1.00 91.44 345 GLY A C 1
ATOM 2765 O O . GLY A 1 345 ? -0.871 -1.042 -14.978 1.00 91.44 345 GLY A O 1
ATOM 2766 N N . PHE A 1 346 ? 0.682 -2.602 -15.355 1.00 94.31 346 PHE A N 1
ATOM 2767 C CA . PHE A 1 346 ? 1.870 -1.761 -15.150 1.00 94.31 346 PHE A CA 1
ATOM 2768 C C . PHE A 1 346 ? 2.825 -1.721 -16.364 1.00 94.31 346 PHE A C 1
ATOM 2770 O O . PHE A 1 346 ? 3.331 -0.669 -16.739 1.00 94.31 346 PHE A O 1
ATOM 2777 N N . GLY A 1 347 ? 3.047 -2.869 -16.994 1.00 95.62 347 GLY A N 1
ATOM 2778 C CA . GLY A 1 347 ? 3.984 -3.120 -18.077 1.00 95.62 347 GLY A CA 1
ATOM 2779 C C . GLY A 1 347 ? 4.693 -4.456 -17.851 1.00 95.62 347 GLY A C 1
ATOM 2780 O O . GLY A 1 347 ? 4.081 -5.530 -17.922 1.00 95.62 347 GLY A O 1
ATOM 2781 N N . ALA A 1 348 ? 5.989 -4.416 -17.554 1.00 97.25 348 ALA A N 1
ATOM 2782 C CA . ALA A 1 348 ? 6.766 -5.615 -17.255 1.00 97.25 348 ALA A CA 1
ATOM 2783 C C . ALA A 1 348 ? 7.920 -5.344 -16.287 1.00 97.25 348 ALA A C 1
ATOM 2785 O O . ALA A 1 348 ? 8.416 -4.226 -16.162 1.00 97.25 348 ALA A O 1
ATOM 2786 N N . VAL A 1 349 ? 8.374 -6.410 -15.636 1.00 98.00 349 VAL A N 1
ATOM 2787 C CA . VAL A 1 349 ? 9.648 -6.462 -14.922 1.00 98.00 349 VAL A CA 1
ATOM 2788 C C . VAL A 1 349 ? 10.501 -7.547 -15.564 1.00 98.00 349 VAL A C 1
ATOM 2790 O O . VAL A 1 349 ? 10.031 -8.672 -15.712 1.00 98.00 349 VAL A O 1
ATOM 2793 N N . LEU A 1 350 ? 11.749 -7.240 -15.910 1.00 98.38 350 LEU A N 1
ATOM 2794 C CA . LEU A 1 350 ? 12.780 -8.229 -16.216 1.00 98.38 350 LEU A CA 1
ATOM 2795 C C . LEU A 1 350 ? 13.761 -8.302 -15.048 1.00 98.38 350 LEU A C 1
ATOM 2797 O O . LEU A 1 350 ? 14.163 -7.271 -14.505 1.00 98.38 350 LEU A O 1
ATOM 2801 N N . ARG A 1 351 ? 14.130 -9.509 -14.622 1.00 97.25 351 ARG A N 1
ATOM 2802 C CA . ARG A 1 351 ? 14.962 -9.712 -13.437 1.00 97.25 351 ARG A CA 1
ATOM 2803 C C . ARG A 1 351 ? 15.866 -10.929 -13.578 1.00 97.25 351 ARG A C 1
ATOM 2805 O O . ARG A 1 351 ? 15.401 -12.025 -13.866 1.00 97.25 351 ARG A O 1
ATOM 2812 N N . ASN A 1 352 ? 17.140 -10.744 -13.244 1.00 96.25 352 ASN A N 1
ATOM 2813 C CA . ASN A 1 352 ? 18.136 -11.810 -13.175 1.00 96.25 352 ASN A CA 1
ATOM 2814 C C . ASN A 1 352 ? 18.974 -11.707 -11.886 1.00 96.25 352 ASN A C 1
ATOM 2816 O O . ASN A 1 352 ? 19.124 -10.630 -11.308 1.00 96.25 352 ASN A O 1
ATOM 2820 N N . HIS A 1 353 ? 19.539 -12.831 -11.439 1.00 94.38 353 HIS A N 1
ATOM 2821 C CA . HIS A 1 353 ? 20.399 -12.953 -10.253 1.00 94.38 353 HIS A CA 1
ATOM 2822 C C . HIS A 1 353 ? 19.760 -12.510 -8.926 1.00 94.38 353 HIS A C 1
ATOM 2824 O O . HIS A 1 353 ? 20.462 -12.100 -7.994 1.00 94.38 353 HIS A O 1
ATOM 2830 N N . PHE A 1 354 ? 18.436 -12.600 -8.813 1.00 95.50 354 PHE A N 1
ATOM 2831 C CA . PHE A 1 354 ? 17.763 -12.480 -7.524 1.00 95.50 354 PHE A CA 1
ATOM 2832 C C . PHE A 1 354 ? 18.001 -13.747 -6.682 1.00 95.50 354 PHE A C 1
ATOM 2834 O O . PHE A 1 354 ? 17.915 -14.854 -7.200 1.00 95.50 354 PHE A O 1
ATOM 2841 N N . ARG A 1 355 ? 18.282 -13.670 -5.379 1.00 88.94 355 ARG A N 1
ATOM 2842 C CA . ARG A 1 355 ? 18.555 -12.495 -4.534 1.00 88.94 355 ARG A CA 1
ATOM 2843 C C . ARG A 1 355 ? 20.066 -12.388 -4.351 1.00 88.94 355 ARG A C 1
ATOM 2845 O O . ARG A 1 355 ? 20.653 -13.192 -3.636 1.00 88.94 355 ARG A O 1
ATOM 2852 N N . SER A 1 356 ? 20.710 -11.407 -4.973 1.00 87.44 356 SER A N 1
ATOM 2853 C CA . SER A 1 356 ? 22.148 -11.198 -4.784 1.00 87.44 356 SER A CA 1
ATOM 2854 C C . SER A 1 356 ? 22.525 -9.728 -4.915 1.00 87.44 356 SER A C 1
ATOM 2856 O O . SER A 1 356 ? 21.783 -8.925 -5.476 1.00 87.44 356 SER A O 1
ATOM 2858 N N . GLY A 1 357 ? 23.733 -9.378 -4.471 1.00 84.56 357 GLY A N 1
ATOM 2859 C CA . GLY A 1 357 ? 24.320 -8.068 -4.762 1.00 84.56 357 GLY A CA 1
ATOM 2860 C C . GLY A 1 357 ? 24.579 -7.819 -6.256 1.00 84.56 357 GLY A C 1
ATOM 2861 O O . GLY A 1 357 ? 24.992 -6.725 -6.611 1.00 84.56 357 GLY A O 1
ATOM 2862 N N . LYS A 1 358 ? 24.351 -8.817 -7.124 1.00 90.25 358 LYS A N 1
ATOM 2863 C CA . LYS A 1 358 ? 24.455 -8.732 -8.587 1.00 90.25 358 LYS A CA 1
ATOM 2864 C C . LYS A 1 358 ? 23.077 -8.764 -9.269 1.00 90.25 358 LYS A C 1
ATOM 2866 O O . LYS A 1 358 ? 23.014 -8.994 -10.475 1.00 90.25 358 LYS A O 1
ATOM 2871 N N . GLU A 1 359 ? 21.991 -8.546 -8.525 1.00 94.62 359 GLU A N 1
ATOM 2872 C CA . GLU A 1 359 ? 20.633 -8.513 -9.077 1.00 94.62 359 GLU A CA 1
ATOM 2873 C C . GLU A 1 359 ? 20.525 -7.473 -10.202 1.00 94.62 359 GLU A C 1
ATOM 2875 O O . GLU A 1 359 ? 20.844 -6.301 -10.014 1.00 94.62 359 GLU A O 1
ATOM 2880 N N . THR A 1 360 ? 20.085 -7.907 -11.377 1.00 95.38 360 THR A N 1
ATOM 2881 C CA . THR A 1 360 ? 19.748 -7.023 -12.498 1.00 95.38 360 THR A CA 1
ATOM 2882 C C . THR A 1 360 ? 18.236 -6.931 -12.571 1.00 95.38 360 THR A C 1
ATOM 2884 O O . THR A 1 360 ? 17.559 -7.954 -12.482 1.00 95.38 360 THR A O 1
ATOM 2887 N N . PHE A 1 361 ? 17.715 -5.717 -12.683 1.00 97.00 361 PHE A N 1
ATOM 2888 C CA . PHE A 1 361 ? 16.289 -5.424 -12.632 1.00 97.00 361 PHE A CA 1
ATOM 2889 C C . PHE A 1 361 ? 15.967 -4.329 -13.634 1.00 97.00 361 PHE A C 1
ATOM 2891 O O . PHE A 1 361 ? 16.594 -3.276 -13.603 1.00 97.00 361 PHE A O 1
ATOM 2898 N N . LEU A 1 362 ? 14.966 -4.556 -14.468 1.00 97.44 362 LEU A N 1
ATOM 2899 C CA . LEU A 1 362 ? 14.422 -3.579 -15.392 1.00 97.44 362 LEU A CA 1
ATOM 2900 C C . LEU A 1 362 ? 12.912 -3.535 -15.196 1.00 97.44 362 LEU A C 1
ATOM 2902 O O . LEU A 1 362 ? 12.244 -4.537 -15.429 1.00 97.44 362 LEU A O 1
ATOM 2906 N N . ALA A 1 363 ? 12.376 -2.395 -14.783 1.00 96.88 363 ALA A N 1
ATOM 2907 C CA . ALA A 1 363 ? 10.946 -2.132 -14.872 1.00 96.88 363 ALA A CA 1
ATOM 2908 C C . ALA A 1 363 ? 10.665 -1.323 -16.135 1.00 96.88 363 ALA A C 1
ATOM 2910 O O . ALA A 1 363 ? 11.378 -0.363 -16.418 1.00 96.88 363 ALA A O 1
ATOM 2911 N N . ILE A 1 364 ? 9.629 -1.716 -16.866 1.00 95.75 364 ILE A N 1
ATOM 2912 C CA . ILE A 1 364 ? 9.163 -1.040 -18.073 1.00 95.75 364 ILE A CA 1
ATOM 2913 C C . ILE A 1 364 ? 7.718 -0.646 -17.836 1.00 95.75 364 ILE A C 1
ATOM 2915 O O . ILE A 1 364 ? 6.881 -1.516 -17.571 1.00 95.75 364 ILE A O 1
ATOM 2919 N N . LYS A 1 365 ? 7.441 0.650 -17.947 1.00 94.19 365 LYS A N 1
ATOM 2920 C CA . LYS A 1 365 ? 6.091 1.188 -17.912 1.00 94.19 365 LYS A CA 1
ATOM 2921 C C . LYS A 1 365 ? 5.479 1.080 -19.303 1.00 94.19 365 LYS A C 1
ATOM 2923 O O . LYS A 1 365 ? 5.990 1.648 -20.261 1.00 94.19 365 LYS A O 1
ATOM 2928 N N . ALA A 1 366 ? 4.433 0.275 -19.408 1.00 93.25 366 ALA A N 1
ATOM 2929 C CA . ALA A 1 366 ? 3.742 -0.009 -20.660 1.00 93.25 366 ALA A CA 1
ATOM 2930 C C . ALA A 1 366 ? 2.299 -0.414 -20.346 1.00 93.25 366 ALA A C 1
ATOM 2932 O O . ALA A 1 366 ? 1.907 -1.577 -20.505 1.00 93.25 366 ALA A O 1
ATOM 2933 N N . SER A 1 367 ? 1.537 0.530 -19.806 1.00 86.56 367 SER A N 1
ATOM 2934 C CA . SER A 1 367 ? 0.159 0.322 -19.396 1.00 86.56 367 SER A CA 1
ATOM 2935 C C . SER A 1 367 ? -0.717 1.559 -19.608 1.00 86.56 367 SER A C 1
ATOM 2937 O O . SER A 1 367 ? -0.504 2.413 -20.474 1.00 86.56 367 SER A O 1
ATOM 2939 N N . ARG A 1 368 ? -1.833 1.590 -18.882 1.00 76.75 368 ARG A N 1
ATOM 2940 C CA . ARG A 1 368 ? -2.766 2.702 -18.907 1.00 76.75 368 ARG A CA 1
ATOM 2941 C C . ARG A 1 368 ? -2.222 3.813 -18.010 1.00 76.75 368 ARG A C 1
ATOM 2943 O O . ARG A 1 368 ? -2.095 3.616 -16.806 1.00 76.75 368 ARG A O 1
ATOM 2950 N N . ILE A 1 369 ? -1.991 4.988 -18.587 1.00 66.62 369 ILE A N 1
ATOM 2951 C CA . ILE A 1 369 ? -1.805 6.230 -17.830 1.00 66.62 369 ILE A CA 1
ATOM 2952 C C . ILE A 1 369 ? -3.153 6.695 -17.290 1.00 66.62 369 ILE A C 1
ATOM 2954 O O . ILE A 1 369 ? -4.136 6.765 -18.039 1.00 66.62 369 ILE A O 1
ATOM 2958 N N . TYR A 1 370 ? -3.187 7.079 -16.014 1.00 71.31 370 TYR A N 1
ATOM 2959 C CA . TYR A 1 370 ? -4.309 7.826 -15.463 1.00 71.31 370 TYR A CA 1
ATOM 2960 C C . TYR A 1 370 ? -3.923 8.715 -14.268 1.00 71.31 370 TYR A C 1
ATOM 2962 O O . TYR A 1 370 ? -3.086 8.320 -13.481 1.00 71.31 370 TYR A O 1
ATOM 2970 N N . SER A 1 371 ? -4.571 9.871 -14.061 1.00 74.56 371 SER A N 1
ATOM 2971 C CA . SER A 1 371 ? -4.346 10.733 -12.876 1.00 74.56 371 SER A CA 1
ATOM 2972 C C . SER A 1 371 ? -2.870 11.168 -12.735 1.00 74.56 371 SER A C 1
ATOM 2974 O O . SER A 1 371 ? -2.271 11.604 -13.713 1.00 74.56 371 SER A O 1
ATOM 2976 N N . HIS A 1 372 ? -2.295 11.024 -11.540 1.00 84.25 372 HIS A N 1
ATOM 2977 C CA . HIS A 1 372 ? -0.928 11.339 -11.110 1.00 84.25 372 HIS A CA 1
ATOM 2978 C C . HIS A 1 372 ? 0.207 10.566 -11.817 1.00 84.25 372 HIS A C 1
ATOM 2980 O O . HIS A 1 372 ? 1.298 10.406 -11.272 1.00 84.25 372 HIS A O 1
ATOM 2986 N N . HIS A 1 373 ? -0.021 10.023 -13.011 1.00 85.88 373 HIS A N 1
ATOM 2987 C CA . HIS A 1 373 ? 1.051 9.476 -13.846 1.00 85.88 373 HIS A CA 1
ATOM 2988 C C . HIS A 1 373 ? 1.679 10.596 -14.680 1.00 85.88 373 HIS A C 1
ATOM 2990 O O . HIS A 1 373 ? 1.006 11.548 -15.066 1.00 85.88 373 HIS A O 1
ATOM 2996 N N . HIS A 1 374 ? 2.968 10.465 -14.975 1.00 86.94 374 HIS A N 1
ATOM 2997 C CA . HIS A 1 374 ? 3.657 11.358 -15.901 1.00 86.94 374 HIS A CA 1
ATOM 2998 C C . HIS A 1 374 ? 3.391 10.907 -17.349 1.00 86.94 374 HIS A C 1
ATOM 3000 O O . HIS A 1 374 ? 2.807 9.842 -17.574 1.00 86.94 374 HIS A O 1
ATOM 3006 N N . PRO A 1 375 ? 3.800 11.677 -18.370 1.00 86.06 375 PRO A N 1
ATOM 3007 C CA . PRO A 1 375 ? 3.799 11.198 -19.748 1.00 86.06 375 PRO A CA 1
ATOM 3008 C C . PRO A 1 375 ? 4.990 10.264 -20.026 1.00 86.06 375 PRO A C 1
ATOM 3010 O O . PRO A 1 375 ? 5.797 10.531 -20.904 1.00 86.06 375 PRO A O 1
ATOM 3013 N N . ASP A 1 376 ? 5.096 9.166 -19.276 1.00 87.56 376 ASP A N 1
ATOM 3014 C CA . ASP A 1 376 ? 6.271 8.287 -19.167 1.00 87.56 376 ASP A CA 1
ATOM 3015 C C . ASP A 1 376 ? 6.033 6.857 -19.698 1.00 87.56 376 ASP A C 1
ATOM 3017 O O . ASP A 1 376 ? 6.726 5.909 -19.328 1.00 87.56 376 ASP A O 1
ATOM 3021 N N . GLU A 1 377 ? 5.053 6.667 -20.587 1.00 89.88 377 GLU A N 1
ATOM 3022 C CA . GLU A 1 377 ? 4.812 5.364 -21.223 1.00 89.88 377 GLU A CA 1
ATOM 3023 C C . GLU A 1 377 ? 5.925 4.985 -22.199 1.00 89.88 377 GLU A C 1
ATOM 3025 O O . GLU A 1 377 ? 6.348 5.774 -23.043 1.00 89.88 377 GLU A O 1
ATOM 3030 N N . GLY A 1 378 ? 6.389 3.743 -22.077 1.00 90.31 378 GLY A N 1
ATOM 3031 C CA . GLY A 1 378 ? 7.653 3.276 -22.642 1.00 90.31 378 GLY A CA 1
ATOM 3032 C C . GLY A 1 378 ? 8.856 3.537 -21.729 1.00 90.31 378 GLY A C 1
ATOM 3033 O O . GLY A 1 378 ? 9.961 3.111 -22.061 1.00 90.31 378 GLY A O 1
ATOM 3034 N N . GLY A 1 379 ? 8.659 4.208 -20.590 1.00 91.62 379 GLY A N 1
ATOM 3035 C CA . GLY A 1 379 ? 9.712 4.561 -19.645 1.00 91.62 379 GLY A CA 1
ATOM 3036 C C . GLY A 1 379 ? 10.317 3.343 -18.967 1.00 91.62 379 GLY A C 1
ATOM 3037 O O . GLY A 1 379 ? 9.639 2.347 -18.692 1.00 91.62 379 GLY A O 1
ATOM 3038 N N . ILE A 1 380 ? 11.614 3.430 -18.681 1.00 94.94 380 ILE A N 1
ATOM 3039 C CA . ILE A 1 380 ? 12.384 2.338 -18.092 1.00 94.94 380 ILE A CA 1
ATOM 3040 C C . ILE A 1 380 ? 13.117 2.730 -16.811 1.00 94.94 380 ILE A C 1
ATOM 3042 O O . ILE A 1 380 ? 13.642 3.829 -16.663 1.00 94.94 380 ILE A O 1
ATOM 3046 N N . HIS A 1 381 ? 13.214 1.773 -15.891 1.00 93.62 381 HIS A N 1
ATOM 3047 C CA . HIS A 1 381 ? 13.971 1.896 -14.651 1.00 93.62 381 HIS A CA 1
ATOM 3048 C C . HIS A 1 381 ? 14.898 0.690 -14.492 1.00 93.62 381 HIS A C 1
ATOM 3050 O O . HIS A 1 381 ? 14.430 -0.424 -14.249 1.00 93.62 381 HIS A O 1
ATOM 3056 N N . LEU A 1 382 ? 16.206 0.900 -14.649 1.00 94.88 382 LEU A N 1
ATOM 3057 C CA . LEU A 1 382 ? 17.201 -0.160 -14.805 1.00 94.88 382 LEU A CA 1
ATOM 3058 C C . LEU A 1 382 ? 18.248 -0.140 -13.695 1.00 94.88 382 LEU A C 1
ATOM 3060 O O . LEU A 1 382 ? 18.946 0.851 -13.484 1.00 94.88 382 LEU A O 1
ATOM 3064 N N . PHE A 1 383 ? 18.449 -1.303 -13.090 1.00 93.81 383 PHE A N 1
ATOM 3065 C CA . PHE A 1 383 ? 19.612 -1.659 -12.298 1.00 93.81 383 PHE A CA 1
ATOM 3066 C C . PHE A 1 383 ? 20.382 -2.771 -13.004 1.00 93.81 383 PHE A C 1
ATOM 3068 O O . PHE A 1 383 ? 19.821 -3.828 -13.284 1.00 93.81 383 PHE A O 1
ATOM 3075 N N . GLY A 1 384 ? 21.680 -2.575 -13.220 1.00 93.50 384 GLY A N 1
ATOM 3076 C CA . GLY A 1 384 ? 22.603 -3.627 -13.632 1.00 93.50 384 GLY A CA 1
ATOM 3077 C C . GLY A 1 384 ? 23.487 -4.033 -12.464 1.00 93.50 384 GLY A C 1
ATOM 3078 O O . GLY A 1 384 ? 24.170 -3.199 -11.873 1.00 93.50 384 GLY A O 1
ATOM 3079 N N . ARG A 1 385 ? 23.484 -5.322 -12.113 1.00 91.62 385 ARG A N 1
ATOM 3080 C CA . ARG A 1 385 ? 24.303 -5.872 -11.015 1.00 91.62 385 ARG A CA 1
ATOM 3081 C C . ARG A 1 385 ? 24.182 -5.095 -9.694 1.00 91.62 385 ARG A C 1
ATOM 3083 O O . ARG A 1 385 ? 25.179 -4.814 -9.036 1.00 91.62 385 ARG A O 1
ATOM 3090 N N . GLY A 1 386 ? 22.958 -4.738 -9.323 1.00 87.75 386 GLY A N 1
ATOM 3091 C CA . GLY A 1 386 ? 22.634 -4.001 -8.107 1.00 87.75 386 GLY A CA 1
ATOM 3092 C C . GLY A 1 386 ? 22.929 -2.504 -8.182 1.00 87.75 386 GLY A C 1
ATOM 3093 O O . GLY A 1 386 ? 22.683 -1.815 -7.198 1.00 87.75 386 GLY A O 1
ATOM 3094 N N . VAL A 1 387 ? 23.428 -1.994 -9.313 1.00 87.38 387 VAL A N 1
ATOM 3095 C CA . VAL A 1 387 ? 23.752 -0.579 -9.535 1.00 87.38 387 VAL A CA 1
ATOM 3096 C C . VAL A 1 387 ? 22.707 0.055 -10.450 1.00 87.38 387 VAL A C 1
ATOM 3098 O O . VAL A 1 387 ? 22.470 -0.487 -11.526 1.00 87.38 387 VAL A O 1
ATOM 3101 N N . PRO A 1 388 ? 22.065 1.170 -10.064 1.00 87.88 388 PRO A N 1
ATOM 3102 C CA . PRO A 1 388 ? 21.148 1.881 -10.943 1.00 87.88 388 PRO A CA 1
ATOM 3103 C C . PRO A 1 388 ? 21.919 2.455 -12.134 1.00 87.88 388 PRO A C 1
ATOM 3105 O O . PRO A 1 388 ? 22.948 3.106 -11.964 1.00 87.88 388 PRO A O 1
ATOM 3108 N N . ILE A 1 389 ? 21.410 2.187 -13.331 1.00 90.25 389 ILE A N 1
ATOM 3109 C CA . ILE A 1 389 ? 21.965 2.642 -14.610 1.00 90.25 389 ILE A CA 1
ATOM 3110 C C . ILE A 1 389 ? 21.030 3.680 -15.228 1.00 90.25 389 ILE A C 1
ATOM 3112 O O . ILE A 1 389 ? 21.491 4.723 -15.678 1.00 90.25 389 ILE A O 1
ATOM 3116 N N . ILE A 1 390 ? 19.720 3.409 -15.218 1.00 90.62 390 ILE A N 1
ATOM 3117 C CA . ILE A 1 390 ? 18.692 4.307 -15.754 1.00 90.62 390 ILE A CA 1
ATOM 3118 C C . ILE A 1 390 ? 17.633 4.497 -14.679 1.00 90.62 390 ILE A C 1
ATOM 3120 O O . ILE A 1 390 ? 17.114 3.523 -14.132 1.00 90.62 390 ILE A O 1
ATOM 3124 N N . LEU A 1 391 ? 17.338 5.751 -14.358 1.00 86.69 391 LEU A N 1
ATOM 3125 C CA . LEU A 1 391 ? 16.353 6.130 -13.357 1.00 86.69 391 LEU A CA 1
ATOM 3126 C C . LEU A 1 391 ? 15.245 6.919 -14.051 1.00 86.69 391 LEU A C 1
ATOM 3128 O O . LEU A 1 391 ? 15.525 7.714 -14.942 1.00 86.69 391 LEU A O 1
ATOM 3132 N N . ASP A 1 392 ? 14.009 6.681 -13.627 1.00 85.38 392 ASP A N 1
ATOM 3133 C CA . ASP A 1 392 ? 12.850 7.407 -14.137 1.00 85.38 392 ASP A CA 1
ATOM 3134 C C . ASP A 1 392 ? 12.644 8.645 -13.259 1.00 85.38 392 ASP A C 1
ATOM 3136 O O . ASP A 1 392 ? 12.801 8.527 -12.039 1.00 85.38 392 ASP A O 1
ATOM 3140 N N . ALA A 1 393 ? 12.415 9.798 -13.902 1.00 70.81 393 ALA A N 1
ATOM 3141 C CA . ALA A 1 393 ? 12.269 11.146 -13.339 1.00 70.81 393 ALA A CA 1
ATOM 3142 C C . ALA A 1 393 ? 12.941 11.381 -11.972 1.00 70.81 393 ALA A C 1
ATOM 3144 O O . ALA A 1 393 ? 12.367 11.163 -10.906 1.00 70.81 393 ALA A O 1
ATOM 3145 N N . LEU A 1 394 ? 14.164 11.918 -11.989 1.00 65.62 394 LEU A N 1
ATOM 3146 C CA . LEU A 1 394 ? 14.837 12.369 -10.770 1.00 65.62 394 LEU A CA 1
ATOM 3147 C C . LEU A 1 394 ? 14.181 13.647 -10.207 1.00 65.62 394 LEU A C 1
ATOM 3149 O O . LEU A 1 394 ? 13.678 14.484 -10.947 1.00 65.62 394 LEU A O 1
ATOM 3153 N N . HIS A 1 395 ? 14.199 13.779 -8.877 1.00 57.66 395 HIS A N 1
ATOM 3154 C CA . HIS A 1 395 ? 13.592 14.855 -8.074 1.00 57.66 395 HIS A CA 1
ATOM 3155 C C . HIS A 1 395 ? 13.641 16.270 -8.716 1.00 57.66 395 HIS A C 1
ATOM 3157 O O . HIS A 1 395 ? 14.719 16.734 -9.082 1.00 57.66 395 HIS A O 1
ATOM 3163 N N . GLY A 1 396 ? 12.509 16.994 -8.789 1.00 53.19 396 GLY A N 1
ATOM 3164 C CA . GLY A 1 396 ? 12.396 18.311 -9.450 1.00 53.19 396 GLY A CA 1
ATOM 3165 C C . GLY A 1 396 ? 11.033 19.015 -9.287 1.00 53.19 396 GLY A C 1
ATOM 3166 O O . GLY A 1 396 ? 10.202 18.583 -8.502 1.00 53.19 396 GLY A O 1
ATOM 3167 N N . ARG A 1 397 ? 10.792 20.150 -9.963 1.00 55.09 397 ARG A N 1
ATOM 3168 C CA . ARG A 1 397 ? 9.476 20.847 -9.960 1.00 55.09 397 ARG A CA 1
ATOM 3169 C C . ARG A 1 397 ? 8.641 20.608 -11.227 1.00 55.09 397 ARG A C 1
ATOM 3171 O O . ARG A 1 397 ? 7.447 20.872 -11.189 1.00 55.09 397 ARG A O 1
ATOM 3178 N N . ASP A 1 398 ? 9.233 20.032 -12.276 1.00 58.78 398 ASP A N 1
ATOM 3179 C CA . ASP A 1 398 ? 8.626 19.922 -13.613 1.00 58.78 398 ASP A CA 1
ATOM 3180 C C . ASP A 1 398 ? 8.540 18.466 -14.099 1.00 58.78 398 ASP A C 1
ATOM 3182 O O . ASP A 1 398 ? 8.986 18.125 -15.192 1.00 58.78 398 ASP A O 1
ATOM 3186 N N . TYR A 1 399 ? 7.971 17.586 -13.276 1.00 69.31 399 TYR A N 1
ATOM 3187 C CA . TYR A 1 399 ? 7.941 16.146 -13.550 1.00 69.31 399 TYR A CA 1
ATOM 3188 C C . TYR A 1 399 ? 7.100 15.716 -14.767 1.00 69.31 399 TYR A C 1
ATOM 3190 O O . TYR A 1 399 ? 7.190 14.580 -15.208 1.00 69.31 399 TYR A O 1
ATOM 3198 N N . TYR A 1 400 ? 6.298 16.617 -15.335 1.00 75.38 400 TYR A N 1
ATOM 3199 C CA . TYR A 1 400 ? 5.456 16.337 -16.504 1.00 75.38 400 TYR A CA 1
ATOM 3200 C C . TYR A 1 400 ? 6.179 16.538 -17.844 1.00 75.38 400 TYR A C 1
ATOM 3202 O O . TYR A 1 400 ? 5.562 16.418 -18.901 1.00 75.38 400 TYR A O 1
ATOM 3210 N N . ARG A 1 401 ? 7.466 16.893 -17.819 1.00 79.81 401 ARG A N 1
ATOM 3211 C CA . ARG A 1 401 ? 8.278 17.078 -19.023 1.00 79.81 401 ARG A CA 1
ATOM 3212 C C . ARG A 1 401 ? 8.787 15.727 -19.513 1.00 79.81 401 ARG A C 1
ATOM 3214 O O . ARG A 1 401 ? 9.546 15.061 -18.817 1.00 79.81 401 ARG A O 1
ATOM 3221 N N . GLU A 1 402 ? 8.386 15.341 -20.718 1.00 82.25 402 GLU A N 1
ATOM 3222 C CA . GLU A 1 402 ? 8.748 14.062 -21.339 1.00 82.25 402 GLU A CA 1
ATOM 3223 C C . GLU A 1 402 ? 10.271 13.841 -21.412 1.00 82.25 402 GLU A C 1
ATOM 3225 O O . GLU A 1 402 ? 10.752 12.728 -21.243 1.00 82.25 402 GLU A O 1
ATOM 3230 N N . GLU A 1 403 ? 11.055 14.905 -21.586 1.00 82.44 403 GLU A N 1
ATOM 3231 C CA . GLU A 1 403 ? 12.519 14.865 -21.656 1.00 82.44 403 GLU A CA 1
ATOM 3232 C C . GLU A 1 403 ? 13.216 14.568 -20.314 1.00 82.44 403 GLU A C 1
ATOM 3234 O O . GLU A 1 403 ? 14.431 14.379 -20.281 1.00 82.44 403 GLU A O 1
ATOM 3239 N N . TRP A 1 404 ? 12.468 14.510 -19.208 1.00 83.44 404 TRP A N 1
ATOM 3240 C CA . TRP A 1 404 ? 12.966 14.060 -17.899 1.00 83.44 404 TRP A CA 1
ATOM 3241 C C . TRP A 1 404 ? 12.806 12.551 -17.701 1.00 83.44 404 TRP A C 1
ATOM 3243 O O . TRP A 1 404 ? 13.247 12.004 -16.685 1.00 83.44 404 TRP A O 1
ATOM 3253 N N . HIS A 1 405 ? 12.191 11.884 -18.674 1.00 88.12 405 HIS A N 1
ATOM 3254 C CA . HIS A 1 405 ? 11.927 10.461 -18.668 1.00 88.12 405 HIS A CA 1
ATOM 3255 C C . HIS A 1 405 ? 12.795 9.740 -19.706 1.00 88.12 405 HIS A C 1
ATOM 3257 O O . HIS A 1 405 ? 13.064 10.276 -20.782 1.00 88.12 405 HIS A O 1
ATOM 3263 N N . PRO A 1 406 ? 13.234 8.503 -19.424 1.00 91.38 406 PRO A N 1
ATOM 3264 C CA . PRO A 1 406 ? 13.947 7.664 -20.377 1.00 91.38 406 PRO A CA 1
ATOM 3265 C C . PRO A 1 406 ? 12.958 7.050 -21.382 1.00 91.38 406 PRO A C 1
ATOM 3267 O O . PRO A 1 406 ? 12.737 5.839 -21.396 1.00 91.38 406 PRO A O 1
ATOM 3270 N N . ILE A 1 407 ? 12.346 7.909 -22.197 1.00 90.06 407 ILE A N 1
ATOM 3271 C CA . ILE A 1 407 ? 11.350 7.578 -23.220 1.00 90.06 407 ILE A CA 1
ATOM 3272 C C . ILE A 1 407 ? 11.735 8.159 -24.579 1.00 90.06 407 ILE A C 1
ATOM 3274 O O . ILE A 1 407 ? 12.622 9.003 -24.701 1.00 90.06 407 ILE A O 1
ATOM 3278 N N . ILE A 1 408 ? 11.014 7.728 -25.611 1.00 86.25 408 ILE A N 1
ATOM 3279 C CA . ILE A 1 408 ? 11.025 8.383 -26.918 1.00 86.25 408 ILE A CA 1
ATOM 3280 C C . ILE A 1 408 ? 9.966 9.487 -26.901 1.00 86.25 408 ILE A C 1
ATOM 3282 O O . ILE A 1 408 ? 8.780 9.205 -26.726 1.00 86.25 408 ILE A O 1
ATOM 3286 N N . THR A 1 409 ? 10.392 10.728 -27.120 1.00 81.62 409 THR A N 1
ATOM 3287 C CA . THR A 1 409 ? 9.498 11.884 -27.250 1.00 81.62 409 THR A CA 1
ATOM 3288 C C . THR A 1 409 ? 9.192 12.162 -28.717 1.00 81.62 409 THR A C 1
ATOM 3290 O O . THR A 1 409 ? 9.955 11.808 -29.620 1.00 81.62 409 THR A O 1
ATOM 3293 N N . PHE A 1 410 ? 8.046 12.785 -28.981 1.00 78.38 410 PHE A N 1
ATOM 3294 C CA . PHE A 1 410 ? 7.613 13.103 -30.338 1.00 78.38 410 PHE A CA 1
ATOM 3295 C C . PHE A 1 410 ? 7.241 14.581 -30.420 1.00 78.38 410 PHE A C 1
ATOM 3297 O O . PHE A 1 410 ? 6.529 15.104 -29.568 1.00 78.38 410 PHE A O 1
ATOM 3304 N N . ALA A 1 411 ? 7.660 15.255 -31.491 1.00 80.00 411 ALA A N 1
ATOM 3305 C CA . ALA A 1 411 ? 7.384 16.676 -31.718 1.00 80.00 411 ALA A CA 1
ATOM 3306 C C . ALA A 1 411 ? 5.933 16.956 -32.177 1.00 80.00 411 ALA A C 1
ATOM 3308 O O . ALA A 1 411 ? 5.701 17.791 -33.046 1.00 80.00 411 ALA A O 1
ATOM 3309 N N . ASP A 1 412 ? 4.946 16.230 -31.644 1.00 77.81 412 ASP A N 1
ATOM 3310 C CA . ASP A 1 412 ? 3.520 16.416 -31.948 1.00 77.81 412 ASP A CA 1
ATOM 3311 C C . ASP A 1 412 ? 2.733 17.078 -30.805 1.00 77.81 412 ASP A C 1
ATOM 3313 O O . ASP A 1 412 ? 1.522 17.274 -30.923 1.00 77.81 412 ASP A O 1
ATOM 3317 N N . GLY A 1 413 ? 3.418 17.433 -29.710 1.00 71.44 413 GLY A N 1
ATOM 3318 C CA . GLY A 1 413 ? 2.838 18.096 -28.543 1.00 71.44 413 GLY A CA 1
ATOM 3319 C C . GLY A 1 413 ? 1.885 17.216 -27.729 1.00 71.44 413 GLY A C 1
ATOM 3320 O O . GLY A 1 413 ? 1.199 17.728 -26.844 1.00 71.44 413 GLY A O 1
ATOM 3321 N N . LYS A 1 414 ? 1.802 15.911 -28.024 1.00 69.50 414 LYS A N 1
ATOM 3322 C CA . LYS A 1 414 ? 0.899 14.988 -27.332 1.00 69.50 414 LYS A CA 1
ATOM 3323 C C . LYS A 1 414 ? 1.617 14.222 -26.244 1.00 69.50 414 LYS A C 1
ATOM 3325 O O . LYS A 1 414 ? 2.379 13.298 -26.524 1.00 69.50 414 LYS A O 1
ATOM 3330 N N . THR A 1 415 ? 1.221 14.541 -25.024 1.00 72.31 415 THR A N 1
ATOM 3331 C CA . THR A 1 415 ? 1.628 13.854 -23.807 1.00 72.31 415 THR A CA 1
ATOM 3332 C C . THR A 1 415 ? 0.620 12.763 -23.429 1.00 72.31 415 THR A C 1
ATOM 3334 O O . THR A 1 415 ? -0.481 12.688 -23.981 1.00 72.31 415 THR A O 1
ATOM 3337 N N . HIS A 1 416 ? 0.986 11.911 -22.472 1.00 76.56 416 HIS A N 1
ATOM 3338 C CA . HIS A 1 416 ? 0.103 10.908 -21.863 1.00 76.56 416 HIS A CA 1
ATOM 3339 C C . HIS A 1 416 ? -0.435 9.847 -22.845 1.00 76.56 416 HIS A C 1
ATOM 3341 O O . HIS A 1 416 ? -1.637 9.576 -22.932 1.00 76.56 416 HIS A O 1
ATOM 3347 N N . ARG A 1 417 ? 0.476 9.229 -23.602 1.00 81.25 417 ARG A N 1
ATOM 3348 C CA . ARG A 1 417 ? 0.170 8.106 -24.505 1.00 81.25 417 ARG A CA 1
ATOM 3349 C C . ARG A 1 417 ? -0.216 6.864 -23.713 1.00 81.25 417 ARG A C 1
ATOM 3351 O O . ARG A 1 417 ? 0.008 6.799 -22.519 1.00 81.25 417 ARG A O 1
ATOM 3358 N N . ARG A 1 418 ? -0.802 5.863 -24.366 1.00 84.88 418 ARG A N 1
ATOM 3359 C CA . ARG A 1 418 ? -1.052 4.562 -23.734 1.00 84.88 418 ARG A CA 1
ATOM 3360 C C . ARG A 1 418 ? -0.027 3.555 -24.230 1.00 84.88 418 ARG A C 1
ATOM 3362 O O . ARG A 1 418 ? 0.171 3.456 -25.443 1.00 84.88 418 ARG A O 1
ATOM 3369 N N . GLY A 1 419 ? 0.562 2.818 -23.296 1.00 88.44 419 GLY A N 1
ATOM 3370 C CA . GLY A 1 419 ? 1.399 1.668 -23.584 1.00 88.44 419 GLY A CA 1
ATOM 3371 C C . GLY A 1 419 ? 0.645 0.353 -23.412 1.00 88.44 419 GLY A C 1
ATOM 3372 O O . GLY A 1 419 ? -0.303 0.238 -22.629 1.00 88.44 419 GLY A O 1
ATOM 3373 N N . GLU A 1 420 ? 1.083 -0.664 -24.140 1.00 91.44 420 GLU A N 1
ATOM 3374 C CA . GLU A 1 420 ? 0.703 -2.049 -23.891 1.00 91.44 420 GLU A CA 1
ATOM 3375 C C . GLU A 1 420 ? 1.874 -2.974 -24.210 1.00 91.44 420 GLU A C 1
ATOM 3377 O O . GLU A 1 420 ? 2.431 -2.932 -25.301 1.00 91.44 420 GLU A O 1
ATOM 3382 N N . VAL A 1 421 ? 2.230 -3.860 -23.279 1.00 93.88 421 VAL A N 1
ATOM 3383 C CA . VAL A 1 421 ? 3.139 -4.974 -23.586 1.00 93.88 421 VAL A CA 1
ATOM 3384 C C . VAL A 1 421 ? 2.452 -5.917 -24.568 1.00 93.88 421 VAL A C 1
ATOM 3386 O O . VAL A 1 421 ? 1.485 -6.574 -24.185 1.00 93.88 421 VAL A O 1
ATOM 3389 N N . VAL A 1 422 ? 2.959 -6.030 -25.792 1.00 95.56 422 VAL A N 1
ATOM 3390 C CA . VAL A 1 422 ? 2.402 -6.894 -26.846 1.00 95.56 422 VAL A CA 1
ATOM 3391 C C . VAL A 1 422 ? 3.072 -8.263 -26.887 1.00 95.56 422 VAL A C 1
ATOM 3393 O O . VAL A 1 422 ? 2.413 -9.266 -27.156 1.00 95.56 422 VAL A O 1
ATOM 3396 N N . GLU A 1 423 ? 4.343 -8.342 -26.496 1.00 97.00 423 GLU A N 1
ATOM 3397 C CA . GLU A 1 423 ? 5.091 -9.594 -26.440 1.00 97.00 423 GLU A CA 1
ATOM 3398 C C . GLU A 1 423 ? 5.933 -9.673 -25.168 1.00 97.00 423 GLU A C 1
ATOM 3400 O O . GLU A 1 423 ? 6.520 -8.691 -24.716 1.00 97.00 423 GLU A O 1
ATOM 3405 N N . PHE A 1 424 ? 5.973 -10.860 -24.568 1.00 97.75 424 PHE A N 1
ATOM 3406 C CA . PHE A 1 424 ? 6.787 -11.143 -23.395 1.00 97.75 424 PHE A CA 1
ATOM 3407 C C . PHE A 1 424 ? 7.227 -12.603 -23.433 1.00 97.75 424 PHE A C 1
ATOM 3409 O O . PHE A 1 424 ? 6.380 -13.498 -23.495 1.00 97.75 424 PHE A O 1
ATOM 3416 N N . ARG A 1 425 ? 8.536 -12.851 -23.384 1.00 97.81 425 ARG A N 1
ATOM 3417 C CA . ARG A 1 425 ? 9.118 -14.197 -23.356 1.00 97.81 425 ARG A CA 1
ATOM 3418 C C . ARG A 1 425 ? 10.225 -14.259 -22.320 1.00 97.81 425 ARG A C 1
ATOM 3420 O O . ARG A 1 425 ? 10.990 -13.314 -22.174 1.00 97.81 425 ARG A O 1
ATOM 3427 N N . THR A 1 426 ? 10.334 -15.395 -21.647 1.00 97.25 426 THR A N 1
ATOM 3428 C CA . THR A 1 426 ? 11.449 -15.684 -20.740 1.00 97.25 426 THR A CA 1
ATOM 3429 C C . THR A 1 426 ? 12.176 -16.926 -21.207 1.00 97.25 426 THR A C 1
ATOM 3431 O O . THR A 1 426 ? 11.527 -17.883 -21.637 1.00 97.25 426 THR A O 1
ATOM 3434 N N . GLY A 1 427 ? 13.498 -16.937 -21.097 1.00 94.38 427 GLY A N 1
ATOM 3435 C CA . GLY A 1 427 ? 14.326 -18.048 -21.552 1.00 94.38 427 GLY A CA 1
ATOM 3436 C C . GLY A 1 427 ? 15.588 -18.226 -20.708 1.00 94.38 427 GLY A C 1
ATOM 3437 O O . GLY A 1 427 ? 15.923 -17.366 -19.898 1.00 94.38 427 GLY A O 1
ATOM 3438 N N . PRO A 1 428 ? 16.318 -19.340 -20.889 1.00 92.25 428 PRO A N 1
ATOM 3439 C CA . PRO A 1 428 ? 17.543 -19.608 -20.132 1.00 92.25 428 PRO A CA 1
ATOM 3440 C C . PRO A 1 428 ? 18.693 -18.643 -20.467 1.00 92.25 428 PRO A C 1
ATOM 3442 O O . PRO A 1 428 ? 19.598 -18.482 -19.654 1.00 92.25 428 PRO A O 1
ATOM 3445 N N . LEU A 1 429 ? 18.672 -18.020 -21.652 1.00 93.69 429 LEU A N 1
ATOM 3446 C CA . LEU A 1 429 ? 19.721 -17.105 -22.123 1.00 93.69 429 LEU A CA 1
ATOM 3447 C C . LEU A 1 429 ? 19.324 -15.630 -22.015 1.00 93.69 429 LEU A C 1
ATOM 3449 O O . LEU A 1 429 ? 20.168 -14.790 -21.712 1.00 93.69 429 LEU A O 1
ATOM 3453 N N . ALA A 1 430 ? 18.060 -15.314 -22.291 1.00 95.06 430 ALA A N 1
ATOM 3454 C CA . ALA A 1 430 ? 17.561 -13.949 -22.315 1.00 95.06 430 ALA A CA 1
ATOM 3455 C C . ALA A 1 430 ? 16.053 -13.910 -22.069 1.00 95.06 430 ALA A C 1
ATOM 3457 O O . ALA A 1 430 ? 15.322 -14.827 -22.454 1.00 95.06 430 ALA A O 1
ATOM 3458 N N . ASP A 1 431 ? 15.610 -12.796 -21.495 1.00 97.44 431 ASP A N 1
ATOM 3459 C CA . ASP A 1 431 ? 14.207 -12.419 -21.446 1.00 97.44 431 ASP A CA 1
ATOM 3460 C C . ASP A 1 431 ? 13.949 -11.303 -22.461 1.00 97.44 431 ASP A C 1
ATOM 3462 O O . ASP A 1 431 ? 14.806 -10.452 -22.704 1.00 97.44 431 ASP A O 1
ATOM 3466 N N . PHE A 1 432 ? 12.760 -11.311 -23.052 1.00 97.06 432 PHE A N 1
ATOM 3467 C CA . PHE A 1 432 ? 12.347 -10.391 -24.101 1.00 97.06 432 PHE A CA 1
ATOM 3468 C C . PHE A 1 432 ? 11.001 -9.762 -23.761 1.00 97.06 432 PHE A C 1
ATOM 3470 O O . PHE A 1 432 ? 10.089 -10.423 -23.258 1.00 97.06 432 PHE A O 1
ATOM 3477 N N . VAL A 1 433 ? 10.872 -8.481 -24.082 1.00 96.75 433 VAL A N 1
ATOM 3478 C CA . VAL A 1 433 ? 9.645 -7.712 -23.928 1.00 96.75 433 VAL A CA 1
ATOM 3479 C C . VAL A 1 433 ? 9.545 -6.704 -25.064 1.00 96.75 433 VAL A C 1
ATOM 3481 O O . VAL A 1 433 ? 10.506 -5.993 -25.350 1.00 96.75 433 VAL A O 1
ATOM 3484 N N . ALA A 1 434 ? 8.375 -6.642 -25.687 1.00 95.88 434 ALA A N 1
ATOM 3485 C CA . ALA A 1 434 ? 8.013 -5.604 -26.640 1.00 95.88 434 ALA A CA 1
ATOM 3486 C C . ALA A 1 434 ? 6.729 -4.925 -26.168 1.00 95.88 434 ALA A C 1
ATOM 3488 O O . ALA A 1 434 ? 5.797 -5.591 -25.703 1.00 95.88 434 ALA A O 1
ATOM 3489 N N . ALA A 1 435 ? 6.691 -3.602 -26.285 1.00 93.00 435 ALA A N 1
ATOM 3490 C CA . ALA A 1 435 ? 5.534 -2.797 -25.941 1.00 93.00 435 ALA A CA 1
ATOM 3491 C C . ALA A 1 435 ? 5.211 -1.815 -27.065 1.00 93.00 435 ALA A C 1
ATOM 3493 O O . ALA A 1 435 ? 6.107 -1.158 -27.593 1.00 93.00 435 ALA A O 1
ATOM 3494 N N . ASP A 1 436 ? 3.924 -1.694 -27.367 1.00 91.94 436 ASP A N 1
ATOM 3495 C CA . ASP A 1 436 ? 3.404 -0.714 -28.306 1.00 91.94 436 ASP A CA 1
ATOM 3496 C C . ASP A 1 436 ? 2.991 0.535 -27.535 1.00 91.94 436 ASP A C 1
ATOM 3498 O O . ASP A 1 436 ? 2.153 0.475 -26.631 1.00 91.94 436 ASP A O 1
ATOM 3502 N N . ILE A 1 437 ? 3.569 1.679 -27.906 1.00 88.69 437 ILE A N 1
ATOM 3503 C CA . ILE A 1 437 ? 3.169 2.990 -27.393 1.00 88.69 437 ILE A CA 1
ATOM 3504 C C . ILE A 1 437 ? 2.408 3.706 -28.502 1.00 88.69 437 ILE A C 1
ATOM 3506 O O . ILE A 1 437 ? 2.981 4.121 -29.513 1.00 88.69 437 ILE A O 1
ATOM 3510 N N . ALA A 1 438 ? 1.093 3.833 -28.337 1.00 79.50 438 ALA A N 1
ATOM 3511 C CA . ALA A 1 438 ? 0.248 4.381 -29.386 1.00 79.50 438 ALA A CA 1
ATOM 3512 C C . ALA A 1 438 ? 0.614 5.848 -29.678 1.00 79.50 438 ALA A C 1
ATOM 3514 O O . ALA A 1 438 ? 0.611 6.701 -28.789 1.00 79.50 438 ALA A O 1
ATOM 3515 N N . ARG A 1 439 ? 0.878 6.165 -30.955 1.00 67.44 439 ARG A N 1
ATOM 3516 C CA . ARG A 1 439 ? 1.159 7.541 -31.418 1.00 67.44 439 ARG A CA 1
ATOM 3517 C C . ARG A 1 439 ? -0.054 8.474 -31.302 1.00 67.44 439 ARG A C 1
ATOM 3519 O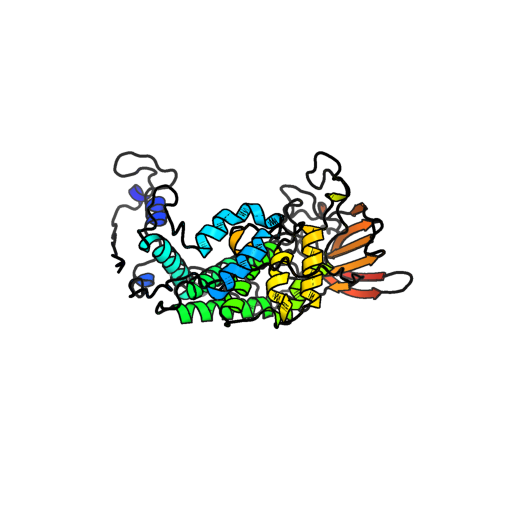 O . ARG A 1 439 ? 0.077 9.695 -31.302 1.00 67.44 439 ARG A O 1
ATOM 3526 N N . TRP A 1 440 ? -1.245 7.894 -31.199 1.00 58.41 440 TRP A N 1
ATOM 3527 C CA . TRP A 1 440 ? -2.500 8.603 -30.992 1.00 58.41 440 TRP A CA 1
ATOM 3528 C C . TRP A 1 440 ? -3.111 8.104 -29.689 1.00 58.41 440 TRP A C 1
ATOM 3530 O O . TRP A 1 440 ? -3.105 6.890 -29.472 1.00 58.41 440 TRP A O 1
ATOM 3540 N N . PRO A 1 441 ? -3.670 8.979 -28.832 1.00 54.78 441 PRO A N 1
ATOM 3541 C CA . PRO A 1 441 ? -4.542 8.494 -27.777 1.00 54.78 441 PRO A CA 1
ATOM 3542 C C . PRO A 1 441 ? -5.648 7.703 -28.472 1.00 54.78 441 PRO A C 1
ATOM 3544 O O . PRO A 1 441 ? -6.412 8.272 -29.253 1.00 54.78 441 PRO A O 1
ATOM 3547 N N . THR A 1 442 ? -5.697 6.384 -28.259 1.00 45.84 442 THR A N 1
ATOM 3548 C CA . THR A 1 442 ? -6.851 5.587 -28.679 1.00 45.84 442 THR A CA 1
ATOM 3549 C C . THR A 1 442 ? -8.053 6.294 -28.091 1.00 45.84 442 THR A C 1
ATOM 3551 O O . THR A 1 442 ? -8.113 6.449 -26.868 1.00 45.84 442 THR A O 1
ATOM 3554 N N . SER A 1 443 ? -8.926 6.815 -28.954 1.00 39.53 443 SER A N 1
ATOM 3555 C CA . SER A 1 443 ? -10.111 7.558 -28.551 1.00 39.53 443 SER A CA 1
ATOM 3556 C C . SER A 1 443 ? -10.752 6.828 -27.381 1.00 39.53 443 SER A C 1
ATOM 3558 O O . SER A 1 443 ? -11.105 5.652 -27.508 1.00 39.53 443 SER A O 1
ATOM 3560 N N . TRP A 1 444 ? -10.866 7.505 -26.239 1.00 43.28 444 TRP A N 1
ATOM 3561 C CA . TRP A 1 444 ? -11.737 7.044 -25.168 1.00 43.28 444 TRP A CA 1
ATOM 3562 C C . TRP A 1 444 ? -13.077 6.664 -25.810 1.00 43.28 444 TRP A C 1
ATOM 3564 O O . TRP A 1 444 ? -13.520 7.411 -26.692 1.00 43.28 444 TRP A O 1
ATOM 3574 N N . PRO A 1 445 ? -13.708 5.529 -25.450 1.00 33.41 445 PRO A N 1
ATOM 3575 C CA . PRO A 1 445 ? -14.997 5.183 -26.031 1.00 33.41 445 PRO A CA 1
ATOM 3576 C C . PRO A 1 445 ? -15.909 6.410 -25.901 1.00 33.41 445 PRO A C 1
ATOM 3578 O O . PRO A 1 445 ? -15.947 7.012 -24.819 1.00 33.41 445 PRO A O 1
ATOM 3581 N N . PRO A 1 446 ? -16.549 6.860 -26.996 1.00 29.25 446 PRO A N 1
ATOM 3582 C CA . PRO A 1 446 ? -17.241 8.132 -27.014 1.00 29.25 446 PRO A CA 1
ATOM 3583 C C . PRO A 1 446 ? -18.316 8.085 -25.942 1.00 29.25 446 PRO A C 1
ATOM 3585 O O . PRO A 1 446 ? -19.293 7.343 -26.032 1.00 29.25 446 PRO A O 1
ATOM 3588 N N . THR A 1 447 ? -18.122 8.873 -24.892 1.00 38.12 447 THR A N 1
ATOM 3589 C CA . THR A 1 447 ? -19.201 9.122 -23.955 1.00 38.12 447 THR A CA 1
ATOM 3590 C C . THR A 1 447 ? -20.271 9.866 -24.738 1.00 38.12 447 THR A C 1
ATOM 3592 O O . THR A 1 447 ? -20.022 10.934 -25.296 1.00 38.12 447 THR A O 1
ATOM 3595 N N . SER A 1 448 ? -21.445 9.254 -24.859 1.00 34.84 448 SER A N 1
ATOM 3596 C CA . SER A 1 448 ? -22.592 9.845 -25.535 1.00 34.84 448 SER A CA 1
ATOM 3597 C C . SER A 1 448 ? -22.788 11.281 -25.044 1.00 34.84 448 SER A C 1
ATOM 3599 O O . SER A 1 448 ? -23.088 11.506 -23.868 1.00 34.84 448 SER A O 1
ATOM 3601 N N . ARG A 1 449 ? -22.610 12.254 -25.941 1.00 36.16 449 ARG A N 1
ATOM 3602 C CA . ARG A 1 449 ? -23.022 13.639 -25.713 1.00 36.16 449 ARG A CA 1
ATOM 3603 C C . ARG A 1 449 ? -24.533 13.655 -25.453 1.00 36.16 449 ARG A C 1
ATOM 3605 O O . ARG A 1 449 ? -25.323 13.513 -26.376 1.00 36.16 449 ARG A O 1
ATOM 3612 N N . ARG A 1 450 ? -24.930 13.874 -24.203 1.00 36.47 450 ARG A N 1
ATOM 3613 C CA . ARG A 1 450 ? -26.196 14.513 -23.810 1.00 36.47 450 ARG A CA 1
ATOM 3614 C C . ARG A 1 450 ? -25.828 15.574 -22.776 1.00 36.47 450 ARG A C 1
ATOM 3616 O O . ARG A 1 450 ? -25.051 15.279 -21.881 1.00 36.47 450 ARG A O 1
ATOM 3623 N N . GLY A 1 451 ? -26.289 16.811 -22.795 1.00 33.00 451 GLY A N 1
ATOM 3624 C CA . GLY A 1 451 ? -26.944 17.628 -23.800 1.00 33.00 451 GLY A CA 1
ATOM 3625 C C . GLY A 1 451 ? -26.755 19.056 -23.285 1.00 33.00 451 GLY A C 1
ATOM 3626 O O . GLY A 1 451 ? -27.071 19.333 -22.131 1.00 33.00 451 GLY A O 1
ATOM 3627 N N . ARG A 1 452 ? -26.160 19.949 -24.079 1.00 30.34 452 ARG A N 1
ATOM 3628 C CA . ARG A 1 452 ? -26.258 21.384 -23.792 1.00 30.34 452 ARG A CA 1
ATOM 3629 C C . ARG A 1 452 ? -27.498 21.867 -24.516 1.00 30.34 452 ARG A C 1
ATOM 3631 O O . ARG A 1 452 ? -27.528 21.869 -25.741 1.00 30.34 452 ARG A O 1
ATOM 3638 N N . SER A 1 453 ? -28.519 22.209 -23.740 1.00 31.52 453 SER A N 1
ATOM 3639 C CA . SER A 1 453 ? -29.700 22.919 -24.208 1.00 31.52 453 SER A CA 1
ATOM 3640 C C . SER A 1 453 ? -29.266 24.145 -25.011 1.00 31.52 453 SER A C 1
ATOM 3642 O O . SER A 1 453 ? -28.584 25.030 -24.482 1.00 31.52 453 SER A O 1
ATOM 3644 N N . CYS A 1 454 ? -29.659 24.190 -26.280 1.00 29.38 454 CYS A N 1
ATOM 3645 C CA . CYS A 1 454 ? -29.649 25.402 -27.079 1.00 29.38 454 CYS A CA 1
ATOM 3646 C C . CYS A 1 454 ? -30.433 26.486 -26.329 1.00 29.38 454 CYS A C 1
ATOM 3648 O O . CYS A 1 454 ? -31.620 26.321 -26.056 1.00 29.38 454 CYS A O 1
ATOM 3650 N N . ARG A 1 455 ? -29.771 27.594 -25.985 1.00 28.97 455 ARG A N 1
ATOM 3651 C CA . ARG A 1 455 ? -30.478 28.837 -25.678 1.00 28.97 455 ARG A CA 1
ATOM 3652 C C . ARG A 1 455 ? -30.968 29.404 -27.004 1.00 28.97 455 ARG A C 1
ATOM 3654 O O . ARG A 1 455 ? -30.158 29.753 -27.856 1.00 28.97 455 ARG A O 1
ATOM 3661 N N . VAL A 1 456 ? -32.284 29.456 -27.163 1.00 35.31 456 VAL A N 1
ATOM 3662 C CA . VAL A 1 456 ? -32.957 30.246 -28.197 1.00 35.31 456 VAL A CA 1
ATOM 3663 C C . VAL A 1 456 ? -32.689 31.730 -27.891 1.00 35.31 456 VAL A C 1
ATOM 3665 O O . VAL A 1 456 ? -32.873 32.129 -26.736 1.00 35.31 456 VAL A O 1
ATOM 3668 N N . PRO A 1 457 ? -32.223 32.554 -28.847 1.00 32.72 457 PRO A N 1
ATOM 3669 C CA . PRO A 1 457 ? -32.132 33.994 -28.637 1.00 32.72 457 PRO A CA 1
ATOM 3670 C C . PRO A 1 457 ? -33.538 34.614 -28.667 1.00 32.72 457 PRO A C 1
ATOM 3672 O O . PRO A 1 457 ? -34.390 34.142 -29.421 1.00 32.72 457 PRO A O 1
ATOM 3675 N N . PRO A 1 458 ? -33.804 35.676 -27.888 1.00 36.06 458 PRO A N 1
ATOM 3676 C CA . PRO A 1 458 ? -35.081 36.363 -27.958 1.00 36.06 458 PRO A CA 1
ATOM 3677 C C . PRO A 1 458 ? -35.197 37.096 -29.297 1.00 36.06 458 PRO A C 1
ATOM 3679 O O . PRO A 1 458 ? -34.324 37.880 -29.668 1.00 36.06 458 PRO A O 1
ATOM 3682 N N . SER A 1 459 ? -36.301 36.858 -29.996 1.00 36.00 459 SER A N 1
ATOM 3683 C CA . SER A 1 459 ? -36.751 37.678 -31.114 1.00 36.00 459 SER A CA 1
ATOM 3684 C C . SER A 1 459 ? -37.004 39.108 -30.638 1.00 36.00 459 SER A C 1
ATOM 3686 O O . SER A 1 459 ? -37.783 39.324 -29.704 1.00 36.00 459 SER A O 1
ATOM 3688 N N . ARG A 1 460 ? -36.387 40.087 -31.298 1.00 37.72 460 ARG A N 1
ATOM 3689 C CA . ARG A 1 460 ? -36.803 41.489 -31.243 1.00 37.72 460 ARG A CA 1
ATOM 3690 C C . ARG A 1 460 ? -36.644 42.124 -32.619 1.00 37.72 460 ARG A C 1
ATOM 3692 O O . ARG A 1 460 ? -35.543 42.067 -33.154 1.00 37.72 460 ARG A O 1
ATOM 3699 N N . GLY A 1 461 ? -37.724 42.780 -33.050 1.00 42.41 461 GLY A N 1
ATOM 3700 C CA . GLY A 1 461 ? -37.741 43.923 -33.970 1.00 42.41 461 GLY A CA 1
ATOM 3701 C C . GLY A 1 461 ? -37.573 43.576 -35.427 1.00 42.41 461 GLY A C 1
ATOM 3702 O O . GLY A 1 461 ? -36.407 43.612 -35.865 1.00 42.41 461 GLY A O 1
#

Sequence (461 aa):
MARAVRHWLLAVGDKRQWTQLRYPGGAQTRYPYLAHLRTKVCDLPLDKVKDWHLDWEQKLPGEPRLFFSPEQAQSLWKRIEAHEPFKPYLSKVKGLLTGEGGAKTVNGVSAHTGGNMVDLLLRVGYSVVTDGDYWQYAWNKGRTSYLPNFGSDLYLAVGLMALVLPDHPNSKQWMQYALSELDKEFRYYISPDGAGEENIANYYLWTWRQLTVLLGALKHNGILDAATHPRYQAACRFWIEILTPPQPKLSAYAASAPIKPQDRRRRIPPFGDHGFSKNVCLEHGGQTGILKDANPQLAAESAWAWWETARGKPATHMGAIPHVLIADPTVAPRTPVLRSRRLRGFGAVLRNHFRSGKETFLAIKASRIYSHHHPDEGGIHLFGRGVPIILDALHGRDYYREEWHPIITFADGKTHRRGEVVEFRTGPLADFVAADIARWPTSWPPTSRRGRSCRVPPSRG

pLDDT: mean 78.79, std 19.37, range [28.97, 98.81]